Protein 6JC0 (pdb70)

Foldseek 3Di:
DAAEQEEEEEQDFDDLVVQQVSLPADAKDKDFDFAAQDDVPFGFFWKFKFADPCQRVQLVVLVVVLRVPADQWHYKYKYAYGTIDGGGTTGIMIMTHGNDHVSRVVSRVVSVVVSVVTRGMWMWIATPVGDIDTPPD/DWEKEKEAEDDQLCVQLVHGIDIDIDRFFQFQLNVLVVSCVSDVSNNVQQVQWWKDWQHHTDPDRSHTHHYYTYMYTGGPDDDD/DFAAEQAQEEEQDADDLVVQQVRQCVVVADDKDKDFDFAAQDDPRFGFAWKFKDADPCQSVQSVVLSVVLRHPDPQWHYKYKYAHGGIDGGGGTGIMMMTGGNDVVSRVVSRVVSVVVSVVGRRMWMKTATPVGDIDTPPD/DKEKEKEAEDDQLCVQLVHGIDIDIDHFFAFQLNVLCVSCVPGVSNNVQQVAWWKDWQNHGDPDRSGTHHYYTYIYTGGDDDDD

InterPro domains:
  IPR003749 Sulfur carrier ThiS/MoaD-like [PF02597] (11-88)
  IPR012675 Beta-grasp domain superfamily [G3DSA:3.10.20.30] (1-88)
  IPR016155 Molybdopterin synthase/thiamin biosynthesis sulphur carrier, beta-grasp [SSF54285] (7-86)
  IPR044672 Molybdopterin synthase sulfur carrier subunit [PTHR33359] (1-88)

Nearest PDB structures (foldseek):
  6jc0-assembly1_D  TM=1.007E+00  e=7.809E-31  Mycolicibacterium smegmatis MC2 155
  6jc0-assembly1_B  TM=9.932E-01  e=1.242E-26  Mycolicibacterium smegmatis MC2 155
  6jbz-assembly1_C  TM=9.837E-01  e=9.986E-23  Mycobacterium tuberculosis
  4ap8-assembly1_A  TM=9.056E-01  e=1.423E-12  Homo sapiens
  2qie-assembly2_H  TM=8.904E-01  e=1.823E-12  Staphylococcus aureus

Sequence (446 aa):
SAEIVRVELTEDPISLTEYEALVAAGAVVGFAGVVRDHDGGRSVLRLEYSAHPTAQRTLEEVAEEIAAQSDGVRAIAVSHRIGPLKIGDAALVAAVAADHRRAAFETCARLVDVVKERLPVWKHQHFADGTDEWVNSTTVRVTVRYFAAAAAAAGIETESLEIATGTSVAELVERLGARNPELARVLKRCSYLCDEVAVRDMAKPLVTPQTVDVLPPFAGGMSAEIVRVELTEDPISLTEYEALVAHEAAGAVVGFAGVVRDHDGGRSVLRLEYSAHPTAQRTLEEVAEEIAAQSDGVRAIAVSHRIGPLKIGDAALVAAVAADHRRAAFETCARLVDVVKERLPVWKHQHFADGTDEWVNSTTVRVTVRYFAAAAAAAGIETESLEIATGTSVAELVERLGARNPELARVLKRCSYLCDEVAVRDMAKPLVTPQTVDVLPPFAGG

Radius of gyration: 29.77 Å; Cα contacts (8 Å, |Δi|>4): 1092; chains: 4; bounding box: 76×35×99 Å

CATH classification: 3.90.1170.40

Secondary structure (DSSP, 8-state):
-EEEEEEEE-THHHHHHTSSEEEEEEETTEEHHHHHHHHTTT-HHHHHHHTT-EEEETTEE-S-TT-EE-S-EEEEEEPPP---/--EEEEEEEESS---HHHHHHHT---EEEEEEEE--SEETTEEEEEEEEEE-TTHHHHHHHHHHHHHHH-SSEEEEEEEEE-EEE-TT-EEEEEEEEESSHHHHHHHHHHHHHHHHHH--EEEEEEETTS-EEETT-/-EEEEEEEE-THHHHHHSSSEEEEEEETTEEHHHHHHHHHTS-HHHHHHHTT-EEEETTEE-S-TT-EE-S-EEEEEEPPP---/---EEEEEEEESS---HHHHHHHHGGG--SEEEEEEEE--SEETTEEEEEEEEEE-TTHHHHHHHHHHHHHHS-SSEEEEEEEEE-EEE-TT-EEEEEEEEESSHHHHHHHHHHHHHHHHHH--EEEEEEETTS-EEETT-

Solvent-accessible surface area: 20876 Å² total; per-residue (Å²): 156,18,107,50,46,77,22,48,28,24,114,95,104,20,44,17,56,86,2,12,66,54,5,103,50,9,4,7,0,0,0,6,5,22,8,58,77,71,56,63,88,104,65,9,96,111,4,46,7,44,32,3,80,16,2,61,114,19,0,72,67,1,0,111,83,6,7,84,127,27,126,38,13,144,10,0,0,0,0,0,35,39,12,96,5,156,55,40,38,19,3,0,0,0,0,0,0,0,45,120,72,170,23,0,12,96,15,0,28,115,0,0,45,8,1,46,111,87,1,6,0,5,41,27,7,28,2,57,96,70,62,76,67,51,30,74,60,161,72,10,123,0,51,0,66,6,31,13,4,0,20,58,24,9,65,60,139,74,30,58,46,114,6,60,71,34,10,12,0,40,85,0,24,129,161,6,10,87,115,30,96,85,0,39,153,27,7,185,139,18,58,10,20,9,86,79,103,68,24,240,90,69,65,76,74,0,89,68,98,19,38,0,0,0,7,3,34,59,10,11,17,239,56,12,98,52,37,96,35,66,30,20,118,98,106,22,46,13,61,87,10,10,61,42,1,34,168,84,29,7,12,2,5,0,0,3,9,7,33,11,91,73,92,44,74,80,88,41,7,91,98,4,48,8,40,30,2,83,38,2,63,154,22,0,54,86,0,0,104,84,8,1,56,103,83,85,24,11,94,2,0,0,0,0,0,34,33,15,100,4,123,70,48,40,20,3,0,0,0,0,0,0,0,26,121,71,206,12,0,17,88,1,0,24,57,0,0,52,30,0,55,126,91,2,6,0,5,41,26,4,31,7,57,111,68,76,78,59,52,33,73,53,154,78,9,167,0,50,0,69,8,33,13,5,0,11,60,23,21,62,75,124,80,58,90,47,95,6,64,63,32,12,12,0,35,78,0,24,129,141,19,10,71,218,38,95,86,5,22,147,13,10,166,131,18,58,13,16,13,91,72,105,66,26,227,77,69,74,76,73,0,86,73,98,24,35,0,0,0,7,3,34,58,10,11,23

B-factor: mean 27.28, std 13.26, range [5.69, 99.44]

Structure (mmCIF, N/CA/C/O backbone):
data_6JC0
#
_entry.id   6JC0
#
_cell.length_a   62.763
_cell.length_b   57.599
_cell.length_c   66.577
_cell.angle_alpha   90.00
_cell.angle_beta   99.29
_cell.angle_gamma   90.00
#
_symmetry.space_group_name_H-M   'P 1 21 1'
#
loop_
_entity.id
_entity.type
_entity.pdbx_description
1 polymer 'Putative molybdenum cofactor biosynthesis protein'
2 polymer 'Putative molybdenum cofactor biosynthesis protein D2 (MoaD2) / thiamine S'
3 water water
#
loop_
_atom_site.group_PDB
_atom_site.id
_atom_site.type_symbol
_atom_site.label_atom_id
_atom_site.label_alt_id
_atom_site.label_comp_id
_atom_site.label_asym_id
_atom_site.label_entity_id
_atom_site.label_seq_id
_atom_site.pdbx_PDB_ins_code
_atom_site.Cartn_x
_atom_site.Cartn_y
_atom_site.Cartn_z
_atom_site.occupancy
_atom_site.B_iso_or_equiv
_atom_site.auth_seq_id
_atom_site.auth_comp_id
_atom_site.auth_asym_id
_atom_site.auth_atom_id
_atom_site.pdbx_PDB_model_num
ATOM 1 N N . SER A 1 2 ? 7.957 5.157 -9.385 1.00 55.44 2 SER B N 1
ATOM 2 C CA . SER A 1 2 ? 7.231 6.204 -10.095 1.00 53.10 2 SER B CA 1
ATOM 3 C C . SER A 1 2 ? 7.442 7.568 -9.442 1.00 44.05 2 SER B C 1
ATOM 4 O O . SER A 1 2 ? 6.552 8.420 -9.458 1.00 43.62 2 SER B O 1
ATOM 7 N N . ALA A 1 3 ? 8.618 7.768 -8.858 1.00 33.90 3 ALA B N 1
ATOM 8 C CA . ALA A 1 3 ? 8.964 9.061 -8.284 1.00 27.34 3 ALA B CA 1
ATOM 9 C C . ALA A 1 3 ? 9.255 10.050 -9.401 1.00 25.48 3 ALA B C 1
ATOM 10 O O . ALA A 1 3 ? 9.797 9.680 -10.444 1.00 19.98 3 ALA B O 1
ATOM 12 N N . GLU A 1 4 ? 8.889 11.307 -9.194 1.00 22.43 4 GLU B N 1
ATOM 13 C CA . GLU A 1 4 ? 9.190 12.320 -10.192 1.00 21.08 4 GLU B CA 1
ATOM 14 C C . GLU A 1 4 ? 10.601 12.861 -9.996 1.00 19.89 4 GLU B C 1
ATOM 15 O O . GLU A 1 4 ? 11.058 13.035 -8.868 1.00 15.76 4 GLU B O 1
ATOM 21 N N . ILE A 1 5 ? 11.291 13.107 -11.102 1.00 19.24 5 ILE B N 1
ATOM 22 C CA . ILE A 1 5 ? 12.535 13.859 -11.069 1.00 21.51 5 ILE B CA 1
ATOM 23 C C . ILE A 1 5 ? 12.201 15.301 -11.421 1.00 20.09 5 ILE B C 1
ATOM 24 O O . ILE A 1 5 ? 11.964 15.622 -12.582 1.00 17.66 5 ILE B O 1
ATOM 29 N N . VAL A 1 6 ? 12.164 16.161 -10.411 1.00 23.47 6 VAL B N 1
ATOM 30 C CA . VAL A 1 6 ? 11.720 17.541 -10.590 1.00 24.00 6 VAL B CA 1
ATOM 31 C C . VAL A 1 6 ? 12.719 18.370 -11.388 1.00 28.72 6 VAL B C 1
ATOM 32 O O . VAL A 1 6 ? 12.357 19.010 -12.375 1.00 33.24 6 VAL B O 1
ATOM 36 N N . ARG A 1 7 ? 13.977 18.360 -10.956 1.00 23.01 7 ARG B N 1
ATOM 37 C CA . ARG A 1 7 ? 15.016 19.118 -11.642 1.00 24.52 7 ARG B CA 1
ATOM 38 C C . ARG A 1 7 ? 16.385 18.480 -11.441 1.00 23.37 7 ARG B C 1
ATOM 39 O O . ARG A 1 7 ? 16.719 18.026 -10.349 1.00 15.86 7 ARG B O 1
ATOM 47 N N . VAL A 1 8 ? 17.164 18.440 -12.517 1.00 22.24 8 VAL B N 1
ATOM 48 C CA . VAL A 1 8 ? 18.533 17.946 -12.483 1.00 23.21 8 VAL B CA 1
ATOM 49 C C . VAL A 1 8 ? 19.406 18.846 -13.345 1.00 24.85 8 VAL B C 1
ATOM 50 O O . VAL A 1 8 ? 19.117 19.033 -14.526 1.00 30.24 8 VAL B O 1
ATOM 54 N N . GLU A 1 9 ? 20.463 19.415 -12.769 1.00 21.59 9 GLU B N 1
ATOM 55 C CA . GLU A 1 9 ? 21.330 20.290 -13.553 1.00 26.95 9 GLU B CA 1
ATOM 56 C C . GLU A 1 9 ? 22.717 20.518 -12.962 1.00 27.36 9 GLU B C 1
ATOM 57 O O . GLU A 1 9 ? 22.898 20.557 -11.743 1.00 22.21 9 GLU B O 1
ATOM 63 N N . LEU A 1 10 ? 23.694 20.658 -13.853 1.00 27.12 10 LEU B N 1
ATOM 64 C CA . LEU A 1 10 ? 24.974 21.252 -13.504 1.00 27.31 10 LEU B CA 1
ATOM 65 C C . LEU A 1 10 ? 24.953 22.694 -13.984 1.00 27.02 10 LEU B C 1
ATOM 66 O O . LEU A 1 10 ? 24.523 22.976 -15.103 1.00 29.82 10 LEU B O 1
ATOM 71 N N . THR A 1 11 ? 25.407 23.605 -13.134 1.00 24.35 11 THR B N 1
ATOM 72 C CA . THR A 1 11 ? 25.368 25.023 -13.453 1.00 25.21 11 THR B CA 1
ATOM 73 C C . THR A 1 11 ? 26.493 25.767 -12.742 1.00 29.81 11 THR B C 1
ATOM 74 O O . THR A 1 11 ? 27.008 25.298 -11.725 1.00 26.62 11 THR B O 1
ATOM 78 N N . GLU A 1 12 ? 26.877 26.917 -13.289 1.00 27.90 12 GLU B N 1
ATOM 79 C CA . GLU A 1 12 ? 27.897 27.758 -12.671 1.00 32.64 12 GLU B CA 1
ATOM 80 C C . GLU A 1 12 ? 27.271 28.670 -11.630 1.00 30.10 12 GLU B C 1
ATOM 81 O O . GLU A 1 12 ? 27.958 29.198 -10.757 1.00 29.75 12 GLU B O 1
ATOM 87 N N . ASP A 1 13 ? 25.961 28.856 -11.739 1.00 35.43 13 ASP B N 1
ATOM 88 C CA . ASP A 1 13 ? 25.227 29.722 -10.830 1.00 38.29 13 ASP B CA 1
ATOM 89 C C . ASP A 1 13 ? 25.158 29.091 -9.450 1.00 38.86 13 ASP B C 1
ATOM 90 O O . ASP A 1 13 ? 25.149 27.864 -9.333 1.00 35.20 13 ASP B O 1
ATOM 95 N N . PRO A 1 14 ? 25.121 29.926 -8.397 1.00 38.55 14 PRO B N 1
ATOM 96 C CA . PRO A 1 14 ? 25.008 29.396 -7.036 1.00 34.65 14 PRO B CA 1
ATOM 97 C C . PRO A 1 14 ? 23.757 28.544 -6.904 1.00 34.73 14 PRO B C 1
ATOM 98 O O . PRO A 1 14 ? 22.726 28.867 -7.490 1.00 37.32 14 PRO B O 1
ATOM 102 N N . ILE A 1 15 ? 23.853 27.448 -6.167 1.00 31.44 15 ILE B N 1
ATOM 103 C CA . ILE A 1 15 ? 22.718 26.556 -6.040 1.00 33.53 15 ILE B CA 1
ATOM 104 C C . ILE A 1 15 ? 22.168 26.621 -4.627 1.00 35.30 15 ILE B C 1
ATOM 105 O O . ILE A 1 15 ? 22.914 26.743 -3.654 1.00 32.44 15 ILE B O 1
ATOM 110 N N . SER A 1 16 ? 20.848 26.560 -4.528 1.00 39.28 16 SER B N 1
ATOM 111 C CA . SER A 1 16 ? 20.171 26.746 -3.258 1.00 43.12 16 SER B CA 1
ATOM 112 C C . SER A 1 16 ? 19.463 25.475 -2.816 1.00 39.10 16 SER B C 1
ATOM 113 O O . SER A 1 16 ? 18.552 24.992 -3.497 1.00 35.72 16 SER B O 1
ATOM 116 N N . LEU A 1 17 ? 19.897 24.933 -1.681 1.00 39.14 17 LEU B N 1
ATOM 117 C CA . LEU A 1 17 ? 19.207 23.822 -1.043 1.00 28.69 17 LEU B CA 1
ATOM 118 C C . LEU A 1 17 ? 17.742 24.192 -0.803 1.00 31.98 17 LEU B C 1
ATOM 119 O O . LEU A 1 17 ? 16.834 23.398 -1.055 1.00 33.61 17 LEU B O 1
ATOM 124 N N . THR A 1 18 ? 17.538 25.414 -0.326 1.00 25.63 18 THR B N 1
ATOM 125 C CA . THR A 1 18 ? 16.213 25.965 -0.089 1.00 31.59 18 THR B CA 1
ATOM 126 C C . THR A 1 18 ? 15.345 25.903 -1.339 1.00 34.31 18 THR B C 1
ATOM 127 O O . THR A 1 18 ? 14.181 25.505 -1.283 1.00 30.24 18 THR B O 1
ATOM 131 N N . GLU A 1 19 ? 15.918 26.295 -2.470 1.00 34.32 19 GLU B N 1
ATOM 132 C CA . GLU A 1 19 ? 15.178 26.273 -3.720 1.00 39.55 19 GLU B CA 1
ATOM 133 C C . GLU A 1 19 ? 14.809 24.844 -4.099 1.00 35.93 19 GLU B C 1
ATOM 134 O O . GLU A 1 19 ? 13.719 24.590 -4.610 1.00 34.03 19 GLU B O 1
ATOM 140 N N . TYR A 1 20 ? 15.714 23.910 -3.828 1.00 34.20 20 TYR B N 1
ATOM 141 C CA . TYR A 1 20 ? 15.515 22.528 -4.248 1.00 35.92 20 TYR B CA 1
ATOM 142 C C . TYR A 1 20 ? 14.552 21.773 -3.336 1.00 32.88 20 TYR B C 1
ATOM 143 O O . TYR A 1 20 ? 13.784 20.935 -3.807 1.00 29.45 20 TYR B O 1
ATOM 152 N N . GLU A 1 21 ? 14.574 22.082 -2.044 1.00 29.98 21 GLU B N 1
ATOM 153 C CA . GLU A 1 21 ? 13.579 21.538 -1.125 1.00 32.02 21 GLU B CA 1
ATOM 154 C C . GLU A 1 21 ? 12.188 22.062 -1.480 1.00 29.54 21 GLU B C 1
ATOM 155 O O . GLU A 1 21 ? 11.184 21.378 -1.282 1.00 30.97 21 GLU B O 1
ATOM 161 N N . ALA A 1 22 ? 12.139 23.281 -2.008 1.00 24.72 22 ALA B N 1
ATOM 162 C CA . ALA A 1 22 ? 10.887 23.861 -2.478 1.00 30.17 22 ALA B CA 1
ATOM 163 C C . ALA A 1 22 ? 10.415 23.149 -3.739 1.00 32.70 22 ALA B C 1
ATOM 164 O O . ALA A 1 22 ? 9.215 22.978 -3.951 1.00 31.76 22 ALA B O 1
ATOM 166 N N . LEU A 1 23 ? 11.369 22.731 -4.569 1.00 25.71 23 LEU B N 1
ATOM 167 C CA . LEU A 1 23 ? 11.059 22.042 -5.817 1.00 27.95 23 LEU B CA 1
ATOM 168 C C . LEU A 1 23 ? 10.317 20.732 -5.580 1.00 27.88 23 LEU B C 1
ATOM 169 O O . LEU A 1 23 ? 9.390 20.392 -6.317 1.00 34.52 23 LEU B O 1
ATOM 174 N N . VAL A 1 24 ? 10.732 19.997 -4.554 1.00 24.55 24 VAL B N 1
ATOM 175 C CA . VAL A 1 24 ? 10.153 18.690 -4.283 1.00 25.23 24 VAL B CA 1
ATOM 176 C C . VAL A 1 24 ? 8.891 18.809 -3.427 1.00 25.02 24 VAL B C 1
ATOM 177 O O . VAL A 1 24 ? 8.274 17.804 -3.080 1.00 24.35 24 VAL B O 1
ATOM 181 N N . ALA A 1 25 ? 8.499 20.039 -3.108 1.00 36.54 25 ALA B N 1
ATOM 182 C CA . ALA A 1 25 ? 7.274 20.275 -2.349 1.00 41.54 25 ALA B CA 1
ATOM 183 C C . ALA A 1 25 ? 6.165 20.820 -3.244 1.00 4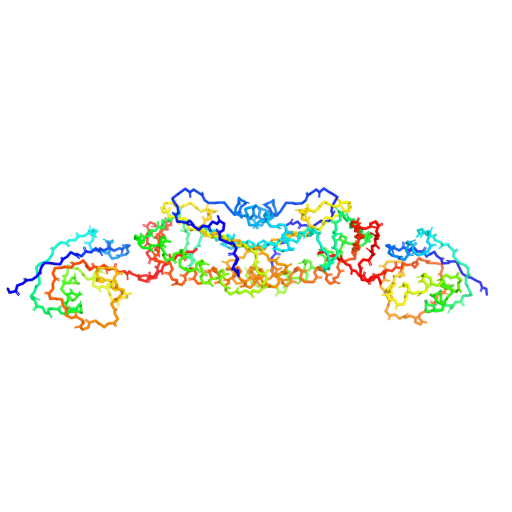1.86 25 ALA B C 1
ATOM 184 O O . ALA A 1 25 ? 5.485 20.062 -3.937 1.00 48.01 25 ALA B O 1
ATOM 186 N N . ALA A 1 29 ? 3.998 15.829 -0.483 1.00 45.50 29 ALA B N 1
ATOM 187 C CA . ALA A 1 29 ? 4.592 14.835 0.406 1.00 45.45 29 ALA B CA 1
ATOM 188 C C . ALA A 1 29 ? 4.550 15.296 1.860 1.00 44.72 29 ALA B C 1
ATOM 189 O O . ALA A 1 29 ? 4.263 16.459 2.144 1.00 42.08 29 ALA B O 1
ATOM 191 N N . GLY A 1 30 ? 4.840 14.377 2.775 1.00 43.37 30 GLY B N 1
ATOM 192 C CA . GLY A 1 30 ? 4.789 14.673 4.194 1.00 41.68 30 GLY B CA 1
ATOM 193 C C . GLY A 1 30 ? 6.160 14.812 4.818 1.00 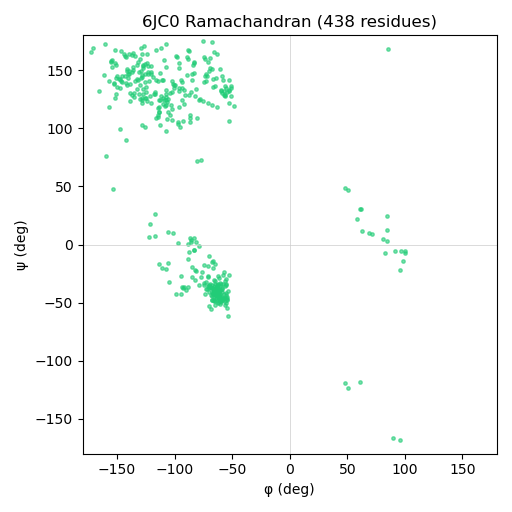39.43 30 GLY B C 1
ATOM 194 O O . GLY A 1 30 ? 6.303 15.335 5.925 1.00 46.57 30 GLY B O 1
ATOM 195 N N . ALA A 1 31 ? 7.175 14.343 4.103 1.00 23.49 31 ALA B N 1
ATOM 196 C CA . ALA A 1 31 ? 8.540 14.412 4.594 1.00 23.30 31 ALA B CA 1
ATOM 197 C C . ALA A 1 31 ? 9.489 14.882 3.500 1.00 23.84 31 ALA B C 1
ATOM 198 O O . ALA A 1 31 ? 9.469 14.365 2.378 1.00 25.38 31 ALA B O 1
ATOM 200 N N . VAL A 1 32 ? 10.314 15.867 3.832 1.00 20.78 32 VAL B N 1
ATOM 201 C CA . VAL A 1 32 ? 11.345 16.347 2.918 1.00 21.59 32 VAL B CA 1
ATOM 202 C C . VAL A 1 32 ? 12.723 16.292 3.572 1.00 18.53 32 VAL B C 1
ATOM 203 O O . VAL A 1 32 ? 12.928 16.832 4.661 1.00 16.63 32 VAL B O 1
ATOM 207 N N . VAL A 1 33 ? 13.661 15.630 2.906 1.00 15.65 33 VAL B N 1
ATOM 208 C CA . VAL A 1 33 ? 15.046 15.605 3.350 1.00 14.95 33 VAL B CA 1
ATOM 209 C C . VAL A 1 33 ? 15.926 16.272 2.301 1.00 19.53 33 VAL B C 1
ATOM 210 O O . VAL A 1 33 ? 15.848 15.946 1.112 1.00 16.21 33 VAL B O 1
ATOM 214 N N . GLY A 1 34 ? 16.753 17.212 2.744 1.00 13.83 34 GLY B N 1
ATOM 215 C CA . GLY A 1 34 ? 17.667 17.902 1.855 1.00 13.87 34 GLY B CA 1
ATOM 216 C C . GLY A 1 34 ? 19.109 17.707 2.281 1.00 25.24 34 GLY B C 1
ATOM 217 O O . GLY A 1 34 ? 19.406 17.559 3.472 1.00 21.02 34 GLY B O 1
ATOM 218 N N . PHE A 1 35 ? 20.006 17.691 1.301 1.00 20.03 35 PHE B N 1
ATOM 219 C CA . PHE A 1 35 ? 21.439 17.605 1.567 1.00 17.24 35 PHE B CA 1
ATOM 220 C C . PHE A 1 35 ? 22.180 18.740 0.882 1.00 18.45 35 PHE B C 1
ATOM 221 O O . PHE A 1 35 ? 21.869 19.094 -0.253 1.00 13.94 35 PHE B O 1
ATOM 229 N N . ALA A 1 36 ? 23.167 19.299 1.574 1.00 17.25 36 ALA B N 1
ATOM 230 C CA . ALA A 1 36 ? 24.103 20.222 0.950 1.00 16.71 36 ALA B CA 1
ATOM 231 C C . ALA A 1 36 ? 25.535 19.806 1.268 1.00 19.29 36 ALA B C 1
ATOM 232 O O . ALA A 1 36 ? 25.897 19.636 2.437 1.00 17.61 36 ALA B O 1
ATOM 234 N N . GLY A 1 37 ? 26.335 19.621 0.223 1.00 14.75 37 GLY B N 1
ATOM 235 C CA . GLY A 1 37 ? 27.761 19.398 0.372 1.00 16.16 37 GLY B CA 1
ATOM 236 C C . GLY A 1 37 ? 28.471 20.726 0.196 1.00 19.63 37 GLY B C 1
ATOM 237 O O . GLY A 1 37 ? 28.393 21.339 -0.867 1.00 21.81 37 GLY B O 1
ATOM 238 N N . VAL A 1 38 ? 29.166 21.167 1.237 1.00 21.54 38 VAL B N 1
ATOM 239 C CA . VAL A 1 38 ? 29.684 22.532 1.300 1.00 25.03 38 VAL B CA 1
ATOM 240 C C . VAL A 1 38 ? 31.220 22.585 1.294 1.00 23.69 38 VAL B C 1
ATOM 241 O O . VAL A 1 38 ? 31.878 21.756 1.916 1.00 22.29 38 VAL B O 1
ATOM 245 N N . VAL A 1 39 ? 31.777 23.559 0.576 1.00 23.08 39 VAL B N 1
ATOM 246 C CA . VAL A 1 39 ? 33.226 23.760 0.514 1.00 19.32 39 VAL B CA 1
ATOM 247 C C . VAL A 1 39 ? 33.810 24.125 1.883 1.00 23.21 39 VAL B C 1
ATOM 248 O O . VAL A 1 39 ? 33.444 25.146 2.464 1.00 20.79 39 VAL B O 1
ATOM 252 N N . ARG A 1 40 ? 34.709 23.284 2.392 1.00 25.58 40 ARG B N 1
ATOM 253 C CA . ARG A 1 40 ? 35.335 23.508 3.699 1.00 26.42 40 ARG B CA 1
ATOM 254 C C . ARG A 1 40 ? 36.593 24.361 3.569 1.00 23.66 40 ARG B C 1
ATOM 255 O O . ARG A 1 40 ? 37.181 24.436 2.492 1.00 18.52 40 ARG B O 1
ATOM 263 N N . ASP A 1 41 ? 37.018 24.987 4.666 1.00 23.54 41 ASP B N 1
ATOM 264 C CA . ASP A 1 41 ? 38.184 25.871 4.620 1.00 24.05 41 ASP B CA 1
ATOM 265 C C . ASP A 1 41 ? 39.493 25.114 4.814 1.00 20.84 41 ASP B C 1
ATOM 266 O O . ASP A 1 41 ? 40.557 25.719 4.914 1.00 22.52 41 ASP B O 1
ATOM 271 N N . HIS A 1 42 ? 39.411 23.791 4.875 1.00 21.24 42 HIS B N 1
ATOM 272 C CA . HIS A 1 42 ? 40.608 22.983 5.039 1.00 22.05 42 HIS B CA 1
ATOM 273 C C . HIS A 1 42 ? 40.460 21.610 4.403 1.00 23.31 42 HIS B C 1
ATOM 274 O O . HIS A 1 42 ? 39.352 21.097 4.237 1.00 23.23 42 HIS B O 1
ATOM 281 N N . ASP A 1 43 ? 41.598 21.030 4.041 1.00 22.82 43 ASP B N 1
ATOM 282 C CA . ASP A 1 43 ? 41.666 19.661 3.554 1.00 23.36 43 ASP B CA 1
ATOM 283 C C . ASP A 1 43 ? 42.731 18.946 4.373 1.00 25.04 43 ASP B C 1
ATOM 284 O O . ASP A 1 43 ? 43.928 19.148 4.162 1.00 21.31 43 ASP B O 1
ATOM 289 N N . GLY A 1 44 ? 42.294 18.134 5.329 1.00 26.82 44 GLY B N 1
ATOM 290 C CA . GLY A 1 44 ? 43.211 17.546 6.286 1.00 25.04 44 GLY B CA 1
ATOM 291 C C . GLY A 1 44 ? 43.891 18.645 7.078 1.00 21.45 44 GLY B C 1
ATOM 292 O O . GLY A 1 44 ? 43.224 19.421 7.757 1.00 24.96 44 GLY B O 1
ATOM 293 N N . GLY A 1 45 ? 45.214 18.731 6.964 1.00 21.68 45 GLY B N 1
ATOM 294 C CA . GLY A 1 45 ? 45.984 19.722 7.698 1.00 21.78 45 GLY B CA 1
ATOM 295 C C . GLY A 1 45 ? 46.323 20.991 6.932 1.00 27.31 45 GLY B C 1
ATOM 296 O O . GLY A 1 45 ? 46.988 21.880 7.462 1.00 25.62 45 GLY B O 1
ATOM 297 N N . ARG A 1 46 ? 45.865 21.088 5.689 1.00 26.14 46 ARG B N 1
ATOM 298 C CA . ARG A 1 46 ? 46.165 22.255 4.867 1.00 26.29 46 ARG B CA 1
ATOM 299 C C . ARG A 1 46 ? 44.971 23.209 4.795 1.00 22.83 46 ARG B C 1
ATOM 300 O O . ARG A 1 46 ? 43.826 22.771 4.715 1.00 22.68 46 ARG B O 1
ATOM 308 N N . SER A 1 47 ? 45.242 24.511 4.829 1.00 22.21 47 SER B N 1
ATOM 309 C CA . SER A 1 47 ? 44.189 25.515 4.686 1.00 22.09 47 SER B CA 1
ATOM 310 C C . SER A 1 47 ? 43.836 25.723 3.222 1.00 21.85 47 SER B C 1
ATOM 311 O O . SER A 1 47 ? 44.715 25.859 2.380 1.00 24.08 47 SER B O 1
ATOM 314 N N . VAL A 1 48 ? 42.542 25.749 2.929 1.00 18.42 48 VAL B N 1
ATOM 315 C CA . VAL A 1 48 ? 42.062 25.951 1.570 1.00 22.29 48 VAL B CA 1
ATOM 316 C C . VAL A 1 48 ? 41.647 27.407 1.364 1.00 22.06 48 VAL B C 1
ATOM 317 O O . VAL A 1 48 ? 41.008 27.998 2.228 1.00 24.33 48 VAL B O 1
ATOM 321 N N . LEU A 1 49 ? 42.018 27.981 0.223 1.00 15.05 49 LEU B N 1
ATOM 322 C CA . LEU A 1 49 ? 41.608 29.339 -0.125 1.00 13.34 49 LEU B CA 1
ATOM 323 C C . LEU A 1 49 ? 40.356 29.331 -0.992 1.00 14.30 49 LEU B C 1
ATOM 324 O O . LEU A 1 49 ? 39.444 30.127 -0.796 1.00 17.33 49 LEU B O 1
ATOM 329 N N . ARG A 1 50 ? 40.321 28.412 -1.949 1.00 15.91 50 ARG B N 1
ATOM 330 C CA . ARG A 1 50 ? 39.281 28.395 -2.967 1.00 19.31 50 ARG B CA 1
ATOM 331 C C . ARG A 1 50 ? 39.413 27.128 -3.797 1.00 19.98 50 ARG B C 1
ATOM 332 O O . ARG A 1 50 ? 40.444 26.448 -3.745 1.00 18.02 50 ARG B O 1
ATOM 340 N N . LEU A 1 51 ? 38.381 26.811 -4.568 1.00 14.26 51 LEU B N 1
ATOM 341 C CA . LEU A 1 51 ? 38.458 25.670 -5.470 1.00 17.91 51 LEU B CA 1
ATOM 342 C C . LEU A 1 51 ? 37.667 25.908 -6.745 1.00 16.01 51 LEU B C 1
ATOM 343 O O . LEU A 1 51 ? 36.868 26.841 -6.831 1.00 18.15 51 LEU B O 1
ATOM 348 N N . GLU A 1 52 ? 37.899 25.050 -7.732 1.00 11.62 52 GLU B N 1
ATOM 349 C CA . GLU A 1 52 ? 37.083 25.024 -8.939 1.00 15.48 52 GLU B CA 1
ATOM 350 C C . GLU A 1 52 ? 36.629 23.605 -9.234 1.00 14.79 52 GLU B C 1
ATOM 351 O O . GLU A 1 52 ? 37.408 22.652 -9.113 1.00 11.06 52 GLU B O 1
ATOM 357 N N . TYR A 1 53 ? 35.361 23.473 -9.608 1.00 11.95 53 TYR B N 1
ATOM 358 C CA . TYR A 1 53 ? 34.849 22.233 -10.167 1.00 14.99 53 TYR B CA 1
ATOM 359 C C . TYR A 1 53 ? 34.778 22.366 -11.674 1.00 16.42 53 TYR B C 1
ATOM 360 O O . TYR A 1 53 ? 34.368 23.401 -12.194 1.00 18.70 53 TYR B O 1
ATOM 369 N N . SER A 1 54 ? 35.189 21.317 -12.370 1.00 16.42 54 SER B N 1
ATOM 370 C CA . SER A 1 54 ? 35.040 21.258 -13.813 1.00 15.80 54 SER B CA 1
ATOM 371 C C . SER A 1 54 ? 34.251 20.004 -14.139 1.00 17.21 54 SER B C 1
ATOM 372 O O . SER A 1 54 ? 34.259 19.050 -13.370 1.00 10.07 54 SER B O 1
ATOM 375 N N . ALA A 1 55 ? 33.555 20.014 -15.267 1.00 16.46 55 ALA B N 1
ATOM 376 C CA . ALA A 1 55 ? 32.686 18.905 -15.623 1.00 18.79 55 ALA B CA 1
ATOM 377 C C . ALA A 1 55 ? 32.961 18.402 -17.031 1.00 20.12 55 ALA B C 1
ATOM 378 O O . ALA A 1 55 ? 33.264 19.180 -17.933 1.00 17.03 55 ALA B O 1
ATOM 380 N N . HIS A 1 56 ? 32.859 17.090 -17.207 1.00 17.21 56 HIS B N 1
ATOM 381 C CA . HIS A 1 56 ? 32.894 16.495 -18.531 1.00 19.23 56 HIS B CA 1
ATOM 382 C C . HIS A 1 56 ? 31.612 16.875 -19.269 1.00 13.68 56 HIS B C 1
ATOM 383 O O . HIS A 1 56 ? 30.593 17.116 -18.630 1.00 13.93 56 HIS B O 1
ATOM 390 N N . PRO A 1 57 ? 31.660 16.956 -20.613 1.00 16.46 57 PRO B N 1
ATOM 391 C CA . PRO A 1 57 ? 30.444 17.248 -21.384 1.00 19.82 57 PRO B CA 1
ATOM 392 C C . PRO A 1 57 ? 29.291 16.280 -21.115 1.00 15.88 57 PRO B C 1
ATOM 393 O O . PRO A 1 57 ? 28.132 16.680 -21.209 1.00 16.20 57 PRO B O 1
ATOM 397 N N . THR A 1 58 ? 29.603 15.034 -20.770 1.00 15.67 58 THR B N 1
ATOM 398 C CA . THR A 1 58 ? 28.570 14.046 -20.463 1.00 18.87 58 THR B CA 1
ATOM 399 C C . THR A 1 58 ? 28.021 14.139 -19.033 1.00 19.27 58 THR B C 1
ATOM 400 O O . THR A 1 58 ? 27.179 13.333 -18.646 1.00 18.37 58 THR B O 1
ATOM 404 N N . ALA A 1 59 ? 28.494 15.104 -18.249 1.00 21.22 59 ALA B N 1
ATOM 405 C CA . ALA A 1 59 ? 28.134 15.167 -16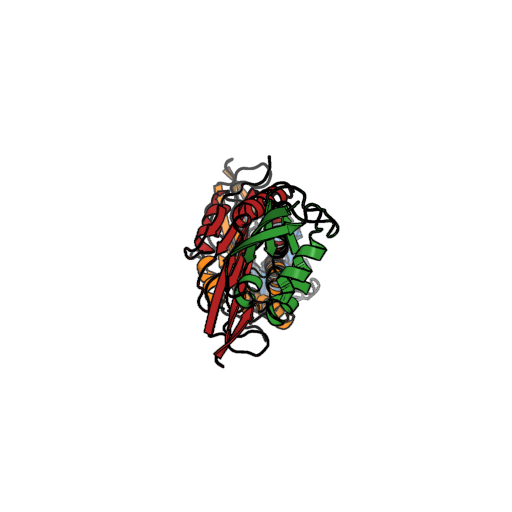.830 1.00 21.31 59 ALA B CA 1
ATOM 406 C C . ALA A 1 59 ? 26.631 15.302 -16.615 1.00 21.74 59 ALA B C 1
ATOM 407 O O . ALA A 1 59 ? 26.047 14.592 -15.795 1.00 18.67 59 ALA B O 1
ATOM 409 N N . GLN A 1 60 ? 26.015 16.216 -17.358 1.00 20.72 60 GLN B N 1
ATOM 410 C CA . GLN A 1 60 ? 24.583 16.468 -17.253 1.00 18.98 60 GLN B CA 1
ATOM 411 C C . GLN A 1 60 ? 23.771 15.194 -17.457 1.00 17.89 60 GLN B C 1
ATOM 412 O O . GLN A 1 60 ? 22.911 14.857 -16.640 1.00 22.68 60 GLN B O 1
ATOM 418 N N . ARG A 1 61 ? 24.058 14.480 -18.540 1.00 15.19 61 ARG B N 1
ATOM 419 C CA . ARG A 1 61 ? 23.328 13.257 -18.854 1.00 18.69 61 ARG B CA 1
ATOM 420 C C . ARG A 1 61 ? 23.530 12.202 -17.773 1.00 19.28 61 ARG B C 1
ATOM 421 O O . ARG A 1 61 ? 22.583 11.521 -17.375 1.00 18.99 61 ARG B O 1
ATOM 429 N N . THR A 1 62 ? 24.766 12.077 -17.298 1.00 13.68 62 THR B N 1
ATOM 430 C CA . THR A 1 62 ? 25.094 11.103 -16.259 1.00 14.29 62 THR B CA 1
ATOM 431 C C . THR A 1 62 ? 24.308 11.372 -14.982 1.00 15.22 62 THR B C 1
ATOM 432 O O . THR A 1 62 ? 23.801 10.448 -14.345 1.00 15.36 62 THR B O 1
ATOM 436 N N . LEU A 1 63 ? 24.204 12.644 -14.617 1.00 11.07 63 LEU B N 1
ATOM 437 C CA . LEU A 1 63 ? 23.447 13.031 -13.436 1.00 15.05 63 LEU B CA 1
ATOM 438 C C . LEU A 1 63 ? 21.963 12.719 -13.624 1.00 14.82 63 LEU B C 1
ATOM 439 O O . LEU A 1 63 ? 21.266 12.353 -12.677 1.00 15.24 63 LEU B O 1
ATOM 444 N N . GLU A 1 64 ? 21.487 12.857 -14.855 1.00 17.59 64 GLU B N 1
ATOM 445 C CA . GLU A 1 64 ? 20.108 12.513 -15.172 1.00 23.38 64 GLU B CA 1
ATOM 446 C C . GLU A 1 64 ? 19.900 11.007 -15.032 1.00 22.47 64 GLU B C 1
ATOM 447 O O . GLU A 1 64 ? 18.890 10.556 -14.486 1.00 18.07 64 GLU B O 1
ATOM 453 N N . GLU A 1 65 ? 20.870 10.233 -15.508 1.00 16.05 65 GLU B N 1
ATOM 454 C CA . GLU A 1 65 ? 20.773 8.779 -15.465 1.00 17.75 65 GLU B CA 1
ATOM 455 C C . GLU A 1 65 ? 20.821 8.255 -14.032 1.00 18.41 65 GLU B C 1
ATOM 456 O O . GLU A 1 65 ? 20.073 7.349 -13.673 1.00 20.72 65 GLU B O 1
ATOM 462 N N . VAL A 1 66 ? 21.693 8.833 -13.215 1.00 17.52 66 VAL B N 1
ATOM 463 C CA . VAL A 1 66 ? 21.780 8.450 -11.811 1.00 19.28 66 VAL B CA 1
ATOM 464 C C . VAL A 1 66 ? 20.452 8.707 -11.101 1.00 17.42 66 VAL B C 1
ATOM 465 O O . VAL A 1 66 ? 19.908 7.818 -10.448 1.00 19.80 66 VAL B O 1
ATOM 469 N N . ALA A 1 67 ? 19.935 9.924 -11.245 1.00 21.07 67 ALA B N 1
ATOM 470 C CA . ALA A 1 67 ? 18.680 10.316 -10.611 1.00 22.41 67 ALA B CA 1
ATOM 471 C C . ALA A 1 67 ? 17.541 9.367 -10.983 1.00 23.03 67 ALA B C 1
ATOM 472 O O . ALA A 1 67 ? 16.727 8.990 -10.137 1.00 22.61 67 ALA B O 1
ATOM 474 N N . GLU A 1 68 ? 17.493 8.976 -12.251 1.00 21.87 68 GLU B N 1
ATOM 475 C CA . GLU A 1 68 ? 16.451 8.071 -12.708 1.00 23.79 68 GLU B CA 1
ATOM 476 C C . GLU A 1 68 ? 16.647 6.661 -12.144 1.00 21.55 68 GLU B C 1
ATOM 477 O O . GLU A 1 68 ? 15.672 5.996 -11.802 1.00 19.40 68 GLU B O 1
ATOM 483 N N . GLU A 1 69 ? 17.897 6.213 -12.036 1.00 19.20 69 GLU B N 1
ATOM 484 C CA . GLU A 1 69 ? 18.179 4.910 -11.433 1.00 24.26 69 GLU B CA 1
ATOM 485 C C . GLU A 1 69 ? 17.693 4.862 -9.987 1.00 21.84 69 GLU B C 1
ATOM 486 O O . GLU A 1 69 ? 17.022 3.917 -9.578 1.00 20.68 69 GLU B O 1
ATOM 492 N N . ILE A 1 70 ? 18.044 5.888 -9.220 1.00 18.60 70 ILE B N 1
ATOM 493 C CA . ILE A 1 70 ? 17.655 5.972 -7.815 1.00 22.65 70 ILE B CA 1
ATOM 494 C C . ILE A 1 70 ? 16.136 6.057 -7.668 1.00 22.79 70 ILE B C 1
ATOM 495 O O . ILE A 1 70 ? 15.549 5.400 -6.807 1.00 25.05 70 ILE B O 1
ATOM 500 N N . ALA A 1 71 ? 15.506 6.858 -8.523 1.00 20.79 71 ALA B N 1
ATOM 501 C CA . ALA A 1 71 ? 14.055 7.040 -8.492 1.00 21.17 71 ALA B CA 1
ATOM 502 C C . ALA A 1 71 ? 13.315 5.736 -8.784 1.00 27.87 71 ALA B C 1
ATOM 503 O O . ALA A 1 71 ? 12.327 5.412 -8.131 1.00 31.73 71 ALA B O 1
ATOM 505 N N . ALA A 1 72 ? 13.804 4.993 -9.770 1.00 28.43 72 ALA B N 1
ATOM 506 C CA . ALA A 1 72 ? 13.163 3.749 -10.183 1.00 29.50 72 ALA B CA 1
ATOM 507 C C . ALA A 1 72 ? 13.217 2.674 -9.098 1.00 26.78 72 ALA B C 1
ATOM 508 O O . ALA A 1 72 ? 12.279 1.898 -8.950 1.00 24.63 72 ALA B O 1
ATOM 510 N N . GLN A 1 73 ? 14.311 2.630 -8.341 1.00 28.01 73 GLN B N 1
ATOM 511 C CA . GLN A 1 73 ? 14.513 1.568 -7.355 1.00 32.24 73 GLN B CA 1
ATOM 512 C C . GLN A 1 73 ? 13.914 1.930 -5.996 1.00 37.56 73 GLN B C 1
ATOM 513 O O . GLN A 1 73 ? 13.779 1.076 -5.121 1.00 41.54 73 GLN B O 1
ATOM 519 N N . SER A 1 74 ? 13.552 3.197 -5.823 1.00 32.92 74 SER B N 1
ATOM 520 C CA . SER A 1 74 ? 13.027 3.665 -4.546 1.00 37.26 74 SER B CA 1
ATOM 521 C C . SER A 1 74 ? 11.589 3.204 -4.319 1.00 44.24 74 SER B C 1
ATOM 522 O O . SER A 1 74 ? 10.970 2.590 -5.190 1.00 52.25 74 SER B O 1
ATOM 525 N N . ASP A 1 75 ? 11.066 3.503 -3.137 1.00 41.65 75 ASP B N 1
ATOM 526 C CA . ASP A 1 75 ? 9.707 3.123 -2.779 1.00 49.36 75 ASP B CA 1
ATOM 527 C C . ASP A 1 75 ? 9.129 4.110 -1.770 1.00 42.82 75 ASP B C 1
ATOM 528 O O . ASP A 1 75 ? 9.727 4.366 -0.724 1.00 42.80 75 ASP B O 1
ATOM 533 N N . GLY A 1 76 ? 7.970 4.671 -2.092 1.00 32.61 76 GLY B N 1
ATOM 534 C CA . GLY A 1 76 ? 7.332 5.636 -1.219 1.00 28.71 76 GLY B CA 1
ATOM 535 C C . GLY A 1 76 ? 7.859 7.043 -1.430 1.00 26.26 76 GLY B C 1
ATOM 536 O O . GLY A 1 76 ? 7.457 7.975 -0.729 1.00 23.84 76 GLY B O 1
ATOM 537 N N . VAL A 1 77 ? 8.759 7.196 -2.398 1.00 23.64 77 VAL B N 1
ATOM 538 C CA . VAL A 1 77 ? 9.318 8.502 -2.734 1.00 25.38 77 VAL B CA 1
ATOM 539 C C . VAL A 1 77 ? 8.489 9.170 -3.830 1.00 23.15 77 VAL B C 1
ATOM 540 O O . VAL A 1 77 ? 8.153 8.542 -4.831 1.00 27.76 77 VAL B O 1
ATOM 544 N N . ARG A 1 78 ? 8.159 10.444 -3.642 1.00 22.34 78 ARG B N 1
ATOM 545 C CA . ARG A 1 78 ? 7.327 11.156 -4.607 1.00 22.51 78 ARG B CA 1
ATOM 546 C C . ARG A 1 78 ? 8.141 12.019 -5.567 1.00 20.16 78 ARG B C 1
ATOM 547 O O . ARG A 1 78 ? 7.868 12.038 -6.763 1.00 18.46 78 ARG B O 1
ATOM 555 N N . ALA A 1 79 ? 9.136 12.731 -5.045 1.00 17.90 79 ALA B N 1
ATOM 556 C CA . ALA A 1 79 ? 9.869 13.693 -5.860 1.00 20.21 79 ALA B CA 1
ATOM 557 C C . ALA A 1 79 ? 11.341 13.807 -5.467 1.00 23.85 79 ALA B C 1
ATOM 558 O O . ALA A 1 79 ? 11.692 13.783 -4.285 1.00 21.88 79 ALA B O 1
ATOM 560 N N . ILE A 1 80 ? 12.193 13.936 -6.480 1.00 14.81 80 ILE B N 1
ATOM 561 C CA . ILE A 1 80 ? 13.636 14.057 -6.290 1.00 14.40 80 ILE B CA 1
ATOM 562 C C . ILE A 1 80 ? 14.177 15.221 -7.118 1.00 17.26 80 ILE B C 1
ATOM 563 O O . ILE A 1 80 ? 13.722 15.457 -8.241 1.00 18.54 80 ILE B O 1
ATOM 568 N N . ALA A 1 81 ? 15.136 15.953 -6.557 1.00 15.19 81 ALA B N 1
ATOM 569 C CA . ALA A 1 81 ? 15.834 16.999 -7.294 1.00 17.13 81 ALA B CA 1
ATOM 570 C C . ALA A 1 81 ? 17.282 17.060 -6.833 1.00 13.44 81 ALA B C 1
ATOM 571 O O . ALA A 1 81 ? 17.562 16.914 -5.648 1.00 19.14 81 ALA B O 1
ATOM 573 N N . VAL A 1 82 ? 18.206 17.258 -7.769 1.00 13.20 82 VAL B N 1
ATOM 574 C CA . VAL A 1 82 ? 19.624 17.263 -7.427 1.00 16.04 82 VAL B CA 1
ATOM 575 C C . VAL A 1 82 ? 20.409 18.161 -8.381 1.00 18.37 82 VAL B C 1
ATOM 576 O O . VAL A 1 82 ? 20.097 18.243 -9.569 1.00 20.16 82 VAL B O 1
ATOM 580 N N . SER A 1 83 ? 21.416 18.850 -7.851 1.00 18.16 83 SER B N 1
ATOM 581 C CA . SER A 1 83 ? 22.217 19.762 -8.656 1.00 21.18 83 SER B CA 1
ATOM 582 C C . SER A 1 83 ? 23.661 19.823 -8.184 1.00 17.52 83 SER B C 1
ATOM 583 O O . SER A 1 83 ? 23.937 19.789 -6.988 1.00 19.64 83 SER B O 1
ATOM 586 N N . HIS A 1 84 ? 24.583 19.921 -9.133 1.00 15.72 84 HIS B N 1
ATOM 587 C CA . HIS A 1 84 ? 25.986 20.094 -8.801 1.00 13.10 84 HIS B CA 1
ATOM 588 C C . HIS A 1 84 ? 26.493 21.381 -9.433 1.00 13.38 84 HIS B C 1
ATOM 589 O O . HIS A 1 84 ? 26.314 21.606 -10.630 1.00 15.14 84 HIS B O 1
ATOM 596 N N . ARG A 1 85 ? 27.109 22.237 -8.629 1.00 15.59 85 ARG B N 1
ATOM 597 C CA . ARG A 1 85 ? 27.643 23.485 -9.154 1.00 19.00 85 ARG B CA 1
ATOM 598 C C . ARG A 1 85 ? 29.018 23.252 -9.767 1.00 16.82 85 ARG B C 1
ATOM 599 O O . ARG A 1 85 ? 29.764 22.381 -9.320 1.00 16.22 85 ARG B O 1
ATOM 607 N N . ILE A 1 86 ? 29.337 24.014 -10.808 1.00 11.83 86 ILE B N 1
ATOM 608 C CA . ILE A 1 86 ? 30.654 23.956 -11.426 1.00 15.52 86 ILE B CA 1
ATOM 609 C C . ILE A 1 86 ? 31.248 25.358 -11.543 1.00 17.71 86 ILE B C 1
ATOM 610 O O . ILE A 1 86 ? 30.537 26.354 -11.418 1.00 16.38 86 ILE B O 1
ATOM 615 N N . GLY A 1 87 ? 32.554 25.428 -11.783 1.00 17.24 87 GLY B N 1
ATOM 616 C CA . GLY A 1 87 ? 33.257 26.696 -11.846 1.00 11.34 87 GLY B CA 1
ATOM 617 C C . GLY A 1 87 ? 33.903 27.020 -10.515 1.00 18.25 87 GLY B C 1
ATOM 618 O O . GLY A 1 87 ? 33.984 26.159 -9.638 1.00 19.54 87 GLY B O 1
ATOM 619 N N . PRO A 1 88 ? 34.373 28.265 -10.353 1.00 23.97 88 PRO B N 1
ATOM 620 C CA . PRO A 1 88 ? 34.988 28.694 -9.094 1.00 23.07 88 PRO B CA 1
ATOM 621 C C . PRO A 1 88 ? 33.993 28.687 -7.942 1.00 19.87 88 PRO B C 1
ATOM 622 O O . PRO A 1 88 ? 32.858 29.129 -8.103 1.00 20.22 88 PRO B O 1
ATOM 626 N N . LEU A 1 89 ? 34.415 28.179 -6.791 1.00 19.35 89 LEU B N 1
ATOM 627 C CA . LEU A 1 89 ? 33.574 28.195 -5.599 1.00 16.92 89 LEU B CA 1
ATOM 628 C C . LEU A 1 89 ? 34.322 28.798 -4.424 1.00 13.03 89 LEU B C 1
ATOM 629 O O . LEU A 1 89 ? 35.534 28.629 -4.296 1.00 15.95 89 LEU B O 1
ATOM 634 N N . LYS A 1 90 ? 33.594 29.499 -3.565 1.00 18.65 90 LYS B N 1
ATOM 635 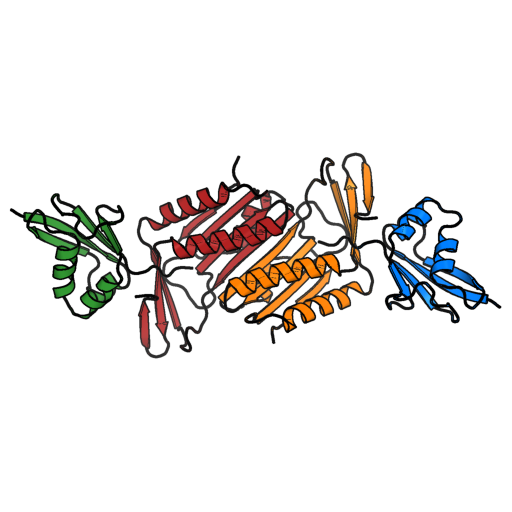C CA . LYS A 1 90 ? 34.171 30.052 -2.349 1.00 17.80 90 LYS B CA 1
ATOM 636 C C . LYS A 1 90 ? 33.910 29.118 -1.179 1.00 17.45 90 LYS B C 1
ATOM 637 O O . LYS A 1 90 ? 32.969 28.322 -1.212 1.00 15.65 90 LYS B O 1
ATOM 643 N N . ILE A 1 91 ? 34.754 29.210 -0.156 1.00 18.08 91 ILE B N 1
ATOM 644 C CA . ILE A 1 91 ? 34.515 28.509 1.097 1.00 21.13 91 ILE B CA 1
ATOM 645 C C . ILE A 1 91 ? 33.103 28.826 1.570 1.00 19.22 91 ILE B C 1
ATOM 646 O O . ILE A 1 91 ? 32.712 29.991 1.636 1.00 20.56 91 ILE B O 1
ATOM 651 N N . GLY A 1 92 ? 32.326 27.792 1.863 1.00 24.49 92 GLY B N 1
ATOM 652 C CA . GLY A 1 92 ? 30.966 27.995 2.326 1.00 26.67 92 GLY B CA 1
ATOM 653 C C . GLY A 1 92 ? 29.916 27.849 1.242 1.00 24.85 92 GLY B C 1
ATOM 654 O O . GLY A 1 92 ? 28.728 27.748 1.542 1.00 23.33 92 GLY B O 1
ATOM 655 N N . ASP A 1 93 ? 30.340 27.847 -0.019 1.00 22.37 93 ASP B N 1
ATOM 656 C CA . ASP A 1 93 ? 29.408 27.604 -1.116 1.00 19.37 93 ASP B CA 1
ATOM 657 C C . ASP A 1 93 ? 28.979 26.142 -1.136 1.00 20.33 93 ASP B C 1
ATOM 658 O O . ASP A 1 93 ? 29.767 25.249 -0.815 1.00 18.32 93 ASP B O 1
ATOM 663 N N . ALA A 1 94 ? 27.727 25.902 -1.510 1.00 23.19 94 ALA B N 1
ATOM 664 C CA . ALA A 1 94 ? 27.251 24.543 -1.727 1.00 19.75 94 ALA B CA 1
ATOM 665 C C . ALA A 1 94 ? 27.723 24.043 -3.091 1.00 19.99 94 ALA B C 1
ATOM 666 O O . ALA A 1 94 ? 27.475 24.686 -4.112 1.00 17.61 94 ALA B O 1
ATOM 668 N N . ALA A 1 95 ? 28.418 22.910 -3.104 1.00 15.33 95 ALA B N 1
ATOM 669 C CA . ALA A 1 95 ? 28.872 22.309 -4.355 1.00 16.73 95 ALA B CA 1
ATOM 670 C C . ALA A 1 95 ? 27.845 21.318 -4.874 1.00 11.31 95 ALA B C 1
ATOM 671 O O . ALA A 1 95 ? 27.631 21.200 -6.080 1.00 16.36 95 ALA B O 1
ATOM 673 N N . LEU A 1 96 ? 27.209 20.608 -3.949 1.00 13.30 96 LEU B N 1
ATOM 674 C CA . LEU A 1 96 ? 26.224 19.593 -4.300 1.00 12.01 96 LEU B CA 1
ATOM 675 C C . LEU A 1 96 ? 24.992 19.718 -3.422 1.00 15.18 96 LEU B C 1
ATOM 676 O O . LEU A 1 96 ? 25.099 19.738 -2.191 1.00 11.82 96 LEU B O 1
ATOM 681 N N . VAL A 1 97 ? 23.830 19.806 -4.063 1.00 12.32 97 VAL B N 1
ATOM 682 C CA . VAL A 1 97 ? 22.556 19.893 -3.360 1.00 16.99 97 VAL B CA 1
ATOM 683 C C . VAL A 1 97 ? 21.589 18.830 -3.872 1.00 15.74 97 VAL B C 1
ATOM 684 O O . VAL A 1 97 ? 21.462 18.636 -5.080 1.00 12.41 97 VAL B O 1
ATOM 688 N N . ALA A 1 98 ? 20.925 18.129 -2.954 1.00 12.20 98 ALA B N 1
ATOM 689 C CA . ALA A 1 98 ? 19.889 17.167 -3.333 1.00 12.43 98 ALA B CA 1
ATOM 690 C C . ALA A 1 98 ? 18.706 17.236 -2.376 1.00 16.28 98 ALA B C 1
ATOM 691 O O . ALA A 1 98 ? 18.877 17.498 -1.182 1.00 19.94 98 ALA B O 1
ATOM 693 N N . ALA A 1 99 ? 17.505 17.005 -2.898 1.00 18.20 99 ALA B N 1
ATOM 694 C CA . ALA A 1 99 ? 16.314 16.973 -2.056 1.00 15.45 99 ALA B CA 1
ATOM 695 C C . ALA A 1 99 ? 15.384 15.836 -2.453 1.00 21.05 99 ALA B C 1
ATOM 696 O O . ALA A 1 99 ? 15.163 15.570 -3.641 1.00 16.44 99 ALA B O 1
ATOM 698 N N . VAL A 1 100 ? 14.850 15.160 -1.444 1.00 16.80 100 VAL B N 1
ATOM 699 C CA . VAL A 1 100 ? 13.937 14.053 -1.662 1.00 18.88 100 VAL B CA 1
ATOM 700 C C . VAL A 1 100 ? 12.663 14.241 -0.849 1.00 21.13 100 VAL B C 1
ATOM 701 O O . VAL A 1 100 ? 12.717 14.444 0.368 1.00 21.07 100 VAL B O 1
ATOM 705 N N . ALA A 1 101 ? 11.521 14.181 -1.525 1.00 16.60 101 ALA B N 1
ATOM 706 C CA . ALA A 1 101 ? 10.234 14.228 -0.844 1.00 17.00 101 ALA B CA 1
ATOM 707 C C . ALA A 1 101 ? 9.587 12.850 -0.864 1.00 19.81 101 ALA B C 1
ATOM 708 O O . ALA A 1 101 ? 9.486 12.212 -1.914 1.00 19.42 101 ALA B O 1
ATOM 710 N N . ALA A 1 102 ? 9.157 12.397 0.307 1.00 21.11 102 ALA B N 1
ATOM 711 C CA . ALA A 1 102 ? 8.541 11.085 0.446 1.00 21.51 102 ALA B CA 1
ATOM 712 C C . ALA A 1 102 ? 7.307 11.168 1.327 1.00 25.54 102 ALA B C 1
ATOM 713 O O . ALA A 1 102 ? 7.105 12.155 2.044 1.00 26.77 102 ALA B O 1
ATOM 715 N N . ASP A 1 103 ? 6.483 10.128 1.278 1.00 22.15 103 ASP B N 1
ATOM 716 C CA . ASP A 1 103 ? 5.305 10.067 2.130 1.00 27.57 103 ASP B CA 1
ATOM 717 C C . ASP A 1 103 ? 5.697 9.838 3.589 1.00 26.75 103 ASP B C 1
ATOM 718 O O . ASP A 1 103 ? 4.985 10.259 4.501 1.00 29.39 103 ASP B O 1
ATOM 723 N N . HIS A 1 104 ? 6.834 9.181 3.803 1.00 23.37 104 HIS B N 1
ATOM 724 C CA . HIS A 1 104 ? 7.353 8.963 5.149 1.00 25.83 104 HIS B CA 1
ATOM 725 C C . HIS A 1 104 ? 8.839 9.323 5.220 1.00 26.10 104 HIS B C 1
ATOM 726 O O . HIS A 1 104 ? 9.544 9.276 4.215 1.00 27.38 104 HIS B O 1
ATOM 733 N N . ARG A 1 105 ? 9.313 9.675 6.411 1.00 26.01 105 ARG B N 1
ATOM 734 C CA . ARG A 1 105 ? 10.658 10.221 6.557 1.00 20.29 105 ARG B CA 1
ATOM 735 C C . ARG A 1 105 ? 11.761 9.208 6.267 1.00 20.94 105 ARG B C 1
ATOM 736 O O . ARG A 1 105 ? 12.806 9.576 5.735 1.00 23.50 105 ARG B O 1
ATOM 744 N N . ARG A 1 106 ? 11.536 7.942 6.607 1.00 20.30 106 ARG B N 1
ATOM 745 C CA . ARG A 1 106 ? 12.563 6.918 6.427 1.00 27.31 106 ARG B CA 1
ATOM 746 C C . ARG A 1 106 ? 13.001 6.811 4.972 1.00 25.43 106 ARG B C 1
ATOM 747 O O . ARG A 1 106 ? 14.194 6.787 4.673 1.00 25.84 106 ARG B O 1
ATOM 755 N N . ALA A 1 107 ? 12.031 6.754 4.069 1.00 19.07 107 ALA B N 1
ATOM 756 C CA . ALA A 1 107 ? 12.326 6.657 2.646 1.00 19.29 107 ALA B CA 1
ATOM 757 C C . ALA A 1 107 ? 13.061 7.898 2.152 1.00 19.20 107 ALA B C 1
ATOM 758 O O . ALA A 1 107 ? 13.929 7.808 1.290 1.00 16.31 107 ALA B O 1
ATOM 760 N N . ALA A 1 108 ? 12.723 9.055 2.712 1.00 18.46 108 ALA B N 1
ATOM 761 C CA . ALA A 1 108 ? 13.353 10.307 2.303 1.00 16.80 108 ALA B CA 1
ATOM 762 C C . ALA A 1 108 ? 14.822 10.335 2.700 1.00 16.84 108 ALA B C 1
ATOM 763 O O . ALA A 1 108 ? 15.678 10.677 1.889 1.00 14.07 108 ALA B O 1
ATOM 765 N N . PHE A 1 109 ? 15.107 9.969 3.947 1.00 14.99 109 PHE B N 1
ATOM 766 C CA . PHE A 1 109 ? 16.481 9.936 4.455 1.00 17.23 109 PHE B CA 1
ATOM 767 C C . PHE A 1 109 ? 17.345 8.934 3.705 1.00 15.56 109 PHE B C 1
ATOM 768 O O . PHE A 1 109 ? 18.450 9.251 3.263 1.00 18.56 109 PHE B O 1
ATOM 776 N N . GLU A 1 110 ? 16.834 7.715 3.574 1.00 14.95 110 GLU B N 1
ATOM 777 C CA . GLU A 1 110 ? 17.594 6.627 2.974 1.00 17.20 110 GLU B CA 1
ATOM 778 C C . GLU A 1 110 ? 17.839 6.850 1.480 1.00 17.64 110 GLU B C 1
ATOM 779 O O . GLU A 1 110 ? 18.907 6.525 0.965 1.00 19.27 110 GLU B O 1
ATOM 785 N N . THR A 1 111 ? 16.851 7.403 0.784 1.00 18.97 111 THR B N 1
ATOM 786 C CA . THR A 1 111 ? 16.991 7.653 -0.646 1.00 18.42 111 THR B CA 1
ATOM 787 C C . THR A 1 111 ? 17.924 8.832 -0.914 1.00 18.24 111 THR B C 1
ATOM 788 O O . THR A 1 111 ? 18.764 8.770 -1.813 1.00 18.82 111 THR B O 1
ATOM 792 N N . CYS A 1 112 ? 17.791 9.898 -0.131 1.00 16.09 112 CYS B N 1
ATOM 793 C CA . CYS A 1 112 ? 18.658 11.059 -0.305 1.00 17.91 112 CYS B CA 1
ATOM 794 C C . CYS A 1 112 ? 20.124 10.687 -0.065 1.00 20.08 112 CYS B C 1
ATOM 795 O O . CYS A 1 112 ? 21.014 11.152 -0.776 1.00 20.68 112 CYS B O 1
ATOM 798 N N . ALA A 1 113 ? 20.369 9.837 0.929 1.00 19.19 113 ALA B N 1
ATOM 799 C CA . ALA A 1 113 ? 21.729 9.413 1.244 1.00 18.02 113 ALA B CA 1
ATOM 800 C C . ALA A 1 113 ? 22.333 8.608 0.099 1.00 16.29 113 ALA B C 1
ATOM 801 O O . ALA A 1 113 ? 23.426 8.916 -0.370 1.00 17.88 113 ALA B O 1
ATOM 803 N N . ARG A 1 114 ? 21.617 7.581 -0.350 1.00 12.99 114 ARG B N 1
ATOM 804 C CA . ARG A 1 114 ? 22.090 6.753 -1.451 1.00 14.29 114 ARG B CA 1
ATOM 805 C C . ARG A 1 114 ? 22.265 7.583 -2.728 1.00 18.28 114 ARG B C 1
ATOM 806 O O . ARG A 1 114 ? 23.230 7.395 -3.466 1.00 16.72 114 ARG B O 1
ATOM 814 N N . LEU A 1 115 ? 21.340 8.507 -2.976 1.00 21.64 115 LEU B N 1
ATOM 815 C CA . LEU A 1 115 ? 21.423 9.383 -4.147 1.00 15.14 115 LEU B CA 1
ATOM 816 C C . LEU A 1 115 ? 22.734 10.170 -4.171 1.00 18.35 115 LEU B C 1
ATOM 817 O O . LEU A 1 115 ? 23.412 10.238 -5.198 1.00 15.41 115 LEU B O 1
ATOM 822 N N . VAL A 1 116 ? 23.091 10.753 -3.032 1.00 15.66 116 VAL B N 1
ATOM 823 C CA . VAL A 1 116 ? 24.302 11.560 -2.933 1.00 17.33 116 VAL B CA 1
ATOM 824 C C . VAL A 1 116 ? 25.552 10.711 -3.172 1.00 15.41 116 VAL B C 1
ATOM 825 O O . VAL A 1 116 ? 26.460 11.127 -3.890 1.00 12.16 116 VAL B O 1
ATOM 829 N N . ASP A 1 117 ? 25.582 9.517 -2.584 1.00 18.99 117 ASP B N 1
ATOM 830 C CA . ASP A 1 117 ? 26.698 8.592 -2.768 1.00 17.30 117 ASP B CA 1
ATOM 831 C C . ASP A 1 117 ? 26.910 8.233 -4.232 1.00 16.64 117 ASP B C 1
ATOM 832 O O . ASP A 1 117 ? 28.031 8.258 -4.720 1.00 17.86 117 ASP B O 1
ATOM 837 N N . VAL A 1 118 ? 25.833 7.882 -4.925 1.00 10.25 118 VAL B N 1
ATOM 838 C CA . VAL A 1 118 ? 25.946 7.432 -6.309 1.00 15.84 118 VAL B CA 1
ATOM 839 C C . VAL A 1 118 ? 26.362 8.597 -7.201 1.00 15.40 118 VAL B C 1
ATOM 840 O O . VAL A 1 118 ? 27.151 8.429 -8.125 1.00 15.96 118 VAL B O 1
ATOM 844 N N . VAL A 1 119 ? 25.848 9.785 -6.905 1.00 15.84 119 VAL B N 1
ATOM 845 C CA . VAL A 1 119 ? 26.236 10.980 -7.647 1.00 17.92 119 VAL B CA 1
ATOM 846 C C . VAL A 1 119 ? 27.733 11.259 -7.490 1.00 16.20 119 VAL B C 1
ATOM 847 O O . VAL A 1 119 ? 28.424 11.515 -8.472 1.00 15.07 119 VAL B O 1
ATOM 851 N N . LYS A 1 120 ? 28.239 11.183 -6.263 1.00 19.03 120 LYS B N 1
ATOM 852 C CA . LYS A 1 120 ? 29.668 11.380 -6.019 1.00 18.38 120 LYS B CA 1
ATOM 853 C C . LYS A 1 120 ? 30.521 10.316 -6.707 1.00 15.58 120 LYS B C 1
ATOM 854 O O . LYS A 1 120 ? 31.607 10.609 -7.192 1.00 17.01 120 LYS B O 1
ATOM 860 N N . GLU A 1 121 ? 30.027 9.084 -6.751 1.00 14.68 121 GLU B N 1
ATOM 861 C CA . GLU A 1 121 ? 30.772 7.995 -7.381 1.00 19.46 121 GLU B CA 1
ATOM 862 C C . GLU A 1 121 ? 30.827 8.115 -8.900 1.00 17.56 121 GLU B C 1
ATOM 863 O O . GLU A 1 121 ? 31.838 7.773 -9.518 1.00 17.18 121 GLU B O 1
ATOM 869 N N . ARG A 1 122 ? 29.746 8.597 -9.507 1.00 16.07 122 ARG B N 1
ATOM 870 C CA . ARG A 1 122 ? 29.596 8.452 -10.953 1.00 16.77 122 ARG B CA 1
ATOM 871 C C . ARG A 1 122 ? 29.625 9.753 -11.760 1.00 14.55 122 ARG B C 1
ATOM 872 O O . ARG A 1 122 ? 29.829 9.719 -12.974 1.00 13.93 122 ARG B O 1
ATOM 880 N N . LEU A 1 123 ? 29.443 10.894 -11.103 1.00 9.59 123 LEU B N 1
ATOM 881 C CA . LEU A 1 123 ? 29.436 12.164 -11.820 1.00 12.30 123 LEU B CA 1
ATOM 882 C C . LEU A 1 123 ? 30.839 12.516 -12.312 1.00 14.93 123 LEU B C 1
ATOM 883 O O . LEU A 1 123 ? 31.778 12.610 -11.520 1.00 13.04 123 LEU B O 1
ATOM 888 N N . PRO A 1 124 ? 30.988 12.703 -13.633 1.00 14.31 124 PRO B N 1
ATOM 889 C CA . PRO A 1 124 ? 32.314 13.023 -14.168 1.00 13.13 124 PRO B CA 1
ATOM 890 C C . PRO A 1 124 ? 32.642 14.498 -13.986 1.00 12.53 124 PRO B C 1
ATOM 891 O O . PRO A 1 124 ? 32.636 15.273 -14.941 1.00 13.43 124 PRO B O 1
ATOM 895 N N . VAL A 1 125 ? 32.906 14.880 -12.745 1.00 16.51 125 VAL B N 1
ATOM 896 C CA . VAL A 1 125 ? 33.357 16.226 -12.448 1.00 15.02 125 VAL B CA 1
ATOM 897 C C . VAL A 1 125 ? 34.652 16.136 -11.655 1.00 13.02 125 VAL B C 1
ATOM 898 O O . VAL A 1 125 ? 34.920 15.122 -11.003 1.00 12.51 125 VAL B O 1
ATOM 902 N N . TRP A 1 126 ? 35.467 17.183 -11.724 1.00 12.29 126 TRP B N 1
ATOM 903 C CA . TRP A 1 126 ? 36.751 17.167 -11.044 1.00 14.38 126 TRP B CA 1
ATOM 904 C C . TRP A 1 126 ? 36.914 18.391 -10.158 1.00 17.04 126 TRP B C 1
ATOM 905 O O . TRP A 1 126 ? 36.323 19.433 -10.408 1.00 15.55 126 TRP B O 1
ATOM 916 N N . LYS A 1 127 ? 37.730 18.250 -9.125 1.00 20.14 127 LYS B N 1
ATOM 917 C CA . LYS A 1 127 ? 37.876 19.276 -8.104 1.00 15.03 127 LYS B CA 1
ATOM 918 C C . LYS A 1 127 ? 39.325 19.755 -8.043 1.00 13.73 127 LYS B C 1
ATOM 919 O O . LYS A 1 127 ? 40.243 18.960 -7.843 1.00 12.22 127 LYS B O 1
ATOM 925 N N . HIS A 1 128 ? 39.525 21.053 -8.241 1.00 11.49 128 HIS B N 1
ATOM 926 C CA . HIS A 1 128 ? 40.864 21.635 -8.217 1.00 16.15 128 HIS B CA 1
ATOM 927 C C . HIS A 1 128 ? 41.022 22.558 -7.012 1.00 12.47 128 HIS B C 1
ATOM 928 O O . HIS A 1 128 ? 40.525 23.680 -7.020 1.00 12.54 128 HIS B O 1
ATOM 935 N N . GLN A 1 129 ? 41.710 22.080 -5.981 1.00 12.24 129 GLN B N 1
ATOM 936 C CA . GLN A 1 129 ? 41.851 22.826 -4.736 1.00 14.00 129 GLN B CA 1
ATOM 937 C C . GLN A 1 129 ? 43.067 23.742 -4.743 1.00 19.85 129 GLN B C 1
ATOM 938 O O . GLN A 1 129 ? 44.098 23.405 -5.317 1.00 22.31 129 GLN B O 1
ATOM 944 N N . HIS A 1 130 ? 42.942 24.894 -4.089 1.00 17.51 130 HIS B N 1
ATOM 945 C CA . HIS A 1 130 ? 44.052 25.832 -3.953 1.00 16.19 130 HIS B CA 1
ATOM 946 C C . HIS A 1 130 ? 44.314 26.134 -2.481 1.00 20.36 130 HIS B C 1
ATOM 947 O O . HIS A 1 130 ? 43.419 26.581 -1.760 1.00 17.92 130 HIS B O 1
ATOM 954 N N . PHE A 1 131 ? 45.543 25.892 -2.039 1.00 17.28 131 PHE B N 1
ATOM 955 C CA . PHE A 1 131 ? 45.874 25.985 -0.624 1.00 17.49 131 PHE B CA 1
ATOM 956 C C . PHE A 1 131 ? 46.529 27.315 -0.264 1.00 23.17 131 PHE B C 1
ATOM 957 O O . PHE A 1 131 ? 47.027 28.035 -1.133 1.00 19.70 131 PHE B O 1
ATOM 965 N N . ALA A 1 132 ? 46.524 27.630 1.029 1.00 23.30 132 ALA B N 1
ATOM 966 C CA . ALA A 1 132 ? 47.000 28.924 1.513 1.00 23.74 132 ALA B CA 1
ATOM 967 C C . ALA A 1 132 ? 48.514 29.066 1.411 1.00 25.55 132 ALA B C 1
ATOM 968 O O . ALA A 1 132 ? 49.034 30.180 1.438 1.00 27.89 132 ALA B O 1
ATOM 970 N N . ASP A 1 133 ? 49.223 27.948 1.286 1.00 25.88 133 ASP B N 1
ATOM 971 C CA . ASP A 1 133 ? 50.673 28.010 1.096 1.00 29.85 133 ASP B CA 1
ATOM 972 C C . ASP A 1 133 ? 51.043 28.250 -0.370 1.00 30.13 133 ASP B C 1
ATOM 973 O O . ASP A 1 133 ? 52.218 28.221 -0.734 1.00 35.17 133 ASP B O 1
ATOM 978 N N . GLY A 1 134 ? 50.037 28.482 -1.209 1.00 25.08 134 GLY B N 1
ATOM 979 C CA . GLY A 1 134 ? 50.271 28.782 -2.611 1.00 23.42 134 GLY B CA 1
ATOM 980 C C . GLY A 1 134 ? 50.272 27.573 -3.529 1.00 23.67 134 GLY B C 1
ATOM 981 O O . GLY A 1 134 ? 50.354 27.719 -4.751 1.00 20.73 134 GLY B O 1
ATOM 982 N N . THR A 1 135 ? 50.181 26.377 -2.953 1.00 25.04 135 THR B N 1
ATOM 983 C CA . THR A 1 135 ? 50.147 25.155 -3.755 1.00 25.62 135 THR B CA 1
ATOM 984 C C . THR A 1 135 ? 48.717 24.792 -4.153 1.00 22.93 135 THR B C 1
ATOM 985 O O . THR A 1 135 ? 47.751 25.355 -3.630 1.00 19.82 135 THR B O 1
ATOM 989 N N . ASP A 1 136 ? 48.591 23.852 -5.084 1.00 25.39 136 ASP B N 1
ATOM 990 C CA . ASP A 1 136 ? 47.285 23.382 -5.540 1.00 20.58 136 ASP B CA 1
ATOM 991 C C . ASP A 1 136 ? 47.289 21.874 -5.744 1.00 22.69 136 ASP B C 1
ATOM 992 O O . ASP A 1 136 ? 48.347 21.252 -5.832 1.00 25.63 136 ASP B O 1
ATOM 997 N N . GLU A 1 137 ? 46.098 21.294 -5.833 1.00 17.87 137 GLU B N 1
ATOM 998 C CA . GLU A 1 137 ? 45.964 19.861 -6.038 1.00 24.28 137 GLU B CA 1
ATOM 999 C C . GLU A 1 137 ? 44.695 19.512 -6.810 1.00 20.85 137 GLU B C 1
ATOM 1000 O O . GLU A 1 137 ? 43.614 20.048 -6.542 1.00 15.44 137 GLU B O 1
ATOM 1006 N N . TRP A 1 138 ? 44.842 18.619 -7.782 1.00 15.12 138 TRP B N 1
ATOM 1007 C CA . TRP A 1 138 ? 43.702 17.999 -8.427 1.00 15.96 138 TRP B CA 1
ATOM 1008 C C . TRP A 1 138 ? 43.314 16.794 -7.592 1.00 17.88 138 TRP B C 1
ATOM 1009 O O . TRP A 1 138 ? 44.061 15.816 -7.519 1.00 18.11 138 TRP B O 1
ATOM 1020 N N . VAL A 1 139 ? 42.160 16.877 -6.942 1.00 18.60 139 VAL B N 1
ATOM 1021 C CA . VAL A 1 139 ? 41.746 15.851 -5.995 1.00 21.24 139 VAL B CA 1
ATOM 1022 C C . VAL A 1 139 ? 41.644 14.494 -6.685 1.00 19.14 139 VAL B C 1
ATOM 1023 O O . VAL A 1 139 ? 41.113 14.391 -7.797 1.00 15.03 139 VAL B O 1
ATOM 1027 N N . ASN A 1 140 ? 42.220 13.483 -6.029 1.00 16.72 140 ASN B N 1
ATOM 1028 C CA . ASN A 1 140 ? 42.218 12.088 -6.480 1.00 15.89 140 ASN B CA 1
ATOM 1029 C C . ASN A 1 140 ? 43.059 11.826 -7.730 1.00 15.94 140 ASN B C 1
ATOM 1030 O O . ASN A 1 140 ? 43.005 10.738 -8.295 1.00 23.25 140 ASN B O 1
ATOM 1035 N N . SER A 1 141 ? 43.854 12.805 -8.151 1.00 20.66 141 SER B N 1
ATOM 1036 C CA . SER A 1 141 ? 44.698 12.628 -9.333 1.00 29.17 141 SER B CA 1
ATOM 1037 C C . SER A 1 141 ? 45.792 11.591 -9.082 1.00 33.51 141 SER B C 1
ATOM 1038 O O . SER A 1 141 ? 46.491 11.647 -8.070 1.00 39.41 141 SER B O 1
ATOM 1041 N N . THR B 2 5 ? -8.827 12.864 56.838 1.00 38.88 5 THR C N 1
ATOM 1042 C CA . THR B 2 5 ? -9.292 11.644 56.188 1.00 42.35 5 THR C CA 1
ATOM 1043 C C . THR B 2 5 ? -9.064 11.688 54.678 1.00 38.48 5 THR C C 1
ATOM 1044 O O . THR B 2 5 ? -8.821 10.660 54.047 1.00 38.73 5 THR C O 1
ATOM 1048 N N . THR B 2 6 ? -9.150 12.882 54.102 1.00 31.23 6 THR C N 1
ATOM 1049 C CA . THR B 2 6 ? -9.041 13.034 52.659 1.00 35.04 6 THR C CA 1
ATOM 1050 C C . THR B 2 6 ? -7.935 14.001 52.266 1.00 39.50 6 THR C C 1
ATOM 1051 O O . THR B 2 6 ? -7.452 14.789 53.080 1.00 38.69 6 THR C O 1
ATOM 1055 N N . VAL B 2 7 ? -7.551 13.936 50.998 1.00 38.11 7 VAL C N 1
ATOM 1056 C CA . VAL B 2 7 ? -6.508 14.791 50.468 1.00 33.47 7 VAL C CA 1
ATOM 1057 C C . VAL B 2 7 ? -6.982 15.401 49.149 1.00 28.86 7 VAL C C 1
ATOM 1058 O O . VAL B 2 7 ? -7.675 14.746 48.371 1.00 27.46 7 VAL C O 1
ATOM 1062 N N . ARG B 2 8 ? -6.638 16.660 48.907 1.00 23.65 8 ARG C N 1
ATOM 1063 C CA . ARG B 2 8 ? -7.124 17.332 47.708 1.00 29.90 8 ARG C CA 1
ATOM 1064 C C . ARG B 2 8 ? -6.137 17.228 46.551 1.00 27.59 8 ARG C C 1
ATOM 1065 O O . ARG B 2 8 ? -4.975 17.615 46.666 1.00 31.25 8 ARG C O 1
ATOM 1073 N N . VAL B 2 9 ? -6.618 16.701 45.433 1.00 22.09 9 VAL C N 1
ATOM 1074 C CA . VAL B 2 9 ? -5.788 16.495 44.254 1.00 20.01 9 VAL C CA 1
ATOM 1075 C C . VAL B 2 9 ? -6.284 17.336 43.086 1.00 21.28 9 VAL C C 1
ATOM 1076 O O . VAL B 2 9 ? -7.475 17.348 42.778 1.00 25.02 9 VAL C O 1
ATOM 1080 N N . THR B 2 10 ? -5.366 18.049 42.445 1.00 17.18 10 THR C N 1
ATOM 1081 C CA . THR B 2 10 ? -5.679 18.752 41.213 1.00 20.75 10 THR C CA 1
ATOM 1082 C C . THR B 2 10 ? -5.385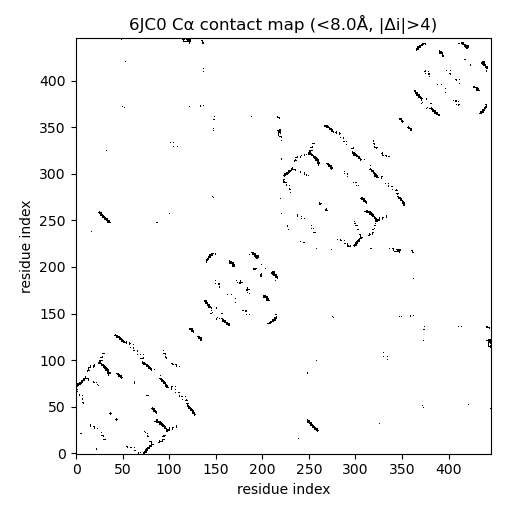 17.838 40.028 1.00 20.57 10 THR C C 1
ATOM 1083 O O . THR B 2 10 ? -4.303 17.257 39.931 1.00 21.68 10 THR C O 1
ATOM 1087 N N . VAL B 2 11 ? -6.361 17.687 39.141 1.00 16.83 11 VAL C N 1
ATOM 1088 C CA . VAL B 2 11 ? -6.173 16.873 37.950 1.00 17.18 11 VAL C CA 1
ATOM 1089 C C . VAL B 2 11 ? -6.132 17.762 36.717 1.00 20.03 11 VAL C C 1
ATOM 1090 O O . VAL B 2 11 ? -7.039 18.559 36.496 1.00 22.15 11 VAL C O 1
ATOM 1094 N N . ARG B 2 12 ? -5.075 17.630 35.924 1.00 15.33 12 ARG C N 1
ATOM 1095 C CA . ARG B 2 12 ? -4.984 18.343 34.657 1.00 18.15 12 ARG C CA 1
ATOM 1096 C C . ARG B 2 12 ? -5.110 17.359 33.502 1.00 18.98 12 ARG C C 1
ATOM 1097 O O . ARG B 2 12 ? -4.322 16.417 33.392 1.00 17.52 12 ARG C O 1
ATOM 1105 N N . TYR B 2 13 ? -6.114 17.573 32.656 1.00 13.64 13 TYR C N 1
ATOM 1106 C CA . TYR B 2 13 ? -6.331 16.733 31.482 1.00 11.42 13 TYR C CA 1
ATOM 1107 C C . TYR B 2 13 ? -5.662 17.339 30.253 1.00 19.03 13 TYR C C 1
ATOM 1108 O O . TYR B 2 13 ? -5.682 18.555 30.065 1.00 17.17 13 TYR C O 1
ATOM 1117 N N . PHE B 2 14 ? -5.091 16.492 29.405 1.00 16.44 14 PHE C N 1
ATOM 1118 C CA . PHE B 2 14 ? -4.454 16.979 28.186 1.00 17.00 14 PHE C CA 1
ATOM 1119 C C . PHE B 2 14 ? -4.986 16.298 26.933 1.00 15.11 14 PHE C C 1
ATOM 1120 O O . PHE B 2 14 ? -5.364 15.121 26.958 1.00 14.84 14 PHE C O 1
ATOM 1128 N N . ALA B 2 15 ? -5.020 17.070 25.850 1.00 14.27 15 ALA C N 1
ATOM 1129 C CA . ALA B 2 15 ? -5.409 16.601 24.521 1.00 19.15 15 ALA C CA 1
ATOM 1130 C C . ALA B 2 15 ? -6.695 15.785 24.538 1.00 22.17 15 ALA C C 1
ATOM 1131 O O . ALA B 2 15 ? -7.746 16.285 24.939 1.00 22.12 15 ALA C O 1
ATOM 1133 N N . ALA B 2 16 ? -6.600 14.528 24.113 1.00 13.92 16 ALA C N 1
ATOM 1134 C CA . ALA B 2 16 ? -7.767 13.655 24.028 1.00 17.89 16 ALA C CA 1
ATOM 1135 C C . ALA B 2 16 ? -8.475 13.491 25.374 1.00 16.92 16 ALA C C 1
ATOM 1136 O O . ALA B 2 16 ? -9.695 13.364 25.418 1.00 17.97 16 ALA C O 1
ATOM 1138 N N . ALA B 2 17 ? -7.715 13.487 26.465 1.00 18.40 17 ALA C N 1
ATOM 1139 C CA . ALA B 2 17 ? -8.310 13.361 27.793 1.00 17.30 17 ALA C CA 1
ATOM 1140 C C . ALA B 2 17 ? -9.165 14.582 28.121 1.00 19.35 17 ALA C C 1
ATOM 1141 O O . ALA B 2 17 ? -10.311 14.452 28.566 1.00 22.72 17 ALA C O 1
ATOM 1143 N N . ALA B 2 18 ? -8.607 15.768 27.889 1.00 15.40 18 ALA C N 1
ATOM 1144 C CA . ALA B 2 18 ? -9.341 17.015 28.081 1.00 15.35 18 ALA C CA 1
ATOM 1145 C C . ALA B 2 18 ? -10.588 17.048 27.215 1.00 20.55 18 ALA C C 1
ATOM 1146 O O . ALA B 2 18 ? -11.647 17.499 27.653 1.00 16.86 18 ALA C O 1
ATOM 1148 N N . ALA B 2 19 ? -10.456 16.568 25.981 1.00 20.79 19 ALA C N 1
ATOM 1149 C CA . ALA B 2 19 ? -11.569 16.560 25.046 1.00 23.01 19 ALA C CA 1
ATOM 1150 C C . ALA B 2 19 ? -12.694 15.664 25.552 1.00 20.92 19 ALA C C 1
ATOM 1151 O O . ALA B 2 19 ? -13.862 16.032 25.496 1.00 24.46 19 ALA C O 1
ATOM 1153 N N . ALA B 2 20 ? -12.334 14.492 26.060 1.00 19.43 20 ALA C N 1
ATOM 1154 C CA . ALA B 2 20 ? -13.328 13.535 26.531 1.00 24.86 20 ALA C CA 1
ATOM 1155 C C . ALA B 2 20 ? -13.943 13.965 27.863 1.00 29.27 20 ALA C C 1
ATOM 1156 O O . ALA B 2 20 ? -15.129 13.739 28.110 1.00 28.66 20 ALA C O 1
ATOM 1158 N N . ALA B 2 21 ? -13.135 14.587 28.716 1.00 28.71 21 ALA C N 1
ATOM 1159 C CA . ALA B 2 21 ? -13.603 15.032 30.026 1.00 25.88 21 ALA C CA 1
ATOM 1160 C C . ALA B 2 21 ? -14.461 16.288 29.922 1.00 30.62 21 ALA C C 1
ATOM 1161 O O . ALA B 2 21 ? -15.274 16.568 30.804 1.00 24.87 21 ALA C O 1
ATOM 1163 N N . GLY B 2 22 ? -14.268 17.049 28.850 1.00 30.43 22 GLY C N 1
ATOM 1164 C CA . GLY B 2 22 ? -15.004 18.287 28.661 1.00 29.26 22 GLY C CA 1
ATOM 1165 C C . GLY B 2 22 ? -14.390 19.449 29.418 1.00 30.55 22 GLY C C 1
ATOM 1166 O O . GLY B 2 22 ? -14.812 20.594 29.265 1.00 34.73 22 GLY C O 1
ATOM 1167 N N . ILE B 2 23 ? -13.386 19.153 30.237 1.00 26.31 23 ILE C N 1
ATOM 1168 C CA . ILE B 2 23 ? -12.699 20.179 31.013 1.00 28.29 23 ILE C CA 1
ATOM 1169 C C . ILE B 2 23 ? -11.192 19.996 30.934 1.00 27.50 23 ILE C C 1
ATOM 1170 O O . ILE B 2 23 ? -10.706 18.927 30.566 1.00 26.30 23 ILE C O 1
ATOM 1175 N N . GLU B 2 24 ? -10.456 21.044 31.286 1.00 24.84 24 GLU C N 1
ATOM 1176 C CA . GLU B 2 24 ? -9.001 20.995 31.261 1.00 28.47 24 GLU C CA 1
ATOM 1177 C C . GLU B 2 24 ? -8.446 20.616 32.626 1.00 22.83 24 GLU C C 1
ATOM 1178 O O . GLU B 2 24 ? -7.358 20.051 32.733 1.00 19.13 24 GLU C O 1
ATOM 1184 N N . THR B 2 25 ? -9.206 20.927 33.667 1.00 20.47 25 THR C N 1
ATOM 1185 C CA . THR B 2 25 ? -8.759 20.678 35.025 1.00 25.15 25 THR C CA 1
ATOM 1186 C C . THR B 2 25 ? -9.940 20.532 35.980 1.00 27.51 25 THR C C 1
ATOM 1187 O O . THR B 2 25 ? -11.041 21.001 35.701 1.00 25.10 25 THR C O 1
ATOM 1191 N N . GLU B 2 26 ? -9.704 19.857 37.098 1.00 27.25 26 GLU C N 1
ATOM 1192 C CA . GLU B 2 26 ? -10.662 19.837 38.194 1.00 28.00 26 GLU C CA 1
ATOM 1193 C C . GLU B 2 26 ? -9.919 19.569 39.489 1.00 27.79 26 GLU C C 1
ATOM 1194 O O . GLU B 2 26 ? -8.803 19.045 39.475 1.00 22.22 26 GLU C O 1
ATOM 1200 N N . SER B 2 27 ? -10.536 19.949 40.601 1.00 28.73 27 SER C N 1
ATOM 1201 C CA . SER B 2 27 ? -9.982 19.679 41.917 1.00 34.92 27 SER C CA 1
ATOM 1202 C C . SER B 2 27 ? -10.845 18.625 42.597 1.00 35.80 27 SER C C 1
ATOM 1203 O O . SER B 2 27 ? -12.070 18.632 42.460 1.00 38.06 27 SER C O 1
ATOM 1206 N N . LEU B 2 28 ? -10.207 17.720 43.328 1.00 31.86 28 LEU C N 1
ATOM 1207 C CA . LEU B 2 28 ? -10.899 16.542 43.821 1.00 32.05 28 LEU C CA 1
ATOM 1208 C C . LEU B 2 28 ? -10.477 16.145 45.227 1.00 23.95 28 LEU C C 1
ATOM 1209 O O . LEU B 2 28 ? -9.291 16.148 45.550 1.00 21.01 28 LEU C O 1
ATOM 1214 N N . GLU B 2 29 ? -11.455 15.792 46.056 1.00 18.59 29 GLU C N 1
ATOM 1215 C CA . GLU B 2 29 ? -11.170 15.193 47.353 1.00 21.17 29 GLU C CA 1
ATOM 1216 C C . GLU B 2 29 ? -11.154 13.673 47.238 1.00 23.64 29 GLU C C 1
ATOM 1217 O O . GLU B 2 29 ? -12.151 13.064 46.846 1.00 22.75 29 GLU C O 1
ATOM 1223 N N . ILE B 2 30 ? -10.022 13.062 47.575 1.00 19.61 30 ILE C N 1
ATOM 1224 C CA . ILE B 2 30 ? -9.928 11.608 47.597 1.00 18.40 30 ILE C CA 1
ATOM 1225 C C . ILE B 2 30 ? -9.389 11.119 48.933 1.00 21.65 30 ILE C C 1
ATOM 1226 O O . ILE B 2 30 ? -8.632 11.827 49.601 1.00 24.57 30 ILE C O 1
ATOM 1231 N N . ALA B 2 31 ? -9.782 9.907 49.315 1.00 20.83 31 ALA C N 1
ATOM 1232 C CA . ALA B 2 31 ? -9.317 9.307 50.560 1.00 21.79 31 ALA C CA 1
ATOM 1233 C C . ALA B 2 31 ? -7.797 9.231 50.574 1.00 22.44 31 ALA C C 1
ATOM 1234 O O . ALA B 2 31 ? -7.179 8.801 49.598 1.00 20.18 31 ALA C O 1
ATOM 1236 N N . THR B 2 32 ? -7.202 9.668 51.678 1.00 20.98 32 THR C N 1
ATOM 1237 C CA . THR B 2 32 ? -5.756 9.622 51.837 1.00 24.80 32 THR C CA 1
ATOM 1238 C C . THR B 2 32 ? -5.269 8.190 51.673 1.00 24.16 32 THR C C 1
ATOM 1239 O O . THR B 2 32 ? -5.801 7.269 52.296 1.00 27.90 32 THR C O 1
ATOM 1243 N N . GLY B 2 33 ? -4.278 8.006 50.807 1.00 21.10 33 GLY C N 1
ATOM 1244 C CA . GLY B 2 33 ? -3.757 6.683 50.522 1.00 29.10 33 GLY C CA 1
ATOM 1245 C C . GLY B 2 33 ? -4.282 6.086 49.228 1.00 28.16 33 GLY C C 1
ATOM 1246 O O . GLY B 2 33 ? -3.823 5.026 48.804 1.00 25.69 33 GLY C O 1
ATOM 1247 N N . THR B 2 34 ? -5.247 6.758 48.605 1.00 24.54 34 THR C N 1
ATOM 1248 C CA . THR B 2 34 ? -5.786 6.312 47.324 1.00 21.38 34 THR C CA 1
ATOM 1249 C C . THR B 2 34 ? -4.665 6.186 46.299 1.00 23.37 34 THR C C 1
ATOM 1250 O O . THR B 2 34 ? -3.872 7.107 46.127 1.00 19.88 34 THR C O 1
ATOM 1254 N N . SER B 2 35 ? -4.587 5.042 45.631 1.00 20.33 35 SER C N 1
ATOM 1255 C CA . SER B 2 35 ? -3.569 4.843 44.609 1.00 22.46 35 SER C CA 1
ATOM 1256 C C . SER B 2 35 ? -3.936 5.617 43.348 1.00 20.47 35 SER C C 1
ATOM 1257 O O . SER B 2 35 ? -5.095 5.987 43.155 1.00 17.18 35 SER C O 1
ATOM 1260 N N . VAL B 2 36 ? -2.951 5.856 42.489 1.00 18.06 36 VAL C N 1
ATOM 1261 C CA . VAL B 2 36 ? -3.209 6.528 41.221 1.00 20.10 36 VAL C CA 1
ATOM 1262 C C . VAL B 2 36 ? -4.206 5.720 40.398 1.00 22.47 36 VAL C C 1
ATOM 1263 O O . VAL B 2 36 ? -5.092 6.284 39.758 1.00 20.01 36 VAL C O 1
ATOM 1267 N N . ALA B 2 37 ? -4.069 4.397 40.439 1.00 22.85 37 ALA C N 1
ATOM 1268 C CA . ALA B 2 37 ? -4.975 3.507 39.717 1.00 22.17 37 ALA C CA 1
ATOM 1269 C C . ALA B 2 37 ? -6.423 3.670 40.196 1.00 20.53 37 ALA C C 1
ATOM 1270 O O . ALA B 2 37 ? -7.345 3.764 39.387 1.00 18.03 37 ALA C O 1
ATOM 1272 N N . GLU B 2 38 ? -6.617 3.714 41.510 1.00 20.45 38 GLU C N 1
ATOM 1273 C CA . GLU B 2 38 ? -7.944 3.940 42.075 1.00 23.40 38 GLU C CA 1
ATOM 1274 C C . GLU B 2 38 ? -8.498 5.303 41.674 1.00 19.72 38 GLU C C 1
ATOM 1275 O O . GLU B 2 38 ? -9.699 5.454 41.461 1.00 20.27 38 GLU C O 1
ATOM 1281 N N . LEU B 2 39 ? -7.619 6.298 41.589 1.00 18.82 39 LEU C N 1
ATOM 1282 C CA . LEU B 2 39 ? -8.018 7.639 41.172 1.00 18.51 39 LEU C CA 1
ATOM 1283 C C . LEU B 2 39 ? -8.515 7.618 39.735 1.00 17.20 39 LEU C C 1
ATOM 1284 O O . LEU B 2 39 ? -9.554 8.201 39.419 1.00 21.51 39 LEU C O 1
ATOM 1289 N N . VAL B 2 40 ? -7.768 6.937 38.872 1.00 14.43 40 VAL C N 1
ATOM 1290 C CA . VAL B 2 40 ? -8.118 6.828 37.460 1.00 14.22 40 VAL C CA 1
ATOM 1291 C C . VAL B 2 40 ? -9.495 6.185 37.290 1.00 18.09 40 VAL C C 1
ATOM 1292 O O . VAL B 2 40 ? -10.271 6.583 36.416 1.00 18.80 40 VAL C O 1
ATOM 1296 N N . GLU B 2 41 ? -9.801 5.209 38.140 1.00 21.95 41 GLU C N 1
ATOM 1297 C CA . GLU B 2 41 ? -11.113 4.568 38.127 1.00 24.62 41 GLU C CA 1
ATOM 1298 C C . GLU B 2 41 ? -12.212 5.585 38.409 1.00 23.59 41 GLU C C 1
ATOM 1299 O O . GLU B 2 41 ? -13.236 5.613 37.726 1.00 22.08 41 GLU C O 1
ATOM 1305 N N . ARG B 2 42 ? -11.992 6.422 39.421 1.00 17.96 42 ARG C N 1
ATOM 1306 C CA . ARG B 2 42 ? -12.985 7.418 39.811 1.00 17.46 42 ARG C CA 1
ATOM 1307 C C . ARG B 2 42 ? -13.112 8.518 38.760 1.00 19.82 42 ARG C C 1
ATOM 1308 O O . ARG B 2 42 ? -14.204 9.025 38.510 1.00 14.74 42 ARG C O 1
ATOM 1316 N N . LEU B 2 43 ? -11.997 8.882 38.138 1.00 12.75 43 LEU C N 1
ATOM 1317 C CA . LEU B 2 43 ? -12.031 9.849 37.044 1.00 12.84 43 LEU C CA 1
ATOM 1318 C C . LEU B 2 43 ? -12.830 9.317 35.853 1.00 18.36 43 LEU C C 1
ATOM 1319 O O . LEU B 2 43 ? -13.543 10.066 35.180 1.00 16.35 43 LEU C O 1
ATOM 1324 N N . GLY B 2 44 ? -12.702 8.020 35.596 1.00 21.67 44 GLY C N 1
ATOM 1325 C CA . GLY B 2 44 ? -13.329 7.410 34.439 1.00 22.11 44 GLY C CA 1
ATOM 1326 C C . GLY B 2 44 ? -14.828 7.241 34.588 1.00 24.67 44 GLY C C 1
ATOM 1327 O O . GLY B 2 44 ? -15.542 7.060 33.602 1.00 22.22 44 GLY C O 1
ATOM 1328 N N . ALA B 2 45 ? -15.310 7.310 35.825 1.00 20.38 45 ALA C N 1
ATOM 1329 C CA . ALA B 2 45 ? -16.731 7.153 36.097 1.00 22.68 45 ALA C CA 1
ATOM 1330 C C . ALA B 2 45 ? -17.538 8.322 35.523 1.00 30.62 45 ALA C C 1
ATOM 1331 O O . ALA B 2 45 ? -18.761 8.244 35.405 1.00 26.56 45 ALA C O 1
ATOM 1333 N N . ARG B 2 46 ? -16.842 9.400 35.166 1.00 35.81 46 ARG C N 1
ATOM 1334 C CA . ARG B 2 46 ? -17.468 10.573 34.556 1.00 36.49 46 ARG C CA 1
ATOM 1335 C C . ARG B 2 46 ? -18.288 10.196 33.320 1.00 32.36 46 ARG C C 1
ATOM 1336 O O . ARG B 2 46 ? -19.501 10.397 33.280 1.00 28.86 46 ARG C O 1
ATOM 1344 N N . ASN B 2 47 ? -17.616 9.649 32.315 1.00 30.02 47 ASN C N 1
ATOM 1345 C CA . ASN B 2 47 ? -18.282 9.170 31.112 1.00 30.57 47 ASN C CA 1
ATOM 1346 C C . ASN B 2 47 ? -17.447 8.076 30.457 1.00 28.66 47 ASN C C 1
ATOM 1347 O O . ASN B 2 47 ? -16.230 8.033 30.634 1.00 36.00 47 ASN C O 1
ATOM 1352 N N . PRO B 2 48 ? -18.103 7.170 29.720 1.00 25.81 48 PRO C N 1
ATOM 1353 C CA . PRO B 2 48 ? -17.412 6.072 29.038 1.00 25.73 48 PRO C CA 1
ATOM 1354 C C . PRO B 2 48 ? -16.306 6.529 28.090 1.00 26.03 48 PRO C C 1
ATOM 1355 O O . PRO B 2 48 ? -15.331 5.801 27.913 1.00 29.65 48 PRO C O 1
ATOM 1359 N N . GLU B 2 49 ? -16.458 7.706 27.489 1.00 30.01 49 GLU C N 1
ATOM 1360 C CA . GLU B 2 49 ? -15.474 8.206 26.534 1.00 34.18 49 GLU C CA 1
ATOM 1361 C C . GLU B 2 49 ? -14.156 8.526 27.234 1.00 26.50 49 GLU C C 1
ATOM 1362 O O . GLU B 2 49 ? -13.087 8.132 26.767 1.00 25.43 49 GLU C O 1
ATOM 1368 N N . LEU B 2 50 ? -14.235 9.240 28.351 1.00 21.47 50 LEU C N 1
ATOM 1369 C CA . LEU B 2 50 ? -13.044 9.535 29.138 1.00 22.25 50 LEU C CA 1
ATOM 1370 C C . LEU B 2 50 ? -12.426 8.238 29.643 1.00 23.93 50 LEU C C 1
ATOM 1371 O O . LEU B 2 50 ? -11.216 8.037 29.537 1.00 18.89 50 LEU C O 1
ATOM 1376 N N . ALA B 2 51 ? -13.272 7.359 30.177 1.00 19.83 51 ALA C N 1
ATOM 1377 C CA . ALA B 2 51 ? -12.829 6.060 30.673 1.00 23.52 51 ALA C CA 1
ATOM 1378 C C . ALA B 2 51 ? -12.044 5.316 29.598 1.00 26.73 51 ALA C C 1
ATOM 1379 O O . ALA B 2 51 ? -11.025 4.685 29.883 1.00 24.95 51 ALA C O 1
ATOM 1381 N N . ARG B 2 52 ? -12.525 5.418 28.362 1.00 25.89 52 ARG C N 1
ATOM 1382 C CA . ARG B 2 52 ? -11.885 4.795 27.209 1.00 28.08 52 ARG C CA 1
ATOM 1383 C C . ARG B 2 52 ? -10.507 5.405 26.931 1.00 23.65 52 ARG C C 1
ATOM 1384 O O . ARG B 2 52 ? -9.525 4.686 26.755 1.00 22.23 52 ARG C O 1
ATOM 1392 N N . VAL B 2 53 ? -10.442 6.733 26.899 1.00 20.44 53 VAL C N 1
ATOM 1393 C CA . VAL B 2 53 ? -9.187 7.436 26.652 1.00 18.92 53 VAL C CA 1
ATOM 1394 C C . VAL B 2 53 ? -8.160 7.161 27.750 1.00 20.90 53 VAL C C 1
ATOM 1395 O O . VAL B 2 53 ? -6.968 7.013 27.469 1.00 21.89 53 VAL C O 1
ATOM 1399 N N . LEU B 2 54 ? -8.626 7.073 28.995 1.00 18.90 54 LEU C N 1
ATOM 1400 C CA . LEU B 2 54 ? -7.738 6.864 30.139 1.00 15.36 54 LEU C CA 1
ATOM 1401 C C . LEU B 2 54 ? -6.959 5.551 30.076 1.00 27.08 54 LEU C C 1
ATOM 1402 O O . LEU B 2 54 ? -5.859 5.453 30.622 1.00 25.89 54 LEU C O 1
ATOM 1407 N N . LYS B 2 55 ? -7.530 4.546 29.418 1.00 30.47 55 LYS C N 1
ATOM 1408 C CA . LYS B 2 55 ? -6.896 3.234 29.333 1.00 34.50 55 LYS C CA 1
ATOM 1409 C C . LYS B 2 55 ? -5.484 3.311 28.766 1.00 26.11 55 LYS C C 1
ATOM 1410 O O . LYS B 2 55 ? -4.596 2.572 29.187 1.00 24.46 55 LYS C O 1
ATOM 1416 N N . ARG B 2 56 ? -5.276 4.226 27.827 1.00 24.73 56 ARG C N 1
ATOM 1417 C CA . ARG B 2 56 ? -3.996 4.330 27.140 1.00 26.68 56 ARG C CA 1
ATOM 1418 C C . ARG B 2 56 ? -3.174 5.532 27.607 1.00 27.06 56 ARG C C 1
ATOM 1419 O O . ARG B 2 56 ? -2.161 5.870 26.999 1.00 26.65 56 ARG C O 1
ATOM 1427 N N . CYS B 2 57 ? -3.606 6.170 28.689 1.00 19.23 57 CYS C N 1
ATOM 1428 C CA . CYS B 2 57 ? -2.901 7.341 29.201 1.00 21.19 57 CYS C CA 1
ATOM 1429 C C . CYS B 2 57 ? -1.728 6.981 30.111 1.00 18.51 57 CYS C C 1
ATOM 1430 O O . CYS B 2 57 ? -1.706 5.913 30.728 1.00 19.99 57 CYS C O 1
ATOM 1433 N N . SER B 2 58 ? -0.751 7.882 30.178 1.00 15.81 58 SER C N 1
ATOM 1434 C CA . SER B 2 58 ? 0.277 7.828 31.208 1.00 17.82 58 SER C CA 1
ATOM 1435 C C . SER B 2 58 ? 0.006 8.962 32.185 1.00 19.63 58 SER C C 1
ATOM 1436 O O . SER B 2 58 ? -0.877 9.791 31.945 1.00 22.08 58 SER C O 1
ATOM 1439 N N . TYR B 2 59 ? 0.743 9.001 33.290 1.00 20.05 59 TYR C N 1
ATOM 1440 C CA . TYR B 2 59 ? 0.425 9.947 34.353 1.00 23.53 59 TYR C CA 1
ATOM 1441 C C . TYR B 2 59 ? 1.652 10.569 35.005 1.00 25.24 59 TYR C C 1
ATOM 1442 O O . TYR B 2 59 ? 2.688 9.920 35.173 1.00 26.03 59 TYR C O 1
ATOM 1451 N N . LEU B 2 60 ? 1.518 11.843 35.361 1.00 17.23 60 LEU C N 1
ATOM 1452 C CA . LEU B 2 60 ? 2.521 12.537 36.152 1.00 20.51 60 LEU C CA 1
ATOM 1453 C C . LEU B 2 60 ? 1.936 12.957 37.493 1.00 18.03 60 LEU C C 1
ATOM 1454 O O . LEU B 2 60 ? 0.779 13.362 37.571 1.00 17.70 60 LEU C O 1
ATOM 1459 N N . CYS B 2 61 ? 2.739 12.852 38.544 1.00 18.65 61 CYS C N 1
ATOM 1460 C CA . CYS B 2 61 ? 2.401 13.432 39.840 1.00 17.94 61 CYS C CA 1
ATOM 1461 C C . CYS B 2 61 ? 3.392 14.550 40.115 1.00 22.78 61 CYS C C 1
ATOM 1462 O O . CYS B 2 61 ? 4.582 14.288 40.285 1.00 26.85 61 CYS C O 1
ATOM 1465 N N . ASP B 2 62 ? 2.902 15.788 40.152 1.00 21.93 62 ASP C N 1
ATOM 1466 C CA . ASP B 2 62 ? 3.768 16.964 40.184 1.00 23.78 62 ASP C CA 1
ATOM 1467 C C . ASP B 2 62 ? 4.802 16.872 39.062 1.00 23.61 62 ASP C C 1
ATOM 1468 O O . ASP B 2 62 ? 5.995 17.070 39.281 1.00 28.69 62 ASP C O 1
ATOM 1473 N N . GLU B 2 63 ? 4.319 16.537 37.868 1.00 23.72 63 GLU C N 1
ATOM 1474 C CA . GLU B 2 63 ? 5.138 16.409 36.660 1.00 25.87 63 GLU C CA 1
ATOM 1475 C C . GLU B 2 63 ? 6.279 15.390 36.767 1.00 27.08 63 GLU C C 1
ATOM 1476 O O . GLU B 2 63 ? 7.248 15.463 36.014 1.00 26.63 63 GLU C O 1
ATOM 1482 N N . VAL B 2 64 ? 6.159 14.440 37.691 1.00 26.07 64 VAL C N 1
ATOM 1483 C CA . VAL B 2 64 ? 7.075 13.300 37.742 1.00 28.44 64 VAL C CA 1
ATOM 1484 C C . VAL B 2 64 ? 6.340 12.047 37.270 1.00 25.24 64 VAL C C 1
ATOM 1485 O O . VAL B 2 64 ? 5.272 11.726 37.782 1.00 23.19 64 VAL C O 1
ATOM 1489 N N . ALA B 2 65 ? 6.914 11.350 36.292 1.00 25.45 65 ALA C N 1
ATOM 1490 C CA . ALA B 2 65 ? 6.273 10.187 35.687 1.00 21.71 65 ALA C CA 1
ATOM 1491 C C . ALA B 2 65 ? 5.887 9.129 36.719 1.00 24.80 65 ALA C C 1
ATOM 1492 O O . ALA B 2 65 ? 6.671 8.804 37.604 1.00 20.61 65 ALA C O 1
ATOM 1494 N N . VAL B 2 66 ? 4.666 8.612 36.601 1.00 28.50 66 VAL C N 1
ATOM 1495 C CA . VAL B 2 66 ? 4.190 7.541 37.471 1.00 26.74 66 VAL C CA 1
ATOM 1496 C C . VAL B 2 66 ? 4.588 6.183 36.905 1.00 27.24 66 VAL C C 1
ATOM 1497 O O . VAL B 2 66 ? 4.058 5.746 35.886 1.00 27.28 66 VAL C O 1
ATOM 1501 N N . ARG B 2 67 ? 5.529 5.522 37.566 1.00 30.99 67 ARG C N 1
ATOM 1502 C CA . ARG B 2 67 ? 6.004 4.219 37.118 1.00 35.31 67 ARG C CA 1
ATOM 1503 C C . ARG B 2 67 ? 5.156 3.093 37.700 1.00 37.48 67 ARG C C 1
ATOM 1504 O O . ARG B 2 67 ? 4.902 2.087 37.038 1.00 39.93 67 ARG C O 1
ATOM 1512 N N . ASP B 2 68 ? 4.728 3.271 38.945 1.00 37.58 68 ASP C N 1
ATOM 1513 C CA . ASP B 2 68 ? 3.904 2.286 39.634 1.00 35.32 68 ASP C CA 1
ATOM 1514 C C . ASP B 2 68 ? 2.509 2.859 39.888 1.00 29.39 68 ASP C C 1
ATOM 1515 O O . ASP B 2 68 ? 2.349 3.806 40.653 1.00 27.39 68 ASP C O 1
ATOM 1520 N N . MET B 2 69 ? 1.499 2.282 39.247 1.00 29.12 69 MET C N 1
ATOM 1521 C CA . MET B 2 69 ? 0.138 2.795 39.377 1.00 28.71 69 MET C CA 1
ATOM 1522 C C . MET B 2 69 ? -0.446 2.541 40.767 1.00 28.34 69 MET C C 1
ATOM 1523 O O . MET B 2 69 ? -1.505 3.068 41.110 1.00 24.68 69 MET C O 1
ATOM 1528 N N . ALA B 2 70 ? 0.251 1.743 41.570 1.00 25.67 70 ALA C N 1
ATOM 1529 C CA . ALA B 2 70 ? -0.190 1.470 42.931 1.00 24.23 70 ALA C CA 1
ATOM 1530 C C . ALA B 2 70 ? 0.248 2.588 43.867 1.00 19.99 70 ALA C C 1
ATOM 1531 O O . ALA B 2 70 ? -0.095 2.584 45.050 1.00 24.45 70 ALA C O 1
ATOM 1533 N N . LYS B 2 71 ? 1.016 3.533 43.327 1.00 23.06 71 LYS C N 1
ATOM 1534 C CA . LYS B 2 71 ? 1.511 4.681 44.087 1.00 21.60 71 LYS C CA 1
ATOM 1535 C C . LYS B 2 71 ? 0.404 5.368 44.878 1.00 23.61 71 LYS C C 1
ATOM 1536 O O . LYS B 2 71 ? -0.563 5.858 44.300 1.00 24.27 71 LYS C O 1
ATOM 1542 N N . PRO B 2 72 ? 0.546 5.405 46.209 1.00 21.36 72 PRO C N 1
ATOM 1543 C CA . PRO B 2 72 ? -0.458 6.035 47.070 1.00 19.50 72 PRO C CA 1
ATOM 1544 C C . PRO B 2 72 ? -0.417 7.559 47.005 1.00 19.77 72 PRO C C 1
ATOM 1545 O O . PRO B 2 72 ? 0.664 8.149 46.968 1.00 14.81 72 PRO C O 1
ATOM 1549 N N . LEU B 2 73 ? -1.590 8.185 46.996 1.00 15.75 73 LEU C N 1
ATOM 1550 C CA . LEU B 2 73 ? -1.691 9.637 47.064 1.00 18.92 73 LEU C CA 1
ATOM 1551 C C . LEU B 2 73 ? -1.958 10.062 48.509 1.00 19.59 73 LEU C C 1
ATOM 1552 O O . LEU B 2 73 ? -3.062 9.894 49.011 1.00 18.34 73 LEU C O 1
ATOM 1557 N N . VAL B 2 74 ? -0.942 10.599 49.181 1.00 23.07 74 VAL C N 1
ATOM 1558 C CA . VAL B 2 74 ? -1.048 10.875 50.617 1.00 24.49 74 VAL C CA 1
ATOM 1559 C C . VAL B 2 74 ? -0.802 12.337 50.960 1.00 27.65 74 VAL C C 1
ATOM 1560 O O . VAL B 2 74 ? -0.745 12.711 52.132 1.00 28.26 74 VAL C O 1
ATOM 1564 N N . THR B 2 75 ? -0.668 13.159 49.928 1.00 25.33 75 THR C N 1
ATOM 1565 C CA . THR B 2 75 ? -0.358 14.568 50.094 1.00 28.10 75 THR C CA 1
ATOM 1566 C C . THR B 2 75 ? -0.982 15.323 48.932 1.00 30.05 75 THR C C 1
ATOM 1567 O O . THR B 2 75 ? -1.068 14.779 47.833 1.00 32.53 75 THR C O 1
ATOM 1571 N N . PRO B 2 76 ? -1.463 16.557 49.179 1.00 29.53 76 PRO C N 1
ATOM 1572 C CA . PRO B 2 76 ? -2.051 17.374 48.110 1.00 26.14 76 PRO C CA 1
ATOM 1573 C C . PRO B 2 76 ? -1.118 17.443 46.911 1.00 28.42 76 PRO C C 1
ATOM 1574 O O . PRO B 2 76 ? 0.084 17.646 47.082 1.00 32.48 76 PRO C O 1
ATOM 1578 N N . GLN B 2 77 ? -1.669 17.263 45.717 1.00 28.14 77 GLN C N 1
ATOM 1579 C CA . GLN B 2 77 ? -0.865 16.938 44.546 1.00 24.02 7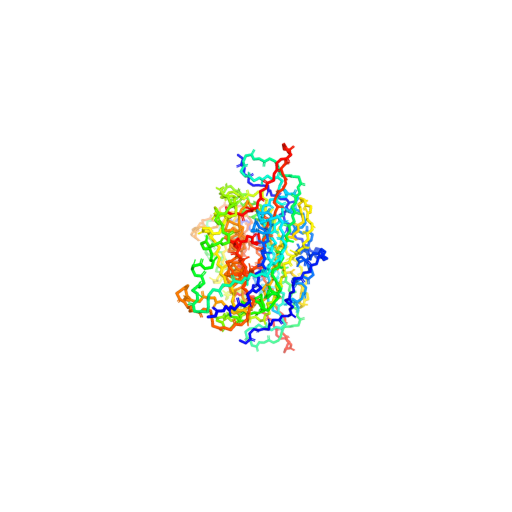7 GLN C CA 1
ATOM 1580 C C . GLN B 2 77 ? -1.526 17.357 43.250 1.00 19.67 77 GLN C C 1
ATOM 1581 O O . GLN B 2 77 ? -2.745 17.488 43.184 1.00 19.07 77 GLN C O 1
ATOM 1587 N N . THR B 2 78 ? -0.718 17.527 42.210 1.00 17.41 78 THR C N 1
ATOM 1588 C CA . THR B 2 78 ? -1.244 17.702 40.867 1.00 20.21 78 THR C CA 1
ATOM 1589 C C . THR B 2 78 ? -1.006 16.430 40.065 1.00 17.02 78 THR C C 1
ATOM 1590 O O . THR B 2 78 ? 0.128 15.965 39.947 1.00 19.09 78 THR C O 1
ATOM 1594 N N . VAL B 2 79 ? -2.079 15.853 39.538 1.00 17.82 79 VAL C N 1
ATOM 1595 C CA . VAL B 2 79 ? -1.967 14.675 38.689 1.00 17.05 79 VAL C CA 1
ATOM 1596 C C . VAL B 2 79 ? -2.270 15.047 37.237 1.00 18.55 79 VAL C C 1
ATOM 1597 O O . VAL B 2 79 ? -3.366 15.523 36.925 1.00 13.25 79 VAL C O 1
ATOM 1601 N N . ASP B 2 80 ? -1.297 14.842 36.355 1.00 15.63 80 ASP C N 1
ATOM 1602 C CA . ASP B 2 80 ? -1.491 15.118 34.930 1.00 16.14 80 ASP C CA 1
ATOM 1603 C C . ASP B 2 80 ? -1.886 13.857 34.162 1.00 18.34 80 ASP C C 1
ATOM 1604 O O . ASP B 2 80 ? -1.285 12.798 34.340 1.00 15.59 80 ASP C O 1
ATOM 1609 N N . VAL B 2 81 ? -2.888 13.984 33.296 1.00 16.38 81 VAL C N 1
ATOM 1610 C CA . VAL B 2 81 ? -3.351 12.875 32.471 1.00 15.16 81 VAL C CA 1
ATOM 1611 C C . VAL B 2 81 ? -2.859 13.023 31.030 1.00 20.63 81 VAL C C 1
ATOM 1612 O O . VAL B 2 81 ? -3.308 13.912 30.297 1.00 17.05 81 VAL C O 1
ATOM 1616 N N . LEU B 2 82 ? -1.950 12.137 30.625 1.00 17.98 82 LEU C N 1
ATOM 1617 C CA . LEU B 2 82 ? -1.256 12.259 29.344 1.00 16.68 82 LEU C CA 1
ATOM 1618 C C . LEU B 2 82 ? -1.606 11.136 28.370 1.00 19.19 82 LEU C C 1
ATOM 1619 O O . LEU B 2 82 ? -1.228 9.985 28.584 1.00 20.13 82 LEU C O 1
ATOM 1624 N N . PRO B 2 83 ? -2.319 11.468 27.283 1.00 16.86 83 PRO C N 1
ATOM 1625 C CA . PRO B 2 83 ? -2.587 10.480 26.232 1.00 18.32 83 PRO C CA 1
ATOM 1626 C C . PRO B 2 83 ? -1.299 10.071 25.530 1.00 20.43 83 PRO C C 1
ATOM 1627 O O . PRO B 2 83 ? -0.280 10.745 25.709 1.00 18.66 83 PRO C O 1
ATOM 1631 N N . PRO B 2 84 ? -1.333 8.976 24.753 1.00 18.66 84 PRO C N 1
ATOM 1632 C CA . PRO B 2 84 ? -0.165 8.619 23.943 1.00 20.39 84 PRO C CA 1
ATOM 1633 C C . PRO B 2 84 ? 0.276 9.799 23.085 1.00 19.99 84 PRO C C 1
ATOM 1634 O O . PRO B 2 84 ? -0.572 10.542 22.585 1.00 22.77 84 PRO C O 1
ATOM 1638 N N . PHE B 2 85 ? 1.584 9.981 22.940 1.00 15.03 85 PHE C N 1
ATOM 1639 C CA . PHE B 2 85 ? 2.111 11.138 22.230 1.00 16.27 85 PHE C CA 1
ATOM 1640 C C . PHE B 2 85 ? 1.833 11.020 20.737 1.00 20.49 85 PHE C C 1
ATOM 1641 O O . PHE B 2 85 ? 1.632 9.923 20.218 1.00 20.58 85 PHE C O 1
ATOM 1649 N N . ALA B 2 86 ? 1.813 12.158 20.056 1.00 23.88 86 ALA C N 1
ATOM 1650 C CA . ALA B 2 86 ? 1.559 12.191 18.620 1.00 30.80 86 ALA C CA 1
ATOM 1651 C C . ALA B 2 86 ? 2.086 13.487 18.037 1.00 35.71 86 ALA C C 1
ATOM 1652 O O . ALA B 2 86 ? 1.323 14.403 17.744 1.00 40.82 86 ALA C O 1
ATOM 1654 N N . GLY B 2 87 ? 3.399 13.571 17.882 1.00 44.45 87 GLY C N 1
ATOM 1655 C CA . GLY B 2 87 ? 4.006 14.782 17.373 1.00 49.14 87 GLY C CA 1
ATOM 1656 C C . GLY B 2 87 ? 5.143 14.527 16.414 1.00 53.33 87 GLY C C 1
ATOM 1657 O O . GLY B 2 87 ? 5.879 13.551 16.550 1.00 58.81 87 GLY C O 1
ATOM 1658 N N . GLY B 2 88 ? 5.282 15.416 15.438 1.00 53.71 88 GLY C N 1
ATOM 1659 C CA . GLY B 2 88 ? 6.361 15.338 14.475 1.00 59.96 88 GLY C CA 1
ATOM 1660 C C . GLY B 2 88 ? 5.891 15.617 13.062 1.00 60.58 88 GLY C C 1
ATOM 1661 O O . GLY B 2 88 ? 4.841 15.132 12.643 1.00 59.92 88 GLY C O 1
ATOM 1662 N N . MET C 1 1 ? 34.294 18.725 24.125 1.00 60.70 1 MET D N 1
ATOM 1663 C CA . MET C 1 1 ? 33.323 19.560 23.433 1.00 54.84 1 MET D CA 1
ATOM 1664 C C . MET C 1 1 ? 32.209 18.704 22.833 1.00 57.36 1 MET D C 1
ATOM 1665 O O . MET C 1 1 ? 32.441 17.566 22.421 1.00 61.97 1 MET D O 1
ATOM 1670 N N . SER C 1 2 ? 30.996 19.247 22.805 1.00 47.30 2 SER D N 1
ATOM 1671 C CA . SER C 1 2 ? 29.889 18.616 22.099 1.00 39.11 2 SER D CA 1
ATOM 1672 C C . SER C 1 2 ? 29.449 19.543 20.970 1.00 30.90 2 SER D C 1
ATOM 1673 O O . SER C 1 2 ? 29.856 20.703 20.925 1.00 28.20 2 SER D O 1
ATOM 1676 N N . ALA C 1 3 ? 28.635 19.030 20.054 1.00 24.24 3 ALA D N 1
ATOM 1677 C CA . ALA C 1 3 ? 28.158 19.827 18.929 1.00 22.48 3 ALA D CA 1
ATOM 1678 C C . ALA C 1 3 ? 27.357 21.034 19.415 1.00 16.81 3 ALA D C 1
ATOM 1679 O O . ALA C 1 3 ? 26.756 20.997 20.490 1.00 15.39 3 ALA D O 1
ATOM 1681 N N . GLU C 1 4 ? 27.365 22.108 18.633 1.00 8.50 4 GLU D N 1
ATOM 1682 C CA . GLU C 1 4 ? 26.549 23.268 18.969 1.00 15.60 4 GLU D CA 1
ATOM 1683 C C . GLU C 1 4 ? 25.066 22.932 18.862 1.00 16.52 4 GLU D C 1
ATOM 1684 O O . GLU C 1 4 ? 24.649 22.193 17.972 1.00 12.21 4 GLU D O 1
ATOM 1690 N N . ILE C 1 5 ? 24.275 23.475 19.780 1.00 13.70 5 ILE D N 1
ATOM 1691 C CA . ILE C 1 5 ? 22.827 23.466 19.627 1.00 14.70 5 ILE D CA 1
ATOM 1692 C C . ILE C 1 5 ? 22.392 24.895 19.304 1.00 15.02 5 ILE D C 1
ATOM 1693 O O . ILE C 1 5 ? 22.257 25.738 20.194 1.00 12.38 5 ILE D O 1
ATOM 1698 N N . VAL C 1 6 ? 22.195 25.160 18.018 1.00 9.29 6 VAL D N 1
ATOM 1699 C CA . VAL C 1 6 ? 21.966 26.516 17.531 1.00 17.64 6 VAL D CA 1
ATOM 1700 C C . VAL C 1 6 ? 20.509 26.942 17.698 1.00 18.59 6 VAL D C 1
ATOM 1701 O O . VAL C 1 6 ? 20.220 28.123 17.897 1.00 16.78 6 VAL D O 1
ATOM 1705 N N . ARG C 1 7 ? 19.596 25.974 17.620 1.00 13.07 7 ARG D N 1
ATOM 1706 C CA . ARG C 1 7 ? 18.169 26.229 17.826 1.00 13.52 7 ARG D CA 1
ATOM 1707 C C . ARG C 1 7 ? 17.481 25.024 18.463 1.00 18.12 7 ARG D C 1
ATOM 1708 O O . ARG C 1 7 ? 17.696 23.878 18.054 1.00 12.77 7 ARG D O 1
ATOM 1716 N N . VAL C 1 8 ? 16.656 25.291 19.467 1.00 12.43 8 VAL D N 1
ATOM 1717 C CA . VAL C 1 8 ? 15.818 24.260 20.057 1.00 13.40 8 VAL D CA 1
ATOM 1718 C C . VAL C 1 8 ? 14.530 24.936 20.510 1.00 15.71 8 VAL D C 1
ATOM 1719 O O . VAL C 1 8 ? 14.470 25.578 21.561 1.00 19.47 8 VAL D O 1
ATOM 1723 N N . GLU C 1 9 ? 13.498 24.797 19.686 1.00 12.66 9 GLU D N 1
ATOM 1724 C CA . GLU C 1 9 ? 12.295 25.618 19.804 1.00 18.51 9 GLU D CA 1
ATOM 1725 C C . GLU C 1 9 ? 10.987 24.835 19.791 1.00 16.71 9 GLU D C 1
ATOM 1726 O O . GLU C 1 9 ? 10.758 24.001 18.912 1.00 13.99 9 GLU D O 1
ATOM 1732 N N . LEU C 1 10 ? 10.136 25.119 20.773 1.00 19.45 10 LEU D N 1
ATOM 1733 C CA . LEU C 1 10 ? 8.709 24.822 20.696 1.00 23.35 10 LEU D CA 1
ATOM 1734 C C . LEU C 1 10 ? 7.993 26.147 20.480 1.00 26.80 10 LEU D C 1
ATOM 1735 O O . LEU C 1 10 ? 7.930 26.962 21.398 1.00 31.61 10 LEU D O 1
ATOM 1740 N N . THR C 1 11 ? 7.464 26.383 19.283 1.00 21.93 11 THR D N 1
ATOM 1741 C CA . THR C 1 11 ? 6.867 27.683 18.999 1.00 22.24 11 THR D CA 1
ATOM 1742 C C . THR C 1 11 ? 5.522 27.613 18.267 1.00 28.97 11 THR D C 1
ATOM 1743 O O . THR C 1 11 ? 5.258 26.683 17.501 1.00 29.45 11 THR D O 1
ATOM 1747 N N . GLU C 1 12 ? 4.676 28.608 18.524 1.00 25.68 12 GLU D N 1
ATOM 1748 C CA . GLU C 1 12 ? 3.433 28.776 17.782 1.00 32.83 12 GLU D CA 1
ATOM 1749 C C . GLU C 1 12 ? 3.693 29.505 16.471 1.00 26.74 12 GLU D C 1
ATOM 1750 O O . GLU C 1 12 ? 2.910 29.405 15.529 1.00 27.32 12 GLU D O 1
ATOM 1756 N N . ASP C 1 13 ? 4.797 30.243 16.418 1.00 26.81 13 ASP D N 1
ATOM 1757 C CA . ASP C 1 13 ? 5.176 30.959 15.204 1.00 29.62 13 ASP D CA 1
ATOM 1758 C C . ASP C 1 13 ? 5.540 29.951 14.117 1.00 29.07 13 ASP D C 1
ATOM 1759 O O . ASP C 1 13 ? 5.979 28.844 14.425 1.00 30.11 13 ASP D O 1
ATOM 1764 N N . PRO C 1 14 ? 5.343 30.321 12.840 1.00 32.67 14 PRO D N 1
ATOM 1765 C CA . PRO C 1 14 ? 5.751 29.430 11.747 1.00 29.89 14 PRO D CA 1
ATOM 1766 C C . PRO C 1 14 ? 7.245 29.116 11.804 1.00 29.23 14 PRO D C 1
ATOM 1767 O O . PRO C 1 14 ? 8.036 29.972 12.199 1.00 31.27 14 PRO D O 1
ATOM 1771 N N . ILE C 1 15 ? 7.620 27.896 11.435 1.00 31.22 15 ILE D N 1
ATOM 1772 C CA . ILE C 1 15 ? 9.022 27.498 11.443 1.00 29.94 15 ILE D CA 1
ATOM 1773 C C . ILE C 1 15 ? 9.501 27.280 10.015 1.00 32.71 15 ILE D C 1
ATOM 1774 O O . ILE C 1 15 ? 8.727 26.877 9.151 1.00 33.95 15 ILE D O 1
ATOM 1779 N N . SER C 1 16 ? 10.773 27.567 9.763 1.00 32.52 16 SER D N 1
ATOM 1780 C CA . SER C 1 16 ? 11.325 27.389 8.428 1.00 39.54 16 SER D CA 1
ATOM 1781 C C . SER C 1 16 ? 12.593 26.547 8.466 1.00 37.51 16 SER D C 1
ATOM 1782 O O . SER C 1 16 ? 13.509 26.811 9.251 1.00 34.11 16 SER D O 1
ATOM 1785 N N . LEU C 1 17 ? 12.638 25.529 7.615 1.00 32.65 17 LEU D N 1
ATOM 1786 C CA . LEU C 1 17 ? 13.837 24.720 7.455 1.00 27.12 17 LEU D CA 1
ATOM 1787 C C . LEU C 1 17 ? 14.966 25.605 6.935 1.00 26.33 17 LEU D C 1
ATOM 1788 O O . LEU C 1 17 ? 16.128 25.443 7.308 1.00 25.78 17 LEU D O 1
ATOM 1793 N N . THR C 1 18 ? 14.594 26.562 6.091 1.00 25.07 18 THR D N 1
ATOM 1794 C CA . THR C 1 18 ? 15.540 27.447 5.422 1.00 31.03 18 THR D CA 1
ATOM 1795 C C . THR C 1 18 ? 16.432 28.206 6.399 1.00 31.48 18 THR D C 1
ATOM 1796 O O . THR C 1 18 ? 17.655 28.194 6.269 1.00 37.73 18 THR D O 1
ATOM 1800 N N . GLU C 1 19 ? 15.820 28.868 7.374 1.00 32.49 19 GLU D N 1
ATOM 1801 C CA . GLU C 1 19 ? 16.586 29.607 8.371 1.00 30.06 19 GLU D CA 1
ATOM 1802 C C . GLU C 1 19 ? 17.416 28.660 9.225 1.00 26.78 19 GLU D C 1
ATOM 1803 O O . GLU C 1 19 ? 18.570 28.948 9.557 1.00 22.77 19 GLU D O 1
ATOM 1809 N N . TYR C 1 20 ? 16.821 27.526 9.576 1.00 25.25 20 TYR D N 1
ATOM 1810 C CA . TYR C 1 20 ? 17.491 26.552 10.425 1.00 28.40 20 TYR D CA 1
ATOM 1811 C C . TYR C 1 20 ? 18.738 25.989 9.746 1.00 26.94 20 TYR D C 1
ATOM 1812 O O . TYR C 1 20 ? 19.771 25.797 10.388 1.00 25.85 20 TYR D O 1
ATOM 1821 N N . GLU C 1 21 ? 18.644 25.749 8.443 1.00 24.00 21 GLU D N 1
ATOM 1822 C CA . GLU C 1 21 ? 19.782 25.253 7.677 1.00 29.42 21 GLU D CA 1
ATOM 1823 C C . GLU C 1 21 ? 20.904 26.289 7.611 1.00 28.52 21 GLU D C 1
ATOM 1824 O O . GLU C 1 21 ? 22.080 25.944 7.712 1.00 26.63 21 GLU D O 1
ATOM 1830 N N . ALA C 1 22 ? 20.539 27.557 7.445 1.00 32.38 22 ALA D N 1
ATOM 1831 C CA . ALA C 1 22 ? 21.527 28.634 7.421 1.00 30.42 22 ALA D CA 1
ATOM 1832 C C . ALA C 1 22 ? 22.251 28.742 8.759 1.00 28.15 22 ALA D C 1
ATOM 1833 O O . ALA C 1 22 ? 23.453 28.999 8.805 1.00 30.46 22 ALA D O 1
ATOM 1835 N N . LEU C 1 23 ? 21.515 28.528 9.845 1.00 25.30 23 LEU D N 1
ATOM 1836 C CA . LEU C 1 23 ? 22.077 28.648 11.189 1.00 25.32 23 LEU D CA 1
ATOM 1837 C C . LEU C 1 23 ? 23.084 27.540 11.544 1.00 24.14 23 LEU D C 1
ATOM 1838 O O . LEU C 1 23 ? 24.130 27.823 12.124 1.00 31.17 23 LEU D O 1
ATOM 1843 N N . VAL C 1 24 ? 22.847 26.332 11.100 1.00 27.24 24 VAL D N 1
ATOM 1844 C CA . VAL C 1 24 ? 23.727 25.244 11.455 1.00 28.24 24 VAL D CA 1
ATOM 1845 C C . VAL C 1 24 ? 24.925 25.269 10.547 1.00 30.71 24 VAL D C 1
ATOM 1846 O O . VAL C 1 24 ? 25.935 24.747 10.870 1.00 36.79 24 VAL D O 1
ATOM 1850 N N . ALA C 1 25 ? 24.751 25.878 9.391 1.00 75.35 25 ALA D N 1
ATOM 1851 C CA . ALA C 1 25 ? 25.711 25.821 8.309 1.00 75.57 25 ALA D CA 1
ATOM 1852 C C . ALA C 1 25 ? 26.810 26.842 8.480 1.00 73.54 25 ALA D C 1
ATOM 1853 O O . ALA C 1 25 ? 27.708 26.895 7.686 1.00 71.37 25 ALA D O 1
ATOM 1855 N N . HIS C 1 26 ? 26.703 27.672 9.493 1.00 74.78 26 HIS D N 1
ATOM 1856 C CA . HIS C 1 26 ? 27.680 28.721 9.713 1.00 79.71 26 HIS D CA 1
ATOM 1857 C C . HIS C 1 26 ? 29.021 28.118 10.070 1.00 80.62 26 HIS D C 1
ATOM 1858 O O . HIS C 1 26 ? 30.015 28.771 9.931 1.00 82.14 26 HIS D O 1
ATOM 1865 N N . GLU C 1 27 ? 29.059 26.875 10.534 1.00 80.90 27 GLU D N 1
ATOM 1866 C CA . GLU C 1 27 ? 30.351 26.261 10.877 1.00 81.04 27 GLU D CA 1
ATOM 1867 C C . GLU C 1 27 ? 31.203 26.100 9.639 1.00 79.88 27 GLU D C 1
ATOM 1868 O O . GLU C 1 27 ? 32.393 25.903 9.722 1.00 79.71 27 GLU D O 1
ATOM 1874 N N . ALA C 1 28 ? 30.567 26.193 8.488 1.00 78.52 28 ALA D N 1
ATOM 1875 C CA . ALA C 1 28 ? 31.227 25.937 7.210 1.00 74.93 28 ALA D CA 1
ATOM 1876 C C . ALA C 1 28 ? 31.747 24.504 7.161 1.00 67.61 28 ALA D C 1
ATOM 1877 O O . ALA C 1 28 ? 32.750 24.216 6.507 1.00 68.26 28 ALA D O 1
ATOM 1879 N N . ALA C 1 29 ? 31.046 23.610 7.855 1.00 58.60 29 ALA D N 1
ATOM 1880 C CA . ALA C 1 29 ? 31.386 22.191 7.867 1.00 50.18 29 ALA D CA 1
ATOM 1881 C C . ALA C 1 29 ? 31.148 21.564 6.496 1.00 43.23 29 ALA D C 1
ATOM 1882 O O . ALA C 1 29 ? 30.618 22.209 5.594 1.00 49.57 29 ALA D O 1
ATOM 1884 N N . GLY C 1 30 ? 31.529 20.300 6.351 1.00 30.48 30 GLY D N 1
ATOM 1885 C CA . GLY C 1 30 ? 31.466 19.625 5.069 1.00 29.26 30 GLY D CA 1
ATOM 1886 C C . GLY C 1 30 ? 30.084 19.256 4.560 1.00 29.64 30 GLY D C 1
ATOM 1887 O O . GLY C 1 30 ? 29.852 19.239 3.350 1.00 26.57 30 GLY D O 1
ATOM 1888 N N . ALA C 1 31 ? 29.167 18.956 5.473 1.00 25.30 31 ALA D N 1
ATOM 1889 C CA . ALA C 1 31 ? 27.865 18.428 5.085 1.00 25.94 31 ALA D CA 1
ATOM 1890 C C . ALA C 1 31 ? 26.728 18.958 5.957 1.00 26.30 31 ALA D C 1
ATOM 1891 O O . ALA C 1 31 ? 26.866 19.077 7.175 1.00 26.90 31 ALA D O 1
ATOM 1893 N N . VAL C 1 32 ? 25.607 19.279 5.316 1.00 22.34 32 VAL D N 1
ATOM 1894 C CA . VAL C 1 32 ? 24.406 19.725 6.012 1.00 15.40 32 VAL D CA 1
ATOM 1895 C C . VAL C 1 32 ? 23.217 18.889 5.561 1.00 20.78 32 VAL D C 1
ATOM 1896 O O . VAL C 1 32 ? 22.934 18.801 4.368 1.00 18.16 32 VAL D O 1
ATOM 1900 N N . VAL C 1 33 ? 22.532 18.265 6.514 1.00 22.95 33 VAL D N 1
ATOM 1901 C CA . VAL C 1 33 ? 21.308 17.524 6.216 1.00 17.82 33 VAL D CA 1
ATOM 1902 C C . VAL C 1 33 ? 20.135 18.153 6.951 1.00 17.44 33 VAL D C 1
ATOM 1903 O O . VAL C 1 33 ? 20.206 18.393 8.160 1.00 15.12 33 VAL D O 1
ATOM 1907 N N . GLY C 1 34 ? 19.063 18.428 6.216 1.00 14.68 34 GLY D N 1
ATOM 1908 C CA . GLY C 1 34 ? 17.877 19.023 6.797 1.00 13.58 34 GLY D CA 1
ATOM 1909 C C . GLY C 1 34 ? 16.645 18.157 6.621 1.00 20.12 34 GLY D C 1
ATOM 1910 O O . GLY C 1 34 ? 16.507 17.453 5.622 1.00 16.23 34 GLY D O 1
ATOM 1911 N N . PHE C 1 35 ? 15.753 18.216 7.605 1.00 16.00 35 PHE D N 1
ATOM 1912 C CA . PHE C 1 35 ? 14.478 17.514 7.560 1.00 17.84 35 PHE D CA 1
ATOM 1913 C C . PHE C 1 35 ? 13.320 18.475 7.783 1.00 21.45 35 PHE D C 1
ATOM 1914 O O . PHE C 1 35 ? 13.361 19.318 8.684 1.00 12.76 35 PHE D O 1
ATOM 1922 N N . ALA C 1 36 ? 12.283 18.330 6.967 1.00 17.71 36 ALA D N 1
ATOM 1923 C CA . ALA C 1 36 ? 11.031 19.025 7.199 1.00 18.24 36 ALA D CA 1
ATOM 1924 C C . ALA C 1 36 ? 9.890 18.017 7.239 1.00 12.15 36 ALA D C 1
ATOM 1925 O O . ALA C 1 36 ? 9.727 17.220 6.320 1.00 13.16 36 ALA D O 1
ATOM 1927 N N . GLY C 1 37 ? 9.117 18.045 8.316 1.00 13.59 37 GLY D N 1
ATOM 1928 C CA . GLY C 1 37 ? 7.931 17.214 8.431 1.00 14.50 37 GLY D CA 1
ATOM 1929 C C . GLY C 1 37 ? 6.713 18.074 8.160 1.00 17.69 37 GLY D C 1
ATOM 1930 O O . GLY C 1 37 ? 6.342 18.913 8.979 1.00 15.63 37 GLY D O 1
ATOM 1931 N N . VAL C 1 38 ? 6.097 17.882 7.002 1.00 24.47 38 VAL D N 1
ATOM 1932 C CA . VAL C 1 38 ? 5.009 18.758 6.586 1.00 29.87 38 VAL D CA 1
ATOM 1933 C C . VAL C 1 38 ? 3.653 18.071 6.665 1.00 26.62 38 VAL D C 1
ATOM 1934 O O . VAL C 1 38 ? 3.551 16.851 6.553 1.00 30.78 38 VAL D O 1
ATOM 1938 N N . VAL C 1 39 ? 2.614 18.872 6.862 1.00 32.92 39 VAL D N 1
ATOM 1939 C CA . VAL C 1 39 ? 1.262 18.357 6.988 1.00 29.57 39 VAL D CA 1
ATOM 1940 C C . VAL C 1 39 ? 0.700 17.938 5.634 1.00 30.55 39 VAL D C 1
ATOM 1941 O O . VAL C 1 39 ? 0.653 18.733 4.697 1.00 30.49 39 VAL D O 1
ATOM 1945 N N . ARG C 1 40 ? 0.291 16.677 5.541 1.00 30.48 40 ARG D N 1
ATOM 1946 C CA . ARG C 1 40 ? -0.331 16.146 4.334 1.00 35.00 40 ARG D CA 1
ATOM 1947 C C . ARG C 1 40 ? -1.819 16.474 4.316 1.00 32.41 40 ARG D C 1
ATOM 1948 O O . ARG C 1 40 ? -2.425 16.700 5.365 1.00 34.00 40 ARG D O 1
ATOM 1956 N N . ASP C 1 41 ? -2.405 16.500 3.125 1.00 30.23 41 ASP D N 1
ATOM 1957 C CA . ASP C 1 41 ? -3.821 16.827 2.986 1.00 32.86 41 ASP D CA 1
ATOM 1958 C C . ASP C 1 41 ? -4.670 15.571 3.106 1.00 33.59 41 ASP D C 1
ATOM 1959 O O . ASP C 1 41 ? -5.898 15.615 3.001 1.00 32.40 41 ASP D O 1
ATOM 1964 N N . HIS C 1 42 ? -3.998 14.448 3.319 1.00 34.32 42 HIS D N 1
ATOM 1965 C CA . HIS C 1 42 ? -4.670 13.172 3.481 1.00 38.23 42 HIS D CA 1
ATOM 1966 C C . HIS C 1 42 ? -3.968 12.346 4.544 1.00 37.17 42 HIS D C 1
ATOM 1967 O O . HIS C 1 42 ? -2.767 12.487 4.756 1.00 38.10 42 HIS D O 1
ATOM 1974 N N . ASP C 1 43 ? -4.725 11.489 5.216 1.00 39.75 43 ASP D N 1
ATOM 1975 C CA . ASP C 1 43 ? -4.168 10.643 6.260 1.00 48.58 43 ASP D CA 1
ATOM 1976 C C . ASP C 1 43 ? -5.036 9.408 6.466 1.00 51.55 43 ASP D C 1
ATOM 1977 O O . ASP C 1 43 ? -6.210 9.518 6.819 1.00 47.40 43 ASP D O 1
ATOM 1982 N N . GLY C 1 44 ? -4.451 8.237 6.235 1.00 54.96 44 GLY D N 1
ATOM 1983 C CA . GLY C 1 44 ? -5.161 6.982 6.400 1.00 56.73 44 GLY D CA 1
ATOM 1984 C C . GLY C 1 44 ? -6.356 6.851 5.474 1.00 57.91 44 GLY D C 1
ATOM 1985 O O . GLY C 1 44 ? -7.346 6.205 5.819 1.00 56.85 44 GLY D O 1
ATOM 1986 N N . GLY C 1 45 ? -6.266 7.470 4.300 1.00 55.87 45 GLY D N 1
ATOM 1987 C CA . GLY C 1 45 ? -7.329 7.398 3.315 1.00 55.57 45 GLY D CA 1
ATOM 1988 C C . GLY C 1 45 ? -8.431 8.419 3.531 1.00 52.46 45 GLY D C 1
ATOM 1989 O O . GLY C 1 45 ? -9.498 8.326 2.926 1.00 50.45 45 GLY D O 1
ATOM 1990 N N . ARG C 1 46 ? -8.172 9.394 4.396 1.00 48.68 46 ARG D N 1
ATOM 1991 C CA . ARG C 1 46 ? -9.141 10.446 4.691 1.00 42.52 46 ARG D CA 1
ATOM 1992 C C . ARG C 1 46 ? -8.541 11.813 4.397 1.00 37.47 46 ARG D C 1
ATOM 1993 O O . ARG C 1 46 ? -7.373 12.053 4.690 1.00 39.83 46 ARG D O 1
ATOM 2001 N N . SER C 1 47 ? -9.338 12.714 3.833 1.00 36.44 47 SER D N 1
ATOM 2002 C CA . SER C 1 47 ? -8.843 14.047 3.505 1.00 38.08 47 SER D CA 1
ATOM 2003 C C . SER C 1 47 ? -8.858 14.970 4.722 1.00 35.30 47 SER D C 1
ATOM 2004 O O . SER C 1 47 ? -9.879 15.114 5.399 1.00 33.12 47 SER D O 1
ATOM 2007 N N . VAL C 1 48 ? -7.714 15.595 4.986 1.00 31.31 48 VAL D N 1
ATOM 2008 C CA . VAL C 1 48 ? -7.547 16.464 6.147 1.00 28.76 48 VAL D CA 1
ATOM 2009 C C . VAL C 1 48 ? -7.773 17.928 5.778 1.00 29.99 48 VAL D C 1
ATOM 2010 O O . VAL C 1 48 ? -7.227 18.415 4.790 1.00 36.40 48 VAL D O 1
ATOM 2014 N N . LEU C 1 49 ? -8.580 18.624 6.572 1.00 22.48 49 LEU D N 1
ATOM 2015 C CA . LEU C 1 49 ? -8.842 20.041 6.344 1.00 25.79 49 LEU D CA 1
ATOM 2016 C C . LEU C 1 49 ? -7.832 20.909 7.079 1.00 26.26 49 LEU D C 1
ATOM 2017 O O . LEU C 1 49 ? -7.380 21.935 6.569 1.00 25.02 49 LEU D O 1
ATOM 2022 N N . ARG C 1 50 ? -7.489 20.483 8.288 1.00 27.18 50 ARG D N 1
ATOM 2023 C CA . ARG C 1 50 ? -6.583 21.226 9.147 1.00 27.31 50 ARG D CA 1
ATOM 2024 C C . ARG C 1 50 ? -6.229 20.369 10.353 1.00 29.71 50 ARG D C 1
ATOM 2025 O O . ARG C 1 50 ? -6.845 19.325 10.581 1.00 24.46 50 ARG D O 1
ATOM 2033 N N . LEU C 1 51 ? -5.238 20.806 11.124 1.00 24.95 51 LEU D N 1
ATOM 2034 C CA . LEU C 1 51 ? -4.913 20.129 12.370 1.00 24.67 51 LEU D CA 1
ATOM 2035 C C . LEU C 1 51 ? -4.310 21.097 13.372 1.00 23.21 51 LEU D C 1
ATOM 2036 O O . LEU C 1 51 ? -3.928 22.214 13.021 1.00 23.47 51 LEU D O 1
ATOM 2041 N N . GLU C 1 52 ? -4.220 20.657 14.623 1.00 17.40 52 GLU D N 1
ATOM 2042 C CA . GLU C 1 52 ? -3.563 21.444 15.652 1.00 20.65 52 GLU D CA 1
ATOM 2043 C C . GLU C 1 52 ? -2.642 20.568 16.475 1.00 21.39 52 GLU D C 1
ATOM 2044 O O . GLU C 1 52 ? -2.970 19.422 16.783 1.00 20.53 52 GLU D O 1
ATOM 2050 N N . TYR C 1 53 ? -1.485 21.117 16.821 1.00 21.23 53 TYR D N 1
ATOM 2051 C CA . TYR C 1 53 ? -0.591 20.475 17.762 1.00 24.42 53 TYR D CA 1
ATOM 2052 C C . TYR C 1 53 ? -0.735 21.146 19.121 1.00 23.65 53 TYR D C 1
ATOM 2053 O O . TYR C 1 53 ? -0.833 22.370 19.213 1.00 21.15 53 TYR D O 1
ATOM 2062 N N . SER C 1 54 ? -0.764 20.336 20.169 1.00 23.00 54 SER D N 1
ATOM 2063 C CA . SER C 1 54 ? -0.758 20.841 21.533 1.00 26.22 54 SER D CA 1
ATOM 2064 C C . SER C 1 54 ? 0.468 20.299 22.253 1.00 24.47 54 SER D C 1
ATOM 2065 O O . SER C 1 54 ? 0.979 19.237 21.902 1.00 18.47 54 SER D O 1
ATOM 2068 N N . ALA C 1 55 ? 0.937 21.026 23.258 1.00 20.85 55 ALA D N 1
ATOM 2069 C CA . ALA C 1 55 ? 2.131 20.620 23.977 1.00 24.78 55 ALA D CA 1
ATOM 2070 C C . ALA C 1 55 ? 1.889 20.588 25.474 1.00 25.27 55 ALA D C 1
ATOM 2071 O O . ALA C 1 55 ? 1.150 21.412 26.008 1.00 24.16 55 ALA D O 1
ATOM 2073 N N . HIS C 1 56 ? 2.508 19.620 26.141 1.00 13.49 56 HIS D N 1
ATOM 2074 C CA . HIS C 1 56 ? 2.584 19.625 27.593 1.00 15.93 56 HIS D CA 1
ATOM 2075 C C . HIS C 1 56 ? 3.576 20.707 28.010 1.00 18.59 56 HIS D C 1
ATOM 2076 O O . HIS C 1 56 ? 4.541 20.956 27.292 1.00 21.64 56 HIS D O 1
ATOM 2083 N N . PRO C 1 57 ? 3.344 21.363 29.163 1.00 20.41 57 PRO D N 1
ATOM 2084 C CA . PRO C 1 57 ? 4.245 22.422 29.644 1.00 18.97 57 PRO D CA 1
ATOM 2085 C C . PRO C 1 57 ? 5.715 22.014 29.725 1.00 18.82 57 PRO D C 1
ATOM 2086 O O . PRO C 1 57 ? 6.586 22.878 29.644 1.00 19.45 57 PRO D O 1
ATOM 2090 N N . THR C 1 58 ? 5.983 20.723 29.887 1.00 18.81 58 THR D N 1
ATOM 2091 C CA . THR C 1 58 ? 7.357 20.234 29.962 1.00 19.93 58 THR D CA 1
ATOM 2092 C C . THR C 1 58 ? 7.968 19.954 28.586 1.00 18.68 58 THR D C 1
ATOM 2093 O O . THR C 1 58 ? 9.091 19.458 28.500 1.00 17.94 58 THR D O 1
ATOM 2097 N N . ALA C 1 59 ? 7.233 20.256 27.517 1.00 13.65 59 ALA D N 1
ATOM 2098 C CA . ALA C 1 59 ? 7.698 19.930 26.166 1.00 14.47 59 ALA D CA 1
ATOM 2099 C C . ALA C 1 59 ? 9.027 20.601 25.828 1.00 19.12 59 ALA D C 1
ATOM 2100 O O . ALA C 1 59 ? 9.955 19.937 25.365 1.00 15.23 59 ALA D O 1
ATOM 2102 N N . GLN C 1 60 ? 9.112 21.908 26.065 1.00 17.54 60 GLN D N 1
ATOM 2103 C CA . GLN C 1 60 ? 10.328 22.671 25.776 1.00 15.87 60 GLN D CA 1
ATOM 2104 C C . GLN C 1 60 ? 11.558 22.080 26.462 1.00 18.36 60 GLN D C 1
ATOM 2105 O O . GLN C 1 60 ? 12.609 21.921 25.839 1.00 16.68 60 GLN D O 1
ATOM 2111 N N . ARG C 1 61 ? 11.420 21.754 27.745 1.00 13.17 61 ARG D N 1
ATOM 2112 C CA . ARG C 1 61 ? 12.517 21.179 28.513 1.00 17.89 61 ARG D CA 1
ATOM 2113 C C . ARG C 1 61 ? 12.883 19.787 27.989 1.00 19.40 61 ARG D C 1
ATOM 2114 O O . ARG C 1 61 ? 14.062 19.435 27.906 1.00 15.31 61 ARG D O 1
ATOM 2122 N N . THR C 1 62 ? 11.869 19.002 27.632 1.00 15.29 62 THR D N 1
ATOM 2123 C CA . THR C 1 62 ? 12.093 17.682 27.049 1.00 19.69 62 THR D CA 1
ATOM 2124 C C . THR C 1 62 ? 12.874 17.787 25.737 1.00 17.83 62 THR D C 1
ATOM 2125 O O . THR C 1 62 ? 13.804 17.011 25.490 1.00 16.49 62 THR D O 1
ATOM 2129 N N . LEU C 1 63 ? 12.498 18.753 24.903 1.00 10.71 63 LEU D N 1
ATOM 2130 C CA . LEU C 1 63 ? 13.175 18.966 23.624 1.00 13.35 63 LEU D CA 1
ATOM 2131 C C . LEU C 1 63 ? 14.644 19.330 23.835 1.00 17.97 63 LEU D C 1
ATOM 2132 O O . LEU C 1 63 ? 15.522 18.861 23.106 1.00 11.98 63 LEU D O 1
ATOM 2137 N N . GLU C 1 64 ? 14.899 20.162 24.841 1.00 15.04 64 GLU D N 1
ATOM 2138 C CA . GLU C 1 64 ? 16.253 20.578 25.173 1.00 16.76 64 GLU D CA 1
ATOM 2139 C C . GLU C 1 64 ? 17.088 19.395 25.645 1.00 16.67 64 GLU D C 1
ATOM 2140 O O . GLU C 1 64 ? 18.247 19.255 25.256 1.00 15.91 64 GLU D O 1
ATOM 2146 N N . GLU C 1 65 ? 16.495 18.548 26.482 1.00 11.34 65 GLU D N 1
ATOM 2147 C CA . GLU C 1 65 ? 17.173 17.352 26.974 1.00 12.65 65 GLU D CA 1
ATOM 2148 C C . GLU C 1 65 ? 17.541 16.420 25.820 1.00 15.15 65 GLU D C 1
ATOM 2149 O O . GLU C 1 65 ? 18.662 15.926 25.748 1.00 21.42 65 GLU D O 1
ATOM 2155 N N . VAL C 1 66 ? 16.591 16.194 24.918 1.00 17.38 66 VAL D N 1
ATOM 2156 C CA . VAL C 1 66 ? 16.841 15.410 23.715 1.00 17.80 66 VAL D CA 1
ATOM 2157 C C . VAL C 1 66 ? 17.993 15.995 22.892 1.00 14.73 66 VAL D C 1
ATOM 2158 O O . VAL C 1 66 ? 18.853 15.260 22.405 1.00 14.86 66 VAL D O 1
ATOM 2162 N N . ALA C 1 67 ? 18.014 17.318 22.750 1.00 9.74 67 ALA D N 1
ATOM 2163 C CA . ALA C 1 67 ? 19.027 17.979 21.933 1.00 12.96 67 ALA D CA 1
ATOM 2164 C C . ALA C 1 67 ? 20.413 17.793 22.539 1.00 16.27 67 ALA D C 1
ATOM 2165 O O . ALA C 1 67 ? 21.384 17.554 21.818 1.00 13.72 67 ALA D O 1
ATOM 2167 N N . GLU C 1 68 ? 20.498 17.891 23.864 1.00 16.20 68 GLU D N 1
ATOM 2168 C CA . GLU C 1 68 ? 21.761 17.677 24.569 1.00 18.15 68 GLU D CA 1
ATOM 2169 C C . GLU C 1 68 ? 22.303 16.261 24.359 1.00 15.33 68 GLU D C 1
ATOM 2170 O O . GLU C 1 68 ? 23.500 16.080 24.133 1.00 16.89 68 GLU D O 1
ATOM 2176 N N . GLU C 1 69 ? 21.428 15.261 24.447 1.00 15.14 69 GLU D N 1
ATOM 2177 C CA . GLU C 1 69 ? 21.839 13.871 24.233 1.00 24.73 69 GLU D CA 1
ATOM 2178 C C . GLU C 1 69 ? 22.397 13.680 22.827 1.00 23.44 69 GLU D C 1
ATOM 2179 O O . GLU C 1 69 ? 23.464 13.096 22.640 1.00 23.60 69 GLU D O 1
ATOM 2185 N N . ILE C 1 70 ? 21.664 14.181 21.839 1.00 17.24 70 ILE D N 1
ATOM 2186 C CA . ILE C 1 70 ? 22.077 14.054 20.448 1.00 18.91 70 ILE D CA 1
ATOM 2187 C C . ILE C 1 70 ? 23.385 14.801 20.200 1.00 19.60 70 ILE D C 1
ATOM 2188 O O . ILE C 1 70 ? 24.254 14.317 19.473 1.00 20.25 70 ILE D O 1
ATOM 2193 N N . ALA C 1 71 ? 23.533 15.966 20.826 1.00 15.03 71 ALA D N 1
ATOM 2194 C CA . ALA C 1 71 ? 24.711 16.805 20.616 1.00 12.36 71 ALA D CA 1
ATOM 2195 C C . ALA C 1 71 ? 25.958 16.196 21.242 1.00 17.48 71 ALA D C 1
ATOM 2196 O O . ALA C 1 71 ? 27.071 16.453 20.789 1.00 19.27 71 ALA D O 1
ATOM 2198 N N . ALA C 1 72 ? 25.760 15.400 22.290 1.00 24.00 72 ALA D N 1
ATOM 2199 C CA . ALA C 1 72 ? 26.865 14.791 23.025 1.00 27.93 72 ALA D CA 1
ATOM 2200 C C . ALA C 1 72 ? 27.596 13.746 22.187 1.00 34.38 72 ALA D C 1
ATOM 2201 O O . ALA C 1 72 ? 28.811 13.832 22.009 1.00 46.25 72 ALA D O 1
ATOM 2203 N N . GLN C 1 73 ? 26.855 12.763 21.681 1.00 38.62 73 GLN D N 1
ATOM 2204 C CA . GLN C 1 73 ? 27.432 11.715 20.837 1.00 57.61 73 GLN D CA 1
ATOM 2205 C C . GLN C 1 73 ? 28.228 12.297 19.666 1.00 53.89 73 GLN D C 1
ATOM 2206 O O . GLN C 1 73 ? 27.660 12.804 18.696 1.00 46.67 73 GLN D O 1
ATOM 2212 N N . SER C 1 74 ? 29.552 12.200 19.771 1.00 59.09 74 SER D N 1
ATOM 2213 C CA . SER C 1 74 ? 30.468 12.893 18.868 1.00 60.84 74 SER D CA 1
ATOM 2214 C C . SER C 1 74 ? 30.959 12.053 17.683 1.00 59.60 74 SER D C 1
ATOM 2215 O O . SER C 1 74 ? 31.873 11.237 17.819 1.00 58.26 74 SER D O 1
ATOM 2218 N N . ASP C 1 75 ? 30.355 12.287 16.521 1.00 53.01 75 ASP D N 1
ATOM 2219 C CA . ASP C 1 75 ? 30.737 11.616 15.284 1.00 43.44 75 ASP D CA 1
ATOM 2220 C C . ASP C 1 75 ? 31.257 12.611 14.254 1.00 34.04 75 ASP D C 1
ATOM 2221 O O . ASP C 1 75 ? 31.177 12.371 13.046 1.00 33.71 75 ASP D O 1
ATOM 2226 N N . GLY C 1 76 ? 31.784 13.731 14.731 1.00 22.95 76 GLY D N 1
ATOM 2227 C CA . GLY C 1 76 ? 32.203 14.798 13.845 1.00 28.74 76 GLY D CA 1
ATOM 2228 C C . GLY C 1 76 ? 31.032 15.696 13.496 1.00 25.82 76 GLY D C 1
ATOM 2229 O O . GLY C 1 76 ? 31.020 16.353 12.452 1.00 25.01 76 GLY D O 1
ATOM 2230 N N . VAL C 1 77 ? 30.036 15.709 14.375 1.00 21.13 77 VAL D N 1
ATOM 2231 C CA . VAL C 1 77 ? 28.884 16.587 14.224 1.00 18.34 77 VAL D CA 1
ATOM 2232 C C . VAL C 1 77 ? 29.217 17.942 14.838 1.00 20.60 77 VAL D C 1
ATOM 2233 O O . VAL C 1 77 ? 29.719 18.015 15.958 1.00 24.23 77 VAL D O 1
ATOM 2237 N N . ARG C 1 78 ? 28.946 19.014 14.102 1.00 16.00 78 ARG D N 1
ATOM 2238 C CA . ARG C 1 78 ? 29.368 20.347 14.525 1.00 16.55 78 ARG D CA 1
ATOM 2239 C C . ARG C 1 78 ? 28.227 21.201 15.058 1.00 18.01 78 ARG D C 1
ATOM 2240 O O . ARG C 1 78 ? 28.421 22.035 15.947 1.00 12.31 78 ARG D O 1
ATOM 2248 N N . ALA C 1 79 ? 27.035 21.003 14.511 1.00 14.22 79 ALA D N 1
ATOM 2249 C CA . ALA C 1 79 ? 25.894 21.820 14.905 1.00 15.23 79 ALA D CA 1
ATOM 2250 C C . ALA C 1 79 ? 24.589 21.108 14.621 1.00 13.95 79 ALA D C 1
ATOM 2251 O O . ALA C 1 79 ? 24.445 20.440 13.597 1.00 16.09 79 ALA D O 1
ATOM 2253 N N . ILE C 1 80 ? 23.642 21.245 15.540 1.00 12.39 80 ILE D N 1
ATOM 2254 C CA . ILE C 1 80 ? 22.300 20.731 15.323 1.00 13.72 80 ILE D CA 1
ATOM 2255 C C . ILE C 1 80 ? 21.263 21.800 15.626 1.00 15.67 80 ILE D C 1
ATOM 2256 O O . ILE C 1 80 ? 21.536 22.772 16.337 1.00 18.49 80 ILE D O 1
ATOM 2261 N N . ALA C 1 81 ? 20.073 21.609 15.072 1.00 11.33 81 ALA D N 1
ATOM 2262 C CA . ALA C 1 81 ? 18.957 22.509 15.297 1.00 13.82 81 ALA D CA 1
ATOM 2263 C C . ALA C 1 81 ? 17.669 21.726 15.131 1.00 14.69 81 ALA D C 1
ATOM 2264 O O . ALA C 1 81 ? 17.559 20.898 14.230 1.00 10.81 81 ALA D O 1
ATOM 2266 N N . VAL C 1 82 ? 16.699 21.976 16.000 1.00 12.54 82 VAL D N 1
ATOM 2267 C CA . VAL C 1 82 ? 15.411 21.306 15.885 1.00 13.08 82 VAL D CA 1
ATOM 2268 C C . VAL C 1 82 ? 14.291 22.217 16.381 1.00 15.72 82 VAL D C 1
ATOM 2269 O O . VAL C 1 82 ? 14.471 22.988 17.331 1.00 14.47 82 VAL D O 1
ATOM 2273 N N . SER C 1 83 ? 13.146 22.159 15.712 1.00 10.14 83 SER D N 1
ATOM 2274 C CA . SER C 1 83 ? 11.981 22.896 16.174 1.00 18.16 83 SER D CA 1
ATOM 2275 C C . SER C 1 83 ? 10.704 22.150 15.878 1.00 14.68 83 SER D C 1
ATOM 2276 O O . SER C 1 83 ? 10.585 21.474 14.858 1.00 15.39 83 SER D O 1
ATOM 2279 N N . HIS C 1 84 ? 9.749 22.277 16.787 1.00 11.89 84 HIS D N 1
ATOM 2280 C CA . HIS C 1 84 ? 8.424 21.736 16.570 1.00 12.51 84 HIS D CA 1
ATOM 2281 C C . HIS C 1 84 ? 7.409 22.857 16.738 1.00 18.99 84 HIS D C 1
ATOM 2282 O O . HIS C 1 84 ? 7.454 23.617 17.711 1.00 17.18 84 HIS D O 1
ATOM 2289 N N . ARG C 1 85 ? 6.504 22.969 15.776 1.00 18.71 85 ARG D N 1
ATOM 2290 C CA . ARG C 1 85 ? 5.456 23.972 15.856 1.00 18.37 85 ARG D CA 1
ATOM 2291 C C . ARG C 1 85 ? 4.292 23.440 16.673 1.00 21.54 85 ARG D C 1
ATOM 2292 O O . ARG C 1 85 ? 4.018 22.239 16.670 1.00 24.82 85 ARG D O 1
ATOM 2300 N N . ILE C 1 86 ? 3.624 24.332 17.395 1.00 16.28 86 ILE D N 1
ATOM 2301 C CA . ILE C 1 86 ? 2.382 23.973 18.061 1.00 16.62 86 ILE D CA 1
ATOM 2302 C C . ILE C 1 86 ? 1.308 25.002 17.719 1.00 21.60 86 ILE D C 1
ATOM 2303 O O . ILE C 1 86 ? 1.604 26.049 17.141 1.00 25.02 86 ILE D O 1
ATOM 2308 N N . GLY C 1 87 ? 0.065 24.696 18.075 1.00 18.29 87 GLY D N 1
ATOM 2309 C CA . GLY C 1 87 ? -1.063 25.521 17.688 1.00 22.56 87 GLY D CA 1
ATOM 2310 C C . GLY C 1 87 ? -1.631 25.076 16.353 1.00 26.17 87 GLY D C 1
ATOM 2311 O O . GLY C 1 87 ? -1.309 23.990 15.870 1.00 24.68 87 GLY D O 1
ATOM 2312 N N . PRO C 1 88 ? -2.480 25.918 15.745 1.00 28.79 88 PRO D N 1
ATOM 2313 C CA . PRO C 1 88 ? -3.145 25.616 14.471 1.00 28.75 88 PRO D CA 1
ATOM 2314 C C . PRO C 1 88 ? -2.178 25.527 13.291 1.00 26.21 88 PRO D C 1
ATOM 2315 O O . PRO C 1 88 ? -1.298 26.370 13.144 1.00 29.57 88 PRO D O 1
ATOM 2319 N N . LEU C 1 89 ? -2.351 24.506 12.458 1.00 27.29 89 LEU D N 1
ATOM 2320 C CA . LEU C 1 89 ? -1.517 24.312 11.277 1.00 28.68 89 LEU D CA 1
ATOM 2321 C C . LEU C 1 89 ? -2.363 24.061 10.031 1.00 31.86 89 LEU D C 1
ATOM 2322 O O . LEU C 1 89 ? -3.443 23.477 10.112 1.00 30.92 89 LEU D O 1
ATOM 2327 N N . LYS C 1 90 ? -1.860 24.501 8.882 1.00 33.53 90 LYS D N 1
ATOM 2328 C CA . LYS C 1 90 ? -2.531 24.267 7.608 1.00 36.38 90 LYS D CA 1
ATOM 2329 C C . LYS C 1 90 ? -1.758 23.255 6.772 1.00 31.46 90 LYS D C 1
ATOM 2330 O O . LYS C 1 90 ? -0.569 23.045 6.993 1.00 26.39 90 LYS D O 1
ATOM 2336 N N . ILE C 1 91 ? -2.441 22.630 5.817 1.00 33.03 91 ILE D N 1
ATOM 2337 C CA . ILE C 1 91 ? -1.799 21.689 4.906 1.00 34.34 91 ILE D CA 1
ATOM 2338 C C . ILE C 1 91 ? -0.584 22.349 4.271 1.00 30.59 91 ILE D C 1
ATOM 2339 O O . ILE C 1 91 ? -0.649 23.498 3.846 1.00 28.57 91 ILE D O 1
ATOM 2344 N N . GLY C 1 92 ? 0.536 21.633 4.252 1.00 32.68 92 GLY D N 1
ATOM 2345 C CA . GLY C 1 92 ? 1.761 22.162 3.689 1.00 31.63 92 GLY D CA 1
ATOM 2346 C C . GLY C 1 92 ? 2.688 22.775 4.723 1.00 35.52 92 GLY D C 1
ATOM 2347 O O . GLY C 1 92 ? 3.888 22.900 4.480 1.00 42.96 92 GLY D O 1
ATOM 2348 N N . ASP C 1 93 ? 2.142 23.164 5.873 1.00 33.78 93 ASP D N 1
ATOM 2349 C CA . ASP C 1 93 ? 2.962 23.741 6.935 1.00 37.62 93 ASP D CA 1
ATOM 2350 C C . ASP C 1 93 ? 3.959 22.722 7.466 1.00 32.94 93 ASP D C 1
ATOM 2351 O O . ASP C 1 93 ? 3.654 21.533 7.562 1.00 27.92 93 ASP D O 1
ATOM 2356 N N . ALA C 1 94 ? 5.154 23.192 7.802 1.00 30.82 94 ALA D N 1
ATOM 2357 C CA . ALA C 1 94 ? 6.135 22.338 8.448 1.00 29.51 94 ALA D CA 1
ATOM 2358 C C . ALA C 1 94 ? 5.778 22.196 9.924 1.00 24.16 94 ALA D C 1
ATOM 2359 O O . ALA C 1 94 ? 5.617 23.188 10.631 1.00 22.25 94 ALA D O 1
ATOM 2361 N N . ALA C 1 95 ? 5.636 20.957 10.378 1.00 19.50 95 ALA D N 1
ATOM 2362 C CA . ALA C 1 95 ? 5.291 20.693 11.768 1.00 17.04 95 ALA D CA 1
ATOM 2363 C C . ALA C 1 95 ? 6.551 20.496 12.591 1.00 13.10 95 ALA D C 1
ATOM 2364 O O . ALA C 1 95 ? 6.632 20.921 13.744 1.00 10.92 95 ALA D O 1
ATOM 2366 N N . LEU C 1 96 ? 7.535 19.847 11.980 1.00 9.17 96 LEU D N 1
ATOM 2367 C CA . LEU C 1 96 ? 8.786 19.524 12.653 1.00 8.64 96 LEU D CA 1
ATOM 2368 C C . LEU C 1 96 ? 9.950 19.765 11.701 1.00 12.07 96 LEU D C 1
ATOM 2369 O O . LEU C 1 96 ? 9.931 19.320 10.549 1.00 11.88 96 LEU D O 1
ATOM 2374 N N . VAL C 1 97 ? 10.958 20.481 12.179 1.00 9.38 97 VAL D N 1
ATOM 2375 C CA . VAL C 1 97 ? 12.107 20.814 11.352 1.00 8.78 97 VAL D CA 1
ATOM 2376 C C . VAL C 1 97 ? 13.399 20.524 12.108 1.00 11.32 97 VAL D C 1
ATOM 2377 O O . VAL C 1 97 ? 13.537 20.883 13.279 1.00 9.91 97 VAL D O 1
ATOM 2381 N N . ALA C 1 98 ? 14.341 19.866 11.442 1.00 10.73 98 ALA D N 1
ATOM 2382 C CA . ALA C 1 98 ? 15.640 19.593 12.042 1.00 11.86 98 ALA D CA 1
ATOM 2383 C C . ALA C 1 98 ? 16.751 19.778 11.019 1.00 15.45 98 ALA D C 1
ATOM 2384 O O . ALA C 1 98 ? 16.550 19.573 9.820 1.00 11.23 98 ALA D O 1
ATOM 2386 N N . ALA C 1 99 ? 17.923 20.179 11.498 1.00 15.78 99 ALA D N 1
ATOM 2387 C CA . ALA C 1 99 ? 19.088 20.298 10.635 1.00 11.93 99 ALA D CA 1
ATOM 2388 C C . ALA C 1 99 ? 20.343 19.876 11.383 1.00 15.08 99 ALA D C 1
ATOM 2389 O O . ALA C 1 99 ? 20.461 20.083 12.596 1.00 16.48 99 ALA D O 1
ATOM 2391 N N . VAL C 1 100 ? 21.269 19.255 10.660 1.00 16.81 100 VAL D N 1
ATOM 2392 C CA . VAL C 1 100 ? 22.524 18.806 11.246 1.00 17.99 100 VAL D CA 1
ATOM 2393 C C . VAL C 1 100 ? 23.684 19.129 10.320 1.00 17.76 100 VAL D C 1
ATOM 2394 O O . VAL C 1 100 ? 23.644 18.801 9.136 1.00 18.90 100 VAL D O 1
ATOM 2398 N N . ALA C 1 101 ? 24.708 19.784 10.861 1.00 15.79 101 ALA D N 1
ATOM 2399 C CA . ALA C 1 101 ? 25.938 20.041 10.118 1.00 19.00 101 ALA D CA 1
ATOM 2400 C C . ALA C 1 101 ? 27.060 19.154 10.653 1.00 18.40 101 ALA D C 1
ATOM 2401 O O . ALA C 1 101 ? 27.259 19.049 11.867 1.00 17.12 101 ALA D O 1
ATOM 2403 N N . ALA C 1 102 ? 27.785 18.510 9.747 1.00 17.31 102 ALA D N 1
ATOM 2404 C CA . ALA C 1 102 ? 28.835 17.580 10.146 1.00 21.27 102 ALA D CA 1
ATOM 2405 C C . ALA C 1 102 ? 30.024 17.668 9.211 1.00 25.36 102 ALA D C 1
ATOM 2406 O O . ALA C 1 102 ? 29.912 18.196 8.102 1.00 26.18 102 ALA D O 1
ATOM 2408 N N . ASP C 1 103 ? 31.163 17.151 9.664 1.00 29.74 103 ASP D N 1
ATOM 2409 C CA . ASP C 1 103 ? 32.352 17.077 8.826 1.00 27.49 103 ASP D CA 1
ATOM 2410 C C . ASP C 1 103 ? 32.063 16.270 7.570 1.00 28.38 103 ASP D C 1
ATOM 2411 O O . ASP C 1 103 ? 32.414 16.686 6.468 1.00 29.29 103 ASP D O 1
ATOM 2416 N N . HIS C 1 104 ? 31.409 15.124 7.736 1.00 28.38 104 HIS D N 1
ATOM 2417 C CA . HIS C 1 104 ? 31.079 14.275 6.594 1.00 34.65 104 HIS D CA 1
ATOM 2418 C C . HIS C 1 104 ? 29.615 13.835 6.612 1.00 27.20 104 HIS D C 1
ATOM 2419 O O . HIS C 1 104 ? 28.972 13.811 7.663 1.00 17.73 104 HIS D O 1
ATOM 2426 N N . ARG C 1 105 ? 29.102 13.481 5.439 1.00 21.47 105 ARG D N 1
ATOM 2427 C CA . ARG C 1 105 ? 27.664 13.300 5.243 1.00 20.50 105 ARG D CA 1
ATOM 2428 C C . ARG C 1 105 ? 27.070 12.129 6.021 1.00 21.27 105 ARG D C 1
ATOM 2429 O O . ARG C 1 105 ? 25.910 12.176 6.409 1.00 27.10 105 ARG D O 1
ATOM 2437 N N . ARG C 1 106 ? 27.861 11.086 6.242 1.00 27.95 106 ARG D N 1
ATOM 2438 C CA . ARG C 1 106 ? 27.395 9.905 6.960 1.00 30.67 106 ARG D CA 1
ATOM 2439 C C . ARG C 1 106 ? 26.853 10.267 8.343 1.00 25.22 106 ARG D C 1
ATOM 2440 O O . ARG C 1 106 ? 25.758 9.847 8.720 1.00 21.70 106 ARG D O 1
ATOM 2448 N N . ALA C 1 107 ? 27.617 11.059 9.088 1.00 18.59 107 ALA D N 1
ATOM 2449 C CA . ALA C 1 107 ? 27.203 11.485 10.419 1.00 20.35 107 ALA D CA 1
ATOM 2450 C C . ALA C 1 107 ? 26.029 12.455 10.343 1.00 20.08 107 ALA D C 1
ATOM 2451 O O . ALA C 1 107 ? 25.163 12.451 11.213 1.00 20.23 107 ALA D O 1
ATOM 2453 N N . ALA C 1 108 ? 25.999 13.280 9.301 1.00 15.93 108 ALA D N 1
ATOM 2454 C CA . ALA C 1 108 ? 24.920 14.248 9.129 1.00 15.75 108 ALA D CA 1
ATOM 2455 C C . ALA C 1 108 ? 23.580 13.558 8.872 1.00 18.87 108 ALA D C 1
ATOM 2456 O O . ALA C 1 108 ? 22.576 13.890 9.506 1.00 15.42 108 ALA D O 1
ATOM 2458 N N . PHE C 1 109 ? 23.563 12.611 7.938 1.00 16.97 109 PHE D N 1
ATOM 2459 C CA . PHE C 1 109 ? 22.350 11.855 7.640 1.00 16.64 109 PHE D CA 1
ATOM 2460 C C . PHE C 1 109 ? 21.873 11.042 8.843 1.00 18.61 109 PHE D C 1
ATOM 2461 O O . PHE C 1 109 ? 20.701 11.095 9.212 1.00 20.75 109 PHE D O 1
ATOM 2469 N N . GLU C 1 110 ? 22.787 10.284 9.439 1.00 18.42 110 GLU D N 1
ATOM 2470 C CA . GLU C 1 110 ? 22.445 9.384 10.534 1.00 22.30 110 GLU D CA 1
ATOM 2471 C C . GLU C 1 110 ? 21.983 10.147 11.775 1.00 20.16 110 GLU D C 1
ATOM 2472 O O . GLU C 1 110 ? 21.048 9.729 12.452 1.00 19.69 110 GLU D O 1
ATOM 2478 N N . THR C 1 111 ? 22.643 11.261 12.072 1.00 15.39 111 THR D N 1
ATOM 2479 C CA . THR C 1 111 ? 22.315 12.038 13.263 1.00 16.61 111 THR D CA 1
ATOM 2480 C C . THR C 1 111 ? 20.997 12.783 13.087 1.00 15.12 111 THR D C 1
ATOM 2481 O O . THR C 1 111 ? 20.216 12.887 14.028 1.00 13.68 111 THR D O 1
ATOM 2485 N N . CYS C 1 112 ? 20.740 13.294 11.886 1.00 15.43 112 CYS D N 1
ATOM 2486 C CA . CYS C 1 112 ? 19.509 14.044 11.661 1.00 20.01 112 CYS D CA 1
ATOM 2487 C C . CYS C 1 112 ? 18.286 13.133 11.769 1.00 15.89 112 CYS D C 1
ATOM 2488 O O . CYS C 1 112 ? 17.284 13.504 12.381 1.00 13.34 112 CYS D O 1
ATOM 2491 N N . ALA C 1 113 ? 18.373 11.939 11.187 1.00 17.45 113 ALA D N 1
ATOM 2492 C CA . ALA C 1 113 ? 17.274 10.978 11.276 1.00 17.51 113 ALA D CA 1
ATOM 2493 C C . ALA C 1 113 ? 17.068 10.504 12.714 1.00 21.31 113 ALA D C 1
ATOM 2494 O O . ALA C 1 113 ? 15.931 10.354 13.166 1.00 18.58 113 ALA D O 1
ATOM 2496 N N . ARG C 1 114 ? 18.164 10.265 13.428 1.00 16.47 114 ARG D N 1
ATOM 2497 C CA . ARG C 1 114 ? 18.080 9.805 14.812 1.00 14.16 114 ARG D CA 1
ATOM 2498 C C . ARG C 1 114 ? 17.466 10.881 15.704 1.00 14.76 114 ARG D C 1
ATOM 2499 O O . ARG C 1 114 ? 16.629 10.585 16.554 1.00 15.09 114 ARG D O 1
ATOM 2507 N N . LEU C 1 115 ? 17.880 12.129 15.498 1.00 17.29 115 LEU D N 1
ATOM 2508 C CA . LEU C 1 115 ? 17.319 13.259 16.232 1.00 15.54 115 LEU D CA 1
ATOM 2509 C C . LEU C 1 115 ? 15.802 13.337 16.043 1.00 12.47 115 LEU D C 1
ATOM 2510 O O . LEU C 1 115 ? 15.064 13.515 17.005 1.00 9.54 115 LEU D O 1
ATOM 2515 N N . VAL C 1 116 ? 15.341 13.194 14.805 1.00 11.27 116 VAL D N 1
ATOM 2516 C CA . VAL C 1 116 ? 13.906 13.251 14.527 1.00 13.19 116 VAL D CA 1
ATOM 2517 C C . VAL C 1 116 ? 13.181 12.067 15.174 1.00 12.08 116 VAL D C 1
ATOM 2518 O O . VAL C 1 116 ? 12.089 12.225 15.727 1.00 11.32 116 VAL D O 1
ATOM 2522 N N . ASP C 1 117 ? 13.797 10.889 15.104 1.00 16.29 117 ASP D N 1
ATOM 2523 C CA . ASP C 1 117 ? 13.273 9.694 15.763 1.00 17.54 117 ASP D CA 1
ATOM 2524 C C . ASP C 1 117 ? 13.041 9.913 17.255 1.00 15.43 117 ASP D C 1
ATOM 2525 O O . ASP C 1 117 ? 11.947 9.683 17.763 1.00 14.78 117 ASP D O 1
ATOM 2530 N N . VAL C 1 118 ? 14.081 10.350 17.955 1.00 12.44 118 VAL D N 1
ATOM 2531 C CA . VAL C 1 118 ? 14.006 10.498 19.406 1.00 18.88 118 VAL D CA 1
ATOM 2532 C C . VAL C 1 118 ? 13.025 11.605 19.794 1.00 20.02 118 VAL D C 1
ATOM 2533 O O . VAL C 1 118 ? 12.287 11.472 20.775 1.00 18.72 118 VAL D O 1
ATOM 2537 N N . VAL C 1 119 ? 12.992 12.683 19.015 1.00 7.33 119 VAL D N 1
ATOM 2538 C CA . VAL C 1 119 ? 12.037 13.758 19.280 1.00 11.00 119 VAL D CA 1
ATOM 2539 C C . VAL C 1 119 ? 10.598 13.248 19.168 1.00 12.80 119 VAL D C 1
ATOM 2540 O O . VAL C 1 119 ? 9.778 13.492 20.046 1.00 12.65 119 VAL D O 1
ATOM 2544 N N . LYS C 1 120 ? 10.290 12.528 18.095 1.00 15.72 120 LYS D N 1
ATOM 2545 C CA . LYS C 1 120 ? 8.933 12.004 17.925 1.00 17.44 120 LYS D CA 1
ATOM 2546 C C . LYS C 1 120 ? 8.552 11.019 19.034 1.00 18.35 120 LYS D C 1
ATOM 2547 O O . LYS C 1 120 ? 7.400 10.961 19.451 1.00 15.24 120 LYS D O 1
ATOM 2553 N N . GLU C 1 121 ? 9.529 10.261 19.515 1.00 19.10 121 GLU D N 1
ATOM 2554 C CA . GLU C 1 121 ? 9.287 9.289 20.574 1.00 25.57 121 GLU D CA 1
ATOM 2555 C C . GLU C 1 121 ? 9.033 9.930 21.941 1.00 20.78 121 GLU D C 1
ATOM 2556 O O . GLU C 1 121 ? 8.190 9.459 22.698 1.00 18.00 121 GLU D O 1
ATOM 2562 N N . ARG C 1 122 ? 9.739 11.009 22.259 1.00 16.90 122 ARG D N 1
ATOM 2563 C CA . ARG C 1 122 ? 9.718 11.511 23.630 1.00 16.54 122 ARG D CA 1
ATOM 2564 C C . ARG C 1 122 ? 9.011 12.849 23.838 1.00 13.44 122 ARG D C 1
ATOM 2565 O O . ARG C 1 122 ? 8.618 13.164 24.957 1.00 14.26 122 ARG D O 1
ATOM 2573 N N . LEU C 1 123 ? 8.841 13.633 22.779 1.00 11.64 123 LEU D N 1
ATOM 2574 C CA . LEU C 1 123 ? 8.228 14.952 22.921 1.00 11.13 123 LEU D CA 1
ATOM 2575 C C . LEU C 1 123 ? 6.757 14.841 23.312 1.00 15.28 123 LEU D C 1
ATOM 2576 O O . LEU C 1 123 ? 5.963 14.253 22.585 1.00 13.09 123 LEU D O 1
ATOM 2581 N N . PRO C 1 124 ? 6.387 15.411 24.470 1.00 17.10 124 PRO D N 1
ATOM 2582 C CA . PRO C 1 124 ? 4.993 15.347 24.923 1.00 19.91 124 PRO D CA 1
ATOM 2583 C C . PRO C 1 124 ? 4.102 16.334 24.172 1.00 15.39 124 PRO D C 1
ATOM 2584 O O . PRO C 1 124 ? 3.697 17.360 24.712 1.00 17.60 124 PRO D O 1
ATOM 2588 N N . VAL C 1 125 ? 3.825 16.021 22.913 1.00 17.14 125 VAL D N 1
ATOM 2589 C CA . VAL C 1 125 ? 2.929 16.818 22.096 1.00 16.27 125 VAL D CA 1
ATOM 2590 C C . VAL C 1 125 ? 1.856 15.920 21.491 1.00 18.89 125 VAL D C 1
ATOM 2591 O O . VAL C 1 125 ? 2.058 14.714 21.333 1.00 16.58 125 VAL D O 1
ATOM 2595 N N . TRP C 1 126 ? 0.711 16.510 21.169 1.00 14.38 126 TRP D N 1
ATOM 2596 C CA . TRP C 1 126 ? -0.404 15.747 20.625 1.00 17.85 126 TRP D CA 1
ATOM 2597 C C . TRP C 1 126 ? -0.951 16.365 19.346 1.00 18.99 126 TRP D C 1
ATOM 2598 O O . TRP C 1 126 ? -0.904 17.584 19.157 1.00 21.36 126 TRP D O 1
ATOM 2609 N N . LYS C 1 127 ? -1.471 15.512 18.471 1.00 16.11 127 LYS D N 1
ATOM 2610 C CA . LYS C 1 127 ? -1.969 15.949 17.171 1.00 18.57 127 LYS D CA 1
ATOM 2611 C C . LYS C 1 127 ? -3.482 15.763 17.075 1.00 17.72 127 LYS D C 1
ATOM 2612 O O . LYS C 1 127 ? -3.994 14.664 17.293 1.00 16.91 127 LYS D O 1
ATOM 2618 N N . HIS C 1 128 ? -4.192 16.847 16.768 1.00 16.66 128 HIS D N 1
ATOM 2619 C CA . HIS C 1 128 ? -5.636 16.790 16.579 1.00 17.83 128 HIS D CA 1
ATOM 2620 C C . HIS C 1 128 ? -5.999 17.109 15.128 1.00 21.65 128 HIS D C 1
ATOM 2621 O O . HIS C 1 128 ? -5.866 18.250 14.689 1.00 21.68 128 HIS D O 1
ATOM 2628 N N . GLN C 1 129 ? -6.458 16.099 14.392 1.00 19.63 129 GLN D N 1
ATOM 2629 C CA . GLN C 1 129 ? -6.803 16.265 12.979 1.00 19.13 129 GLN D CA 1
ATOM 2630 C C . GLN C 1 129 ? -8.290 16.527 12.772 1.00 20.29 129 GLN D C 1
ATOM 2631 O O . GLN C 1 129 ? -9.122 16.086 13.563 1.00 19.83 129 GLN D O 1
ATOM 2637 N N . HIS C 1 130 ? -8.615 17.229 11.689 1.00 19.42 130 HIS D N 1
ATOM 2638 C CA . HIS C 1 130 ? -10.008 17.482 11.315 1.00 16.91 130 HIS D CA 1
ATOM 2639 C C . HIS C 1 130 ? -10.233 17.081 9.859 1.00 21.04 130 HIS D C 1
ATOM 2640 O O . HIS C 1 130 ? -9.554 17.581 8.962 1.00 23.49 130 HIS D O 1
ATOM 2647 N N . PHE C 1 131 ? -11.175 16.170 9.626 1.00 22.95 131 PHE D N 1
ATOM 2648 C CA . PHE C 1 131 ? -11.392 15.627 8.284 1.00 22.60 131 PHE D CA 1
ATOM 2649 C C . PHE C 1 131 ? -12.544 16.309 7.555 1.00 27.57 131 PHE D C 1
ATOM 2650 O O . PHE C 1 131 ? -13.405 16.942 8.174 1.00 24.22 131 PHE D O 1
ATOM 2658 N N . ALA C 1 132 ? -12.561 16.152 6.234 1.00 26.39 132 ALA D N 1
ATOM 2659 C CA . ALA C 1 132 ? -13.541 16.820 5.386 1.00 23.58 132 ALA D CA 1
ATOM 2660 C C . ALA C 1 132 ? -14.963 16.385 5.699 1.00 26.92 132 ALA D C 1
ATOM 2661 O O . ALA C 1 132 ? -15.905 17.153 5.495 1.00 30.56 132 ALA D O 1
ATOM 2663 N N . ASP C 1 133 ? -15.124 15.166 6.207 1.00 25.88 133 ASP D N 1
ATOM 2664 C CA . ASP C 1 133 ? -16.459 14.654 6.501 1.00 31.74 133 ASP D CA 1
ATOM 2665 C C . ASP C 1 133 ? -17.018 15.220 7.808 1.00 27.74 133 ASP D C 1
ATOM 2666 O O . ASP C 1 133 ? -18.142 14.909 8.194 1.00 28.81 133 ASP D O 1
ATOM 2671 N N . GLY C 1 134 ? -16.234 16.054 8.485 1.00 22.87 134 GLY D N 1
ATOM 2672 C CA . GLY C 1 134 ? -16.705 16.722 9.685 1.00 24.52 134 GLY D CA 1
ATOM 2673 C C . GLY C 1 134 ? -16.316 16.041 10.985 1.00 24.92 134 GLY D C 1
ATOM 2674 O O . GLY C 1 134 ? -16.568 16.569 12.073 1.00 22.53 134 GLY D O 1
ATOM 2675 N N . THR C 1 135 ? -15.705 14.866 10.882 1.00 21.92 135 THR D N 1
ATOM 2676 C CA . THR C 1 135 ? -15.236 14.165 12.074 1.00 26.56 135 THR D CA 1
ATOM 2677 C C . THR C 1 135 ? -13.827 14.622 12.446 1.00 27.77 135 THR D C 1
ATOM 2678 O O . THR C 1 135 ? -13.143 15.280 11.660 1.00 28.66 135 THR D O 1
ATOM 2682 N N . ASP C 1 136 ? -13.398 14.280 13.652 1.00 25.29 136 ASP D N 1
ATOM 2683 C CA . ASP C 1 136 ? -12.069 14.653 14.108 1.00 24.29 136 ASP D CA 1
ATOM 2684 C C . ASP C 1 136 ? -11.420 13.483 14.820 1.00 28.02 136 ASP D C 1
ATOM 2685 O O . ASP C 1 136 ? -12.096 12.533 15.212 1.00 31.70 136 ASP D O 1
ATOM 2690 N N . GLU C 1 137 ? -10.106 13.551 14.987 1.00 24.82 137 GLU D N 1
ATOM 2691 C CA . GLU C 1 137 ? -9.383 12.454 15.603 1.00 24.60 137 GLU D CA 1
ATOM 2692 C C . GLU C 1 137 ? -8.139 12.927 16.341 1.00 24.36 137 GLU D C 1
ATOM 2693 O O . GLU C 1 137 ? -7.320 13.673 15.802 1.00 20.30 137 GLU D O 1
ATOM 2699 N N . TRP C 1 138 ? -8.023 12.495 17.589 1.00 23.55 138 TRP D N 1
ATOM 2700 C CA . TRP C 1 138 ? -6.801 12.662 18.354 1.00 24.53 138 TRP D CA 1
ATOM 2701 C C . TRP C 1 138 ? -5.883 11.490 18.053 1.00 25.52 138 TRP D C 1
ATOM 2702 O O . TRP C 1 138 ? -6.127 10.376 18.513 1.00 28.53 138 TRP D O 1
ATOM 2713 N N . VAL C 1 139 ? -4.840 11.744 17.269 1.00 25.14 139 VAL D N 1
ATOM 2714 C CA . VAL C 1 139 ? -3.926 10.691 16.839 1.00 27.12 139 VAL D CA 1
ATOM 2715 C C . VAL C 1 139 ? -3.390 9.897 18.031 1.00 27.23 139 VAL D C 1
ATOM 2716 O O . VAL C 1 139 ? -2.992 10.480 19.045 1.00 18.72 139 VAL D O 1
ATOM 2720 N N . ASN C 1 140 ? -3.446 8.569 17.897 1.00 29.55 140 ASN D N 1
ATOM 2721 C CA . ASN C 1 140 ? -2.935 7.594 18.869 1.00 24.99 140 ASN D CA 1
ATOM 2722 C C . ASN C 1 140 ? -3.729 7.477 20.170 1.00 24.28 140 ASN D C 1
ATOM 2723 O O . ASN C 1 140 ? -3.288 6.808 21.102 1.00 25.40 140 ASN D O 1
ATOM 2728 N N . SER C 1 141 ? -4.898 8.106 20.243 1.00 24.40 141 SER D N 1
ATOM 2729 C CA . SER C 1 141 ? -5.707 7.996 21.455 1.00 33.08 141 SER D CA 1
ATOM 2730 C C . SER C 1 141 ? -6.684 6.832 21.347 1.00 35.21 141 SER D C 1
ATOM 2731 O O . SER C 1 141 ? -7.348 6.666 20.325 1.00 42.00 141 SER D O 1
ATOM 2734 N N . THR D 2 5 ? 49.487 1.050 -42.661 1.00 62.68 5 THR A N 1
ATOM 2735 C CA . THR D 2 5 ? 49.165 2.470 -42.743 1.00 63.05 5 THR A CA 1
ATOM 2736 C C . THR D 2 5 ? 49.020 3.084 -41.356 1.00 61.45 5 THR A C 1
ATOM 2737 O O . THR D 2 5 ? 49.414 2.482 -40.355 1.00 54.21 5 THR A O 1
ATOM 2741 N N . THR D 2 6 ? 48.450 4.286 -41.306 1.00 61.81 6 THR A N 1
ATOM 2742 C CA . THR D 2 6 ? 48.232 4.985 -40.044 1.00 59.41 6 THR A CA 1
ATOM 2743 C C . THR D 2 6 ? 46.778 5.408 -39.873 1.00 54.74 6 THR A C 1
ATOM 2744 O O . THR D 2 6 ? 45.972 5.313 -40.798 1.00 48.12 6 THR A O 1
ATOM 2748 N N . VAL D 2 7 ? 46.457 5.880 -38.674 1.00 58.09 7 VAL A N 1
ATOM 2749 C CA . VAL D 2 7 ? 45.144 6.439 -38.396 1.00 54.59 7 VAL A CA 1
ATOM 2750 C C . VAL D 2 7 ? 45.303 7.653 -37.480 1.00 50.96 7 VAL A C 1
ATOM 2751 O O . VAL D 2 7 ? 46.242 7.724 -36.680 1.00 42.80 7 VAL A O 1
ATOM 2755 N N . ARG D 2 8 ? 44.405 8.622 -37.621 1.00 53.01 8 ARG A N 1
ATOM 2756 C CA . ARG D 2 8 ? 44.500 9.850 -36.844 1.00 54.58 8 ARG A CA 1
ATOM 2757 C C . ARG D 2 8 ? 43.511 9.850 -35.686 1.00 44.05 8 ARG A C 1
ATOM 2758 O O . ARG D 2 8 ? 42.297 9.814 -35.885 1.00 41.11 8 ARG A O 1
ATOM 2766 N N . VAL D 2 9 ? 44.046 9.883 -34.472 1.00 38.97 9 VAL A N 1
ATOM 2767 C CA . VAL D 2 9 ? 43.218 9.878 -33.273 1.00 35.31 9 VAL A CA 1
ATOM 2768 C C . VAL D 2 9 ? 43.301 11.215 -32.550 1.00 29.93 9 VAL A C 1
ATOM 2769 O O . VAL D 2 9 ? 44.390 11.713 -32.269 1.00 36.20 9 VAL A O 1
ATOM 2773 N N . THR D 2 10 ? 42.142 11.797 -32.266 1.00 26.10 10 THR A N 1
ATOM 2774 C CA . THR D 2 10 ? 42.075 13.006 -31.462 1.00 32.47 10 THR A CA 1
ATOM 2775 C C . THR D 2 10 ? 42.011 12.642 -29.978 1.00 25.24 10 THR A C 1
ATOM 2776 O O . THR D 2 10 ? 41.196 11.819 -29.564 1.00 21.02 10 THR A O 1
ATOM 2780 N N . VAL D 2 11 ? 42.890 13.239 -29.183 1.00 25.73 11 VAL A N 1
ATOM 2781 C CA . VAL D 2 11 ? 42.892 12.995 -27.747 1.00 21.75 11 VAL A CA 1
ATOM 2782 C C . VAL D 2 11 ? 42.480 14.259 -26.995 1.00 24.08 11 VAL A C 1
ATOM 2783 O O . VAL D 2 11 ? 43.083 15.311 -27.180 1.00 24.72 11 VAL A O 1
ATOM 2787 N N . ARG D 2 12 ? 41.443 14.155 -26.167 1.00 20.04 12 ARG A N 1
ATOM 2788 C CA . ARG D 2 12 ? 41.020 15.268 -25.320 1.00 21.88 12 ARG A CA 1
ATOM 2789 C C . ARG D 2 12 ? 41.393 14.992 -23.867 1.00 18.93 12 ARG A C 1
ATOM 2790 O O . ARG D 2 12 ? 40.961 13.993 -23.283 1.00 15.32 12 ARG A O 1
ATOM 2798 N N . TYR D 2 13 ? 42.205 15.873 -23.296 1.00 14.58 13 TYR A N 1
ATOM 2799 C CA . TYR D 2 13 ? 42.637 15.736 -21.911 1.00 15.70 13 TYR A CA 1
ATOM 2800 C C . TYR D 2 13 ? 41.723 16.512 -20.968 1.00 18.59 13 TYR A C 1
ATOM 2801 O O . TYR D 2 13 ? 41.311 17.637 -21.269 1.00 16.69 13 TYR A O 1
ATOM 2810 N N . PHE D 2 14 ? 41.427 15.925 -19.816 1.00 14.01 14 PHE A N 1
ATOM 2811 C CA . PHE D 2 14 ? 40.591 16.598 -18.835 1.00 16.04 14 PHE A CA 1
ATOM 2812 C C . PHE D 2 14 ? 41.284 16.745 -17.486 1.00 15.31 14 PHE A C 1
ATOM 2813 O O . PHE D 2 14 ? 42.083 15.895 -17.091 1.00 13.00 14 PHE A O 1
ATOM 2821 N N . ALA D 2 15 ? 40.971 17.848 -16.805 1.00 12.87 15 ALA A N 1
ATOM 2822 C CA . ALA D 2 15 ? 41.403 18.110 -15.433 1.00 13.94 15 ALA A CA 1
ATOM 2823 C C . ALA D 2 15 ? 42.905 17.924 -15.235 1.00 13.57 15 ALA A C 1
ATOM 2824 O O . ALA D 2 15 ? 43.713 18.543 -15.924 1.00 15.88 15 ALA A O 1
ATOM 2826 N N . ALA D 2 16 ? 43.269 17.061 -14.292 1.00 11.93 16 ALA A N 1
ATOM 2827 C CA . ALA D 2 16 ? 44.671 16.803 -13.980 1.00 12.88 16 ALA A CA 1
ATOM 2828 C C . ALA D 2 16 ? 45.460 16.367 -15.213 1.00 19.27 16 ALA A C 1
ATOM 2829 O O . ALA D 2 16 ? 46.642 16.690 -15.351 1.00 19.69 16 ALA A O 1
ATOM 2831 N N . ALA D 2 17 ? 44.806 15.634 -16.107 1.00 11.71 17 ALA A N 1
ATOM 2832 C CA . ALA D 2 17 ? 45.471 15.150 -17.308 1.00 13.76 17 ALA A CA 1
ATOM 2833 C C . ALA D 2 17 ? 45.811 16.312 -18.235 1.00 15.38 17 ALA A C 1
ATOM 2834 O O . ALA D 2 17 ? 46.907 16.371 -18.786 1.00 18.18 17 ALA A O 1
ATOM 2836 N N . ALA D 2 18 ? 44.872 17.241 -18.396 1.00 15.66 18 ALA A N 1
ATOM 2837 C CA . ALA D 2 18 ? 45.108 18.435 -19.202 1.00 19.85 18 ALA A CA 1
ATOM 2838 C C . ALA D 2 18 ? 46.170 19.320 -18.563 1.00 23.15 18 ALA A C 1
ATOM 2839 O O . ALA D 2 18 ? 46.996 19.910 -19.257 1.00 25.83 18 ALA A O 1
ATOM 2841 N N . ALA D 2 19 ? 46.143 19.410 -17.237 1.00 17.82 19 ALA A N 1
ATOM 2842 C CA . ALA D 2 19 ? 47.165 20.154 -16.511 1.00 22.06 19 ALA A CA 1
ATOM 2843 C C . ALA D 2 19 ? 48.552 19.539 -16.727 1.00 24.58 19 ALA A C 1
ATOM 2844 O O . ALA D 2 19 ? 49.534 20.252 -16.946 1.00 24.84 19 ALA A O 1
ATOM 2846 N N . ALA D 2 20 ? 48.625 18.213 -16.670 1.00 17.80 20 ALA A N 1
ATOM 2847 C CA . ALA D 2 20 ? 49.896 17.512 -16.828 1.00 19.40 20 ALA A CA 1
ATOM 2848 C C . ALA D 2 20 ? 50.365 17.508 -18.283 1.00 22.60 20 ALA A C 1
ATOM 2849 O O . ALA D 2 20 ? 51.566 17.545 -18.558 1.00 20.98 20 ALA A O 1
ATOM 2851 N N . ALA D 2 21 ? 49.420 17.467 -19.215 1.00 24.45 21 ALA A N 1
ATOM 2852 C CA . ALA D 2 21 ? 49.763 17.450 -20.633 1.00 21.60 21 ALA A CA 1
ATOM 2853 C C . ALA D 2 21 ? 50.165 18.843 -21.113 1.00 24.70 21 ALA A C 1
ATOM 2854 O O . ALA D 2 21 ? 50.943 18.984 -22.054 1.00 24.38 21 ALA A O 1
ATOM 2856 N N . GLY D 2 22 ? 49.628 19.869 -20.461 1.00 34.91 22 GLY A N 1
ATOM 2857 C CA . GLY D 2 22 ? 49.913 21.240 -20.835 1.00 35.40 22 GLY A CA 1
ATOM 2858 C C . GLY D 2 22 ? 49.082 21.698 -22.019 1.00 36.82 22 GLY A C 1
ATOM 2859 O O . GLY D 2 22 ? 49.271 22.801 -22.531 1.00 36.03 22 GLY A O 1
ATOM 2860 N N . ILE D 2 23 ? 48.167 20.839 -22.457 1.00 37.00 23 ILE A N 1
ATOM 2861 C CA . ILE D 2 23 ? 47.259 21.150 -23.558 1.00 37.92 23 ILE A CA 1
ATOM 2862 C C . ILE D 2 23 ? 45.895 20.524 -23.307 1.00 35.48 23 ILE A C 1
ATOM 2863 O O . ILE D 2 23 ? 45.760 19.635 -22.470 1.00 31.31 23 ILE A O 1
ATOM 2868 N N . GLU D 2 24 ? 44.890 20.985 -24.041 1.00 29.07 24 GLU A N 1
ATOM 2869 C CA . GLU D 2 24 ? 43.537 20.476 -23.882 1.00 31.21 24 GLU A CA 1
ATOM 2870 C C . GLU D 2 24 ? 43.267 19.350 -24.867 1.00 34.66 24 GLU A C 1
ATOM 2871 O O . GLU D 2 24 ? 42.576 18.381 -24.551 1.00 33.30 24 GLU A O 1
ATOM 2877 N N . THR D 2 25 ? 43.817 19.486 -26.066 1.00 32.91 25 THR A N 1
ATOM 2878 C CA . THR D 2 25 ? 43.547 18.539 -27.135 1.00 35.74 25 THR A CA 1
ATOM 2879 C C . THR D 2 25 ? 44.795 18.288 -27.974 1.00 37.85 25 THR A C 1
ATOM 2880 O O . THR D 2 25 ? 45.744 19.074 -27.952 1.00 39.76 25 THR A O 1
ATOM 2884 N N . GLU D 2 26 ? 44.780 17.191 -28.719 1.00 40.27 26 GLU A N 1
ATOM 2885 C CA . GLU D 2 26 ? 45.959 16.734 -29.438 1.00 44.51 26 GLU A CA 1
ATOM 2886 C C . GLU D 2 26 ? 45.562 15.689 -30.472 1.00 43.32 26 GLU A C 1
ATOM 2887 O O . GLU D 2 26 ? 44.812 14.764 -30.163 1.00 37.58 26 GLU A O 1
ATOM 2893 N N . SER D 2 27 ? 46.047 15.844 -31.701 1.00 45.34 27 SER A N 1
ATOM 2894 C CA . SER D 2 27 ? 45.814 14.840 -32.734 1.00 47.01 27 SER A CA 1
ATOM 2895 C C . SER D 2 27 ? 47.069 14.002 -32.914 1.00 49.83 27 SER A C 1
ATOM 2896 O O . SER D 2 27 ? 48.167 14.536 -33.046 1.00 51.03 27 SER A O 1
ATOM 2899 N N . LEU D 2 28 ? 46.905 12.685 -32.913 1.00 54.01 28 LEU A N 1
ATOM 2900 C CA . LEU D 2 28 ? 48.047 11.789 -32.989 1.00 52.01 28 LEU A CA 1
ATOM 2901 C C . LEU D 2 28 ? 47.929 10.853 -34.182 1.00 52.42 28 LEU A C 1
ATOM 2902 O O . LEU D 2 28 ? 46.827 10.485 -34.588 1.00 55.16 28 LEU A O 1
ATOM 2907 N N . GLU D 2 29 ? 49.071 10.483 -34.748 1.00 51.91 29 GLU A N 1
ATOM 2908 C CA . GLU D 2 29 ? 49.110 9.483 -35.804 1.00 52.86 29 GLU A CA 1
ATOM 2909 C C . GLU D 2 29 ? 49.689 8.187 -35.257 1.00 47.14 29 GLU A C 1
ATOM 2910 O O . GLU D 2 29 ? 50.790 8.168 -34.702 1.00 41.06 29 GLU A O 1
ATOM 2916 N N . ILE D 2 30 ? 48.926 7.111 -35.401 1.00 47.63 30 ILE A N 1
ATOM 2917 C CA . ILE D 2 30 ? 49.326 5.804 -34.897 1.00 49.99 30 ILE A CA 1
ATOM 2918 C C . ILE D 2 30 ? 49.048 4.722 -35.926 1.00 46.44 30 ILE A C 1
ATOM 2919 O O . ILE D 2 30 ? 48.144 4.859 -36.751 1.00 38.70 30 ILE A O 1
ATOM 2924 N N . ALA D 2 31 ? 49.827 3.646 -35.863 1.00 49.33 31 ALA A N 1
ATOM 2925 C CA . ALA D 2 31 ? 49.624 2.499 -36.734 1.00 47.52 31 ALA A CA 1
ATOM 2926 C C . ALA D 2 31 ? 48.206 1.971 -36.580 1.00 47.57 31 ALA A C 1
ATOM 2927 O O . ALA D 2 31 ? 47.693 1.873 -35.463 1.00 42.17 31 ALA A O 1
ATOM 2929 N N . THR D 2 32 ? 47.570 1.650 -37.702 1.00 37.74 32 THR A N 1
ATOM 2930 C CA . THR D 2 32 ? 46.215 1.112 -37.680 1.00 41.38 32 THR A CA 1
ATOM 2931 C C . THR D 2 32 ? 46.183 -0.178 -36.867 1.00 39.28 32 THR A C 1
ATOM 2932 O O . THR D 2 32 ? 47.014 -1.064 -37.064 1.00 43.21 32 THR A O 1
ATOM 2936 N N . GLY D 2 33 ? 45.236 -0.272 -35.940 1.00 36.91 33 GLY A N 1
ATOM 2937 C CA . GLY D 2 33 ? 45.115 -1.450 -35.099 1.00 37.23 33 GLY A CA 1
ATOM 2938 C C . GLY D 2 33 ? 45.725 -1.267 -33.721 1.00 36.82 33 GLY A C 1
ATOM 2939 O O . GLY D 2 33 ? 45.623 -2.150 -32.869 1.00 37.81 33 GLY A O 1
ATOM 2940 N N . THR D 2 34 ? 46.369 -0.123 -33.510 1.00 33.74 34 THR A N 1
ATOM 2941 C CA . THR D 2 34 ? 46.926 0.233 -32.208 1.00 32.09 34 THR A CA 1
ATOM 2942 C C . THR D 2 34 ? 45.853 0.210 -31.123 1.00 28.25 34 THR A C 1
ATOM 2943 O O . T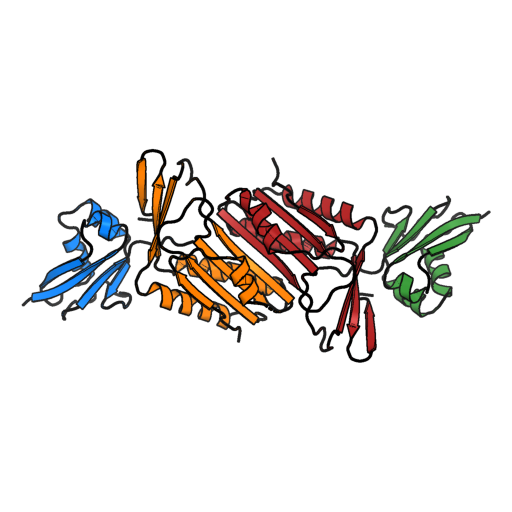HR D 2 34 ? 44.798 0.821 -31.276 1.00 26.02 34 THR A O 1
ATOM 2947 N N . SER D 2 35 ? 46.121 -0.501 -30.033 1.00 22.24 35 SER A N 1
ATOM 2948 C CA . SER D 2 35 ? 45.173 -0.580 -28.928 1.00 21.73 35 SER A CA 1
ATOM 2949 C C . SER D 2 35 ? 45.145 0.721 -28.134 1.00 19.14 35 SER A C 1
ATOM 2950 O O . SER D 2 35 ? 46.084 1.517 -28.192 1.00 20.10 35 SER A O 1
ATOM 2953 N N . VAL D 2 36 ? 44.068 0.933 -27.387 1.00 22.33 36 VAL A N 1
ATOM 2954 C CA . VAL D 2 36 ? 43.973 2.100 -26.520 1.00 25.64 36 VAL A CA 1
ATOM 2955 C C . VAL D 2 36 ? 45.102 2.065 -25.488 1.00 24.33 36 VAL A C 1
ATOM 2956 O O . VAL D 2 36 ? 45.662 3.102 -25.134 1.00 22.07 36 VAL A O 1
ATOM 2960 N N . ALA D 2 37 ? 45.444 0.861 -25.033 1.00 21.13 37 ALA A N 1
ATOM 2961 C CA . ALA D 2 37 ? 46.535 0.674 -24.080 1.00 21.16 37 ALA A CA 1
ATOM 2962 C C . ALA D 2 37 ? 47.860 1.169 -24.650 1.00 19.86 37 ALA A C 1
ATOM 2963 O O . ALA D 2 37 ? 48.595 1.892 -23.981 1.00 17.24 37 ALA A O 1
ATOM 2965 N N . GLU D 2 38 ? 48.159 0.776 -25.886 1.00 16.30 38 GLU A N 1
ATOM 2966 C CA . GLU D 2 38 ? 49.382 1.216 -26.560 1.00 30.09 38 GLU A CA 1
ATOM 2967 C C . GLU D 2 38 ? 49.396 2.724 -26.755 1.00 19.94 38 GLU A C 1
ATOM 2968 O O . GLU D 2 38 ? 50.421 3.372 -26.564 1.00 26.56 38 GLU A O 1
ATOM 2974 N N . LEU D 2 39 ? 48.252 3.271 -27.154 1.00 19.59 39 LEU A N 1
ATOM 2975 C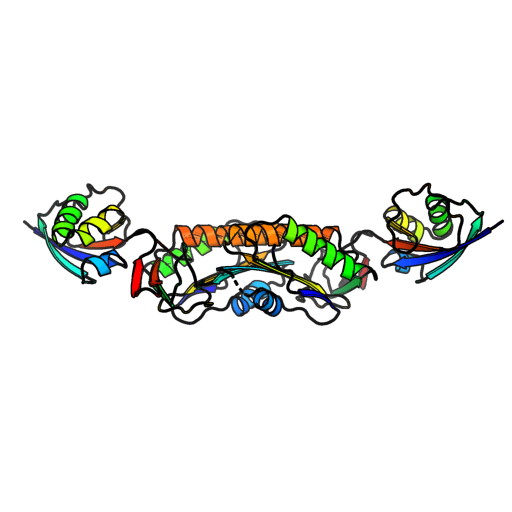 CA . LEU D 2 39 ? 48.085 4.711 -27.307 1.00 18.11 39 LEU A CA 1
ATOM 2976 C C . LEU D 2 39 ? 48.457 5.433 -26.016 1.00 20.20 39 LEU A C 1
ATOM 2977 O O . LEU D 2 39 ? 49.221 6.403 -26.034 1.00 17.57 39 LEU A O 1
ATOM 2982 N N . VAL D 2 40 ? 47.928 4.941 -24.898 1.00 14.99 40 VAL A N 1
ATOM 2983 C CA . VAL D 2 40 ? 48.177 5.554 -23.594 1.00 23.55 40 VAL A CA 1
ATOM 2984 C C . VAL D 2 40 ? 49.659 5.498 -23.228 1.00 23.23 40 VAL A C 1
ATOM 2985 O O . VAL D 2 40 ? 50.208 6.462 -22.690 1.00 20.36 40 VAL A O 1
ATOM 2989 N N . GLU D 2 41 ? 50.302 4.376 -23.537 1.00 19.49 41 GLU A N 1
ATOM 2990 C CA . GLU D 2 41 ? 51.739 4.236 -23.326 1.00 24.25 41 GLU A CA 1
ATOM 2991 C C . GLU D 2 41 ? 52.495 5.300 -24.117 1.00 28.19 41 GLU A C 1
ATOM 2992 O O . GLU D 2 41 ? 53.480 5.860 -23.639 1.00 30.93 41 GLU A O 1
ATOM 2998 N N . ARG D 2 42 ? 52.014 5.585 -25.323 1.00 26.37 42 ARG A N 1
ATOM 2999 C CA . ARG D 2 42 ? 52.631 6.589 -26.179 1.00 22.35 42 ARG A CA 1
ATOM 3000 C C . ARG D 2 42 ? 52.437 8.014 -25.670 1.00 20.13 42 ARG A C 1
ATOM 3001 O O . ARG D 2 42 ? 53.357 8.827 -25.735 1.00 21.65 42 ARG A O 1
ATOM 3009 N N . LEU D 2 43 ? 51.243 8.321 -25.175 1.00 15.64 43 LEU A N 1
ATOM 3010 C CA . LEU D 2 43 ? 50.945 9.679 -24.731 1.00 21.36 43 LEU A CA 1
ATOM 3011 C C . LEU D 2 43 ? 51.869 10.143 -23.604 1.00 22.62 43 LEU A C 1
ATOM 3012 O O . LEU D 2 43 ? 52.210 11.321 -23.526 1.00 24.68 43 LEU A O 1
ATOM 3017 N N . GLY D 2 44 ? 52.285 9.218 -22.743 1.00 17.26 44 GLY A N 1
ATOM 3018 C CA . GLY D 2 44 ? 53.112 9.575 -21.603 1.00 17.34 44 GLY A CA 1
ATOM 3019 C C . GLY D 2 44 ? 54.593 9.278 -21.771 1.00 19.51 44 GLY A C 1
ATOM 3020 O O . GLY D 2 44 ? 55.361 9.381 -20.815 1.00 23.07 44 GLY A O 1
ATOM 3021 N N . ALA D 2 45 ? 54.998 8.924 -22.986 1.00 17.44 45 ALA A N 1
ATOM 3022 C CA . ALA D 2 45 ? 56.369 8.495 -23.247 1.00 18.59 45 ALA A CA 1
ATOM 3023 C C . ALA D 2 45 ? 57.423 9.557 -22.911 1.00 17.65 45 ALA A C 1
ATOM 3024 O O . ALA D 2 45 ? 58.527 9.227 -22.472 1.00 17.68 45 ALA A O 1
ATOM 3026 N N . ARG D 2 46 ? 57.086 10.827 -23.109 1.00 16.47 46 ARG A N 1
ATOM 3027 C CA . ARG D 2 46 ? 58.059 11.902 -22.911 1.00 16.37 46 ARG A CA 1
ATOM 3028 C C . ARG D 2 46 ? 57.610 12.916 -21.857 1.00 20.88 46 ARG A C 1
ATOM 3029 O O . ARG D 2 46 ? 58.143 14.022 -21.777 1.00 23.72 46 ARG A O 1
ATOM 3037 N N . ASN D 2 47 ? 56.639 12.519 -21.040 1.00 16.55 47 ASN A N 1
ATOM 3038 C CA . ASN D 2 47 ? 56.064 13.397 -20.027 1.00 21.96 47 ASN A CA 1
ATOM 3039 C C . ASN D 2 47 ? 55.762 12.599 -18.760 1.00 21.12 47 ASN A C 1
ATOM 3040 O O . ASN D 2 47 ? 54.674 12.042 -18.624 1.00 20.55 47 ASN A O 1
ATOM 3045 N N . PRO D 2 48 ? 56.738 12.522 -17.838 1.00 19.88 48 PRO A N 1
ATOM 3046 C CA . PRO D 2 48 ? 56.614 11.730 -16.605 1.00 22.47 48 PRO A CA 1
ATOM 3047 C C . PRO D 2 48 ? 55.405 12.121 -15.760 1.00 21.73 48 PRO A C 1
ATOM 3048 O O . PRO D 2 48 ? 54.790 11.259 -15.129 1.00 18.63 48 PRO A O 1
ATOM 3052 N N . GLU D 2 49 ? 55.077 13.409 -15.751 1.00 19.75 49 GLU A N 1
ATOM 3053 C CA . GLU D 2 49 ? 53.943 13.906 -14.983 1.00 27.22 49 GLU A CA 1
ATOM 3054 C C . GLU D 2 49 ? 52.640 13.395 -15.574 1.00 22.59 49 GLU A C 1
ATOM 3055 O O . GLU D 2 49 ? 51.752 12.957 -14.844 1.00 23.10 49 GLU A O 1
ATOM 3061 N N . LEU D 2 50 ? 52.530 13.448 -16.899 1.00 20.14 50 LEU A N 1
ATOM 3062 C CA . LEU D 2 50 ? 51.353 12.926 -17.584 1.00 21.23 50 LEU A CA 1
ATOM 3063 C C . LEU D 2 50 ? 51.261 11.414 -17.411 1.00 16.58 50 LEU A C 1
ATOM 3064 O O . LEU D 2 50 ? 50.188 10.887 -17.117 1.00 12.56 50 LEU A O 1
ATOM 3069 N N . ALA D 2 51 ? 52.387 10.725 -17.584 1.00 15.27 51 ALA A N 1
ATOM 3070 C CA . ALA D 2 51 ? 52.424 9.269 -17.452 1.00 24.15 51 ALA A CA 1
ATOM 3071 C C . ALA D 2 51 ? 51.859 8.843 -16.099 1.00 21.52 51 ALA A C 1
ATOM 3072 O O . ALA D 2 51 ? 51.017 7.947 -16.017 1.00 15.72 51 ALA A O 1
ATOM 3074 N N . ARG D 2 52 ? 52.310 9.521 -15.050 1.00 20.76 52 ARG A N 1
ATOM 3075 C CA . ARG D 2 52 ? 51.812 9.306 -13.697 1.00 22.19 52 ARG A CA 1
ATOM 3076 C C . ARG D 2 52 ? 50.298 9.536 -13.568 1.00 20.06 52 ARG A C 1
ATOM 3077 O O . ARG D 2 52 ? 49.598 8.735 -12.946 1.00 14.56 52 ARG A O 1
ATOM 3085 N N . VAL D 2 53 ? 49.792 10.621 -14.147 1.00 17.06 53 VAL A N 1
ATOM 3086 C CA . VAL D 2 53 ? 48.356 10.900 -14.092 1.00 14.57 53 VAL A CA 1
ATOM 3087 C C . VAL D 2 53 ? 47.572 9.823 -14.840 1.00 12.81 53 VAL A C 1
ATOM 3088 O O . VAL D 2 53 ? 46.557 9.329 -14.346 1.00 8.81 53 VAL A O 1
ATOM 3092 N N . LEU D 2 54 ? 48.063 9.450 -16.021 1.00 13.41 54 LEU A N 1
ATOM 3093 C CA . LEU D 2 54 ? 47.412 8.439 -16.855 1.00 11.93 54 LEU A CA 1
ATOM 3094 C C . LEU D 2 54 ? 47.245 7.090 -16.150 1.00 16.70 54 LEU A C 1
ATOM 3095 O O . LEU D 2 54 ? 46.334 6.329 -16.473 1.00 13.66 54 LEU A O 1
ATOM 3100 N N . LYS D 2 55 ? 48.117 6.800 -15.187 1.00 19.59 55 LYS A N 1
ATOM 3101 C CA . LYS D 2 55 ? 48.071 5.526 -14.469 1.00 22.22 55 LYS A CA 1
ATOM 3102 C C . LYS D 2 55 ? 46.717 5.287 -13.798 1.00 19.77 55 LYS A C 1
ATOM 3103 O O . LYS D 2 55 ? 46.336 4.147 -13.542 1.00 17.58 55 LYS A O 1
ATOM 3109 N N . ARG D 2 56 ? 45.989 6.365 -13.524 1.00 7.50 56 ARG A N 1
ATOM 3110 C CA . ARG D 2 56 ? 44.731 6.262 -12.797 1.00 13.68 56 ARG A CA 1
ATOM 3111 C C . ARG D 2 56 ? 43.520 6.715 -13.617 1.00 11.12 56 ARG A C 1
ATOM 3112 O O . ARG D 2 56 ? 42.409 6.790 -13.099 1.00 12.91 56 ARG A O 1
ATOM 3120 N N . CYS D 2 57 ? 43.731 6.996 -14.898 1.00 12.05 57 CYS A N 1
ATOM 3121 C CA . CYS D 2 57 ? 42.657 7.500 -15.743 1.00 9.34 57 CYS A CA 1
ATOM 3122 C C . CYS D 2 57 ? 41.767 6.402 -16.316 1.00 14.47 57 CYS A C 1
ATOM 3123 O O . CYS D 2 57 ? 42.170 5.244 -16.429 1.00 16.44 57 CYS A O 1
ATOM 3126 N N . SER D 2 58 ? 40.545 6.787 -16.667 1.00 10.91 58 SER A N 1
ATOM 3127 C CA . SER D 2 58 ? 39.664 5.951 -17.469 1.00 14.12 58 SER A CA 1
ATOM 3128 C C . SER D 2 58 ? 39.519 6.637 -18.822 1.00 12.50 58 SER A C 1
ATOM 3129 O O . SER D 2 58 ? 39.942 7.783 -18.974 1.00 13.13 58 SER A O 1
ATOM 3132 N N . TYR D 2 59 ? 38.935 5.955 -19.803 1.00 11.53 59 TYR A N 1
ATOM 3133 C CA . TYR D 2 59 ? 38.929 6.481 -21.169 1.00 10.91 59 TYR A CA 1
ATOM 3134 C C . TYR D 2 59 ? 37.592 6.328 -21.885 1.00 17.45 59 TYR A C 1
ATOM 3135 O O . TYR D 2 59 ? 36.835 5.385 -21.639 1.00 15.96 59 TYR A O 1
ATOM 3144 N N . LEU D 2 60 ? 37.310 7.281 -22.768 1.00 14.68 60 LEU A N 1
ATOM 3145 C CA . LEU D 2 60 ? 36.163 7.198 -23.659 1.00 15.58 60 LEU A CA 1
ATOM 3146 C C . LEU D 2 60 ? 36.629 7.188 -25.111 1.00 16.78 60 LEU A C 1
ATOM 3147 O O . LEU D 2 60 ? 37.611 7.842 -25.456 1.00 19.40 60 LEU A O 1
ATOM 3152 N N . CYS D 2 61 ? 35.928 6.436 -25.951 1.00 18.25 61 CYS A N 1
ATOM 3153 C CA . CYS D 2 61 ? 36.080 6.540 -27.398 1.00 18.59 61 CYS A CA 1
ATOM 3154 C C . CYS D 2 61 ? 34.774 7.082 -27.962 1.00 20.12 61 CYS A C 1
ATOM 3155 O O . CYS D 2 61 ? 33.726 6.453 -27.815 1.00 21.02 61 CYS A O 1
ATOM 3158 N N . ASP D 2 62 ? 34.844 8.255 -28.588 1.00 25.18 62 ASP A N 1
ATOM 3159 C CA . ASP D 2 62 ? 33.652 8.995 -29.012 1.00 25.31 62 ASP A CA 1
ATOM 3160 C C . ASP D 2 62 ? 32.631 9.074 -27.874 1.00 22.98 62 ASP A C 1
ATOM 3161 O O . ASP D 2 62 ? 31.452 8.769 -28.054 1.00 22.84 62 ASP A O 1
ATOM 3166 N N . GLU D 2 63 ? 33.121 9.460 -26.697 1.00 22.51 63 GLU A N 1
ATOM 3167 C CA . GLU D 2 63 ? 32.321 9.640 -25.483 1.00 23.00 63 GLU A CA 1
ATOM 3168 C C . GLU D 2 63 ? 31.644 8.363 -24.970 1.00 22.06 63 GLU A C 1
ATOM 3169 O O . GLU D 2 63 ? 30.797 8.422 -24.078 1.00 22.47 63 GLU A O 1
ATOM 3175 N N . VAL D 2 64 ? 32.037 7.213 -25.508 1.00 23.56 64 VAL A N 1
ATOM 3176 C CA . VAL D 2 64 ? 31.572 5.925 -24.993 1.00 24.53 64 VAL A CA 1
ATOM 3177 C C . VAL D 2 64 ? 32.684 5.272 -24.169 1.00 21.19 64 VAL A C 1
ATOM 3178 O O . VAL D 2 64 ? 33.825 5.185 -24.622 1.00 17.59 64 VAL A O 1
ATOM 3182 N N . ALA D 2 65 ? 32.344 4.826 -22.961 1.00 20.07 65 ALA A N 1
ATOM 3183 C CA . ALA D 2 65 ? 33.312 4.230 -22.042 1.00 18.31 65 ALA A CA 1
ATOM 3184 C C . ALA D 2 65 ? 34.080 3.073 -22.672 1.00 16.24 65 ALA A C 1
ATOM 3185 O O . ALA D 2 65 ? 33.495 2.185 -23.281 1.00 17.36 65 ALA A O 1
ATOM 3187 N N . VAL D 2 66 ? 35.399 3.102 -22.524 1.00 15.30 66 VAL A N 1
ATOM 3188 C CA . VAL D 2 66 ? 36.249 2.017 -22.989 1.00 14.82 66 VAL A CA 1
ATOM 3189 C C . VAL D 2 66 ? 36.235 0.862 -21.983 1.00 18.01 66 VAL A C 1
ATOM 3190 O O . VAL D 2 66 ? 36.773 0.984 -20.878 1.00 16.30 66 VAL A O 1
ATOM 3194 N N . ARG D 2 67 ? 35.598 -0.242 -22.360 1.00 15.21 67 ARG A N 1
ATOM 3195 C CA . ARG D 2 67 ? 35.557 -1.436 -21.518 1.00 17.84 67 ARG A CA 1
ATOM 3196 C C . ARG D 2 67 ? 36.800 -2.287 -21.732 1.00 15.90 67 ARG A C 1
ATOM 3197 O O . ARG D 2 67 ? 37.229 -3.011 -20.840 1.00 19.18 67 ARG A O 1
ATOM 3205 N N . ASP D 2 68 ? 37.366 -2.193 -22.932 1.00 17.22 68 ASP A N 1
ATOM 3206 C CA . ASP D 2 68 ? 38.454 -3.069 -23.354 1.00 18.07 68 ASP A CA 1
ATOM 3207 C C . ASP D 2 68 ? 39.669 -2.275 -23.837 1.00 18.12 68 ASP A C 1
ATOM 3208 O O . ASP D 2 68 ? 39.695 -1.809 -24.973 1.00 15.54 68 ASP A O 1
ATOM 3213 N N . MET D 2 69 ? 40.684 -2.144 -22.986 1.00 15.21 69 MET A N 1
ATOM 3214 C CA . MET D 2 69 ? 41.882 -1.385 -23.345 1.00 14.48 69 MET A CA 1
ATOM 3215 C C . MET D 2 69 ? 42.685 -2.038 -24.470 1.00 17.47 69 MET A C 1
ATOM 3216 O O . MET D 2 69 ? 43.558 -1.404 -25.056 1.00 19.16 69 MET A O 1
ATOM 3221 N N . ALA D 2 70 ? 42.381 -3.297 -24.772 1.00 13.38 70 ALA A N 1
ATOM 3222 C CA . ALA D 2 70 ? 43.061 -4.013 -25.849 1.00 19.01 70 ALA A CA 1
ATOM 3223 C C . ALA D 2 70 ? 42.376 -3.777 -27.198 1.00 26.46 70 ALA A C 1
ATOM 3224 O O . ALA D 2 70 ? 42.872 -4.210 -28.239 1.00 28.15 70 ALA A O 1
ATOM 3226 N N . LYS D 2 71 ? 41.232 -3.099 -27.158 1.00 30.10 71 LYS A N 1
ATOM 3227 C CA . LYS D 2 71 ? 40.469 -2.719 -28.350 1.00 29.73 71 LYS A CA 1
ATOM 3228 C C . LYS D 2 71 ? 41.328 -1.984 -29.369 1.00 26.42 71 LYS A C 1
ATOM 3229 O O . LYS D 2 71 ? 41.909 -0.947 -29.066 1.00 25.69 71 LYS A O 1
ATOM 3235 N N . PRO D 2 72 ? 41.414 -2.525 -30.590 1.00 29.56 72 PRO A N 1
ATOM 3236 C CA . PRO D 2 72 ? 42.240 -1.891 -31.622 1.00 29.95 72 PRO A CA 1
ATOM 3237 C C . PRO D 2 72 ? 41.599 -0.614 -32.157 1.00 26.94 72 PRO A C 1
ATOM 3238 O O . PRO D 2 72 ? 40.383 -0.559 -32.318 1.00 24.94 72 PRO A O 1
ATOM 3242 N N . LEU D 2 73 ? 42.410 0.409 -32.398 1.00 24.78 73 LEU A N 1
ATOM 3243 C CA . LEU D 2 73 ? 41.925 1.635 -33.018 1.00 27.14 73 LEU A CA 1
ATOM 3244 C C . LEU D 2 73 ? 42.118 1.535 -34.532 1.00 33.40 73 LEU A C 1
ATOM 3245 O O . LEU D 2 73 ? 43.244 1.618 -35.025 1.00 31.37 73 LEU A O 1
ATOM 3250 N N . VAL D 2 74 ? 41.024 1.337 -35.264 1.00 36.96 74 VAL A N 1
ATOM 3251 C CA . VAL D 2 74 ? 41.113 1.126 -36.708 1.00 39.38 74 VAL A CA 1
ATOM 3252 C C . VAL D 2 74 ? 40.622 2.328 -37.507 1.00 47.05 74 VAL A C 1
ATOM 3253 O O . VAL D 2 74 ? 40.971 2.486 -38.677 1.00 51.89 74 VAL A O 1
ATOM 3257 N N . THR D 2 75 ? 39.815 3.173 -36.875 1.00 47.60 75 THR A N 1
ATOM 3258 C CA . THR D 2 75 ? 39.263 4.343 -37.549 1.00 50.50 75 THR A CA 1
ATOM 3259 C C . THR D 2 75 ? 39.596 5.622 -36.791 1.00 49.87 75 THR A C 1
ATOM 3260 O O . THR D 2 75 ? 39.873 5.576 -35.592 1.00 43.77 75 THR A O 1
ATOM 3264 N N . PRO D 2 76 ? 39.594 6.770 -37.492 1.00 51.15 76 PRO A N 1
ATOM 3265 C CA . PRO D 2 76 ? 39.760 8.043 -36.784 1.00 49.77 76 PRO A CA 1
ATOM 3266 C C . PRO D 2 76 ? 38.656 8.238 -35.756 1.00 45.03 76 PRO A C 1
ATOM 3267 O O . PRO D 2 76 ? 37.484 8.034 -36.070 1.00 47.49 76 PRO A O 1
ATOM 3271 N N . GLN D 2 77 ? 39.032 8.610 -34.539 1.00 39.66 77 GLN A N 1
ATOM 3272 C CA . GLN D 2 77 ? 38.071 8.778 -33.459 1.00 30.84 77 GLN A CA 1
ATOM 3273 C C . GLN D 2 77 ? 38.666 9.636 -32.356 1.00 30.76 77 GLN A C 1
ATOM 3274 O O . GLN D 2 77 ? 39.852 9.973 -32.386 1.00 30.23 77 GLN A O 1
ATOM 3280 N N . THR D 2 78 ? 37.841 9.987 -31.379 1.00 30.03 78 THR A N 1
ATOM 3281 C CA . THR D 2 78 ? 38.291 10.841 -30.294 1.00 27.64 78 THR A CA 1
ATOM 3282 C C . THR D 2 78 ? 38.400 10.054 -28.997 1.00 26.02 78 THR A C 1
ATOM 3283 O O . THR D 2 78 ? 37.443 9.415 -28.562 1.00 27.46 78 THR A O 1
ATOM 3287 N N . VAL D 2 79 ? 39.583 10.090 -28.397 1.00 25.33 79 VAL A N 1
ATOM 3288 C CA . VAL D 2 79 ? 39.799 9.461 -27.105 1.00 24.56 79 VAL A CA 1
ATOM 3289 C C . VAL D 2 79 ? 39.826 10.515 -26.005 1.00 21.47 79 VAL A C 1
ATOM 3290 O O . VAL D 2 79 ? 40.657 11.427 -26.023 1.00 22.38 79 VAL A O 1
ATOM 3294 N N . ASP D 2 80 ? 38.903 10.392 -25.057 1.00 17.13 80 ASP A N 1
ATOM 3295 C CA . ASP D 2 80 ? 38.858 11.285 -23.907 1.00 12.21 80 ASP A CA 1
ATOM 3296 C C . ASP D 2 80 ? 39.625 10.691 -22.736 1.00 17.26 80 ASP A C 1
ATOM 3297 O O . ASP D 2 80 ? 39.475 9.508 -22.426 1.00 15.29 80 ASP A O 1
ATOM 3302 N N . VAL D 2 81 ? 40.443 11.516 -22.088 1.00 16.46 81 VAL A N 1
ATOM 3303 C CA . VAL D 2 81 ? 41.226 11.070 -20.946 1.00 17.86 81 VAL A CA 1
ATOM 3304 C C . VAL D 2 81 ? 40.634 11.619 -19.646 1.00 19.12 81 VAL A C 1
ATOM 3305 O O . VAL D 2 81 ? 40.640 12.829 -19.403 1.00 15.36 81 VAL A O 1
ATOM 3309 N N . LEU D 2 82 ? 40.129 10.714 -18.812 1.00 16.81 82 LEU A N 1
ATOM 3310 C CA . LEU D 2 82 ? 39.373 11.085 -17.618 1.00 8.97 82 LEU A CA 1
ATOM 3311 C C . LEU D 2 82 ? 40.073 10.658 -16.331 1.00 11.53 82 LEU A C 1
ATOM 3312 O O . LEU D 2 82 ? 40.135 9.468 -16.021 1.00 15.96 82 LEU A O 1
ATOM 3317 N N . PRO D 2 83 ? 40.604 11.630 -15.573 1.00 13.78 83 PRO A N 1
ATOM 3318 C CA . PRO D 2 83 ? 41.146 11.345 -14.239 1.00 12.34 83 PRO A CA 1
ATOM 3319 C C . PRO D 2 83 ? 40.059 10.844 -13.291 1.00 10.47 83 PRO A C 1
ATOM 3320 O O . PRO D 2 83 ? 38.877 11.007 -13.596 1.00 13.24 83 PRO A O 1
ATOM 3324 N N . PRO D 2 84 ? 40.452 10.232 -12.163 1.00 13.56 84 PRO A N 1
ATOM 3325 C CA . PRO D 2 84 ? 39.466 9.847 -11.145 1.00 10.44 84 PRO A CA 1
ATOM 3326 C C . PRO D 2 84 ? 38.558 11.026 -10.791 1.00 13.30 84 PRO A C 1
ATOM 3327 O O . PRO D 2 84 ? 39.032 12.152 -10.650 1.00 11.51 84 PRO A O 1
ATOM 3331 N N . PHE D 2 85 ? 37.263 10.769 -10.678 1.00 5.69 85 PHE A N 1
ATOM 3332 C CA . PHE D 2 85 ? 36.294 11.827 -10.414 1.00 9.96 85 PHE A CA 1
ATOM 3333 C C . PHE D 2 85 ? 36.466 12.370 -9.002 1.00 15.49 85 PHE A C 1
ATOM 3334 O O . PHE D 2 85 ? 37.065 11.711 -8.151 1.00 16.74 85 PHE A O 1
ATOM 3342 N N . ALA D 2 86 ? 35.958 13.574 -8.754 1.00 14.56 86 ALA A N 1
ATOM 3343 C CA . ALA D 2 86 ? 36.095 14.177 -7.432 1.00 20.71 86 ALA A CA 1
ATOM 3344 C C . ALA D 2 86 ? 34.987 15.177 -7.120 1.00 30.96 86 ALA A C 1
ATOM 3345 O O . ALA D 2 86 ? 35.257 16.281 -6.651 1.00 36.61 86 ALA A O 1
ATOM 3347 N N . GLY D 2 87 ? 33.741 14.782 -7.360 1.00 38.42 87 GLY A N 1
ATOM 3348 C CA . GLY D 2 87 ? 32.607 15.651 -7.095 1.00 42.13 87 GLY A CA 1
ATOM 3349 C C . GLY D 2 87 ? 32.038 15.548 -5.694 1.00 42.83 87 GLY A C 1
ATOM 3350 O O . GLY D 2 87 ? 32.271 14.568 -4.987 1.00 41.38 87 GLY A O 1
ATOM 3351 N N . GLY D 2 88 ? 31.286 16.570 -5.295 1.00 43.45 88 GLY A N 1
ATOM 3352 C CA . GLY D 2 88 ? 30.630 16.585 -4.000 1.00 45.77 88 GLY A CA 1
ATOM 3353 C C . GLY D 2 88 ? 31.594 16.809 -2.853 1.00 50.97 88 GLY A C 1
ATOM 3354 O O . GLY D 2 88 ? 32.714 17.281 -3.056 1.00 56.12 88 GLY A O 1
#

Organism: Mycolicibacterium smegmatis (strain ATCC 700084 / mc(2)155) (NCBI:txid246196)